Protein AF-A0A9D5T8J3-F1 (afdb_monomer_lite)

Foldseek 3Di:
DVVVVVVCVVLVQLCLLLCLLVVLLVVQLPDPDLADLLLVLLQCAACVLHQAASRPNNNVQCVVDQQQESVNLSVVLVVLLSLLSNLLSVLLSLLLVLFDVLLSVLLSLVSSLLSLFLLHSSVCSVVSSALCSLLSSLLSVCSVQLVPPVSNVCNLVSLLVNCNSPLCSCLLAVLLVLLSLLVCCVPVVDPSSVVSNVSNVVSNPVSSVVNVVRLAPADPVSLVVVLVSSCVSNVHDRPPSSVSSCVRSVHVVVLCVVQVLVPPDPPDPPVVSLQVSLLVVLCVLDPPVNLVVLCVSLVVLLVLLLLLLVQLLVPDPDPSSNVSSVSLNCSLVSLVSVLSRHNCNSNSSNSSSHSNSSSLSSCSSVHPVRSSVSSSVVSVVCVVPVPVSVVSSVVSNVVSVVD

Radius of gyration: 21.91 Å; chains: 1; bounding box: 50×47×66 Å

Structure (mmCIF, N/CA/C/O backbone):
data_AF-A0A9D5T8J3-F1
#
_entry.id   AF-A0A9D5T8J3-F1
#
loop_
_atom_site.group_PDB
_atom_site.id
_atom_site.type_symbol
_atom_site.label_atom_id
_atom_site.label_alt_id
_atom_site.label_comp_id
_atom_site.label_asym_id
_atom_site.label_entity_id
_atom_site.label_seq_id
_atom_site.pdbx_PDB_ins_code
_atom_site.Cartn_x
_atom_site.Cartn_y
_atom_site.Cartn_z
_atom_site.occupancy
_atom_site.B_iso_or_equiv
_atom_site.auth_seq_id
_atom_site.auth_comp_id
_atom_site.auth_asym_id
_atom_site.auth_atom_id
_atom_site.pdbx_PDB_model_num
ATOM 1 N N . MET A 1 1 ? 23.165 8.565 28.671 1.00 72.12 1 MET A N 1
ATOM 2 C CA . MET A 1 1 ? 22.387 7.313 28.497 1.00 72.12 1 MET A CA 1
ATOM 3 C C . MET A 1 1 ? 20.866 7.487 28.605 1.00 72.12 1 MET A C 1
ATOM 5 O O . MET A 1 1 ? 20.177 6.900 27.782 1.00 72.12 1 MET A O 1
ATOM 9 N N . ASN A 1 2 ? 20.316 8.305 29.517 1.00 90.31 2 ASN A N 1
ATOM 10 C CA . ASN A 1 2 ? 18.851 8.394 29.718 1.00 90.31 2 ASN A CA 1
ATOM 11 C C . ASN A 1 2 ? 18.044 8.853 28.480 1.00 90.31 2 ASN A C 1
ATOM 13 O O . ASN A 1 2 ? 17.049 8.216 28.146 1.00 90.31 2 ASN A O 1
ATOM 17 N N . LYS A 1 3 ? 18.527 9.848 27.718 1.00 94.50 3 LYS A N 1
ATOM 18 C CA . LYS A 1 3 ? 17.825 10.368 26.522 1.00 94.50 3 LYS A CA 1
ATOM 19 C C . LYS A 1 3 ? 17.627 9.334 25.400 1.00 94.50 3 LYS A C 1
ATOM 21 O O . LYS A 1 3 ? 16.586 9.325 24.755 1.00 94.50 3 LYS A O 1
ATOM 26 N N . ILE A 1 4 ? 18.601 8.445 25.165 1.00 93.88 4 ILE A N 1
ATOM 27 C CA . ILE A 1 4 ? 18.484 7.406 24.121 1.00 93.88 4 ILE A CA 1
ATOM 28 C C . ILE A 1 4 ? 17.400 6.400 24.511 1.00 93.88 4 ILE A C 1
ATOM 30 O O . ILE A 1 4 ? 16.544 6.068 23.697 1.00 93.88 4 ILE A O 1
ATOM 34 N N . LYS A 1 5 ? 17.389 5.963 25.776 1.00 94.75 5 LYS A N 1
ATOM 35 C CA . LYS A 1 5 ? 16.359 5.059 26.299 1.00 94.75 5 LYS A CA 1
ATOM 36 C C . LYS A 1 5 ? 14.962 5.676 26.187 1.00 94.75 5 LYS A C 1
ATOM 38 O O . LYS A 1 5 ? 14.032 4.985 25.786 1.00 94.75 5 LYS A O 1
ATOM 43 N N . GLU A 1 6 ? 14.819 6.966 26.486 1.00 94.81 6 GLU A N 1
ATOM 44 C CA . GLU A 1 6 ? 13.557 7.699 26.318 1.00 94.81 6 GLU A CA 1
ATOM 45 C C . GLU A 1 6 ? 13.093 7.733 24.856 1.00 94.81 6 GLU A C 1
ATOM 47 O O . GLU A 1 6 ? 11.924 7.464 24.586 1.00 94.81 6 GLU A O 1
ATOM 52 N N . ILE A 1 7 ? 13.997 7.988 23.902 1.00 93.88 7 ILE A N 1
ATOM 53 C CA . ILE A 1 7 ? 13.679 7.960 22.465 1.00 93.88 7 ILE A CA 1
ATOM 54 C C . ILE A 1 7 ? 13.261 6.550 22.025 1.00 93.88 7 ILE A C 1
ATOM 56 O O . ILE 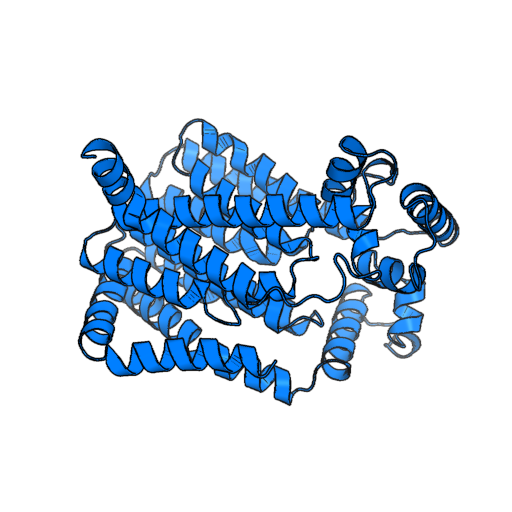A 1 7 ? 12.225 6.398 21.378 1.00 93.88 7 ILE A O 1
ATOM 60 N N . LEU A 1 8 ? 14.009 5.514 22.415 1.00 94.25 8 LEU A N 1
ATOM 61 C CA . LEU A 1 8 ? 13.683 4.123 22.079 1.00 94.25 8 LEU A CA 1
ATOM 62 C C . LEU A 1 8 ? 12.321 3.708 22.647 1.00 94.25 8 LEU A C 1
ATOM 64 O O . LEU A 1 8 ? 11.520 3.100 21.944 1.00 94.25 8 LEU A O 1
ATOM 68 N N . LEU A 1 9 ? 12.012 4.085 23.891 1.00 92.81 9 LEU A N 1
ATOM 69 C CA . LEU A 1 9 ? 10.702 3.830 24.495 1.00 92.81 9 LEU A CA 1
ATOM 70 C C . LEU A 1 9 ? 9.590 4.617 23.797 1.00 92.81 9 LEU A C 1
ATOM 72 O O . LEU A 1 9 ? 8.503 4.076 23.578 1.00 92.81 9 LEU A O 1
ATOM 76 N N . LYS A 1 10 ? 9.868 5.867 23.407 1.00 95.12 10 LYS A N 1
ATOM 77 C CA . LYS A 1 10 ? 8.928 6.716 22.674 1.00 95.12 10 LYS A CA 1
ATOM 78 C C . LYS A 1 10 ? 8.579 6.125 21.316 1.00 95.12 10 LYS A C 1
ATOM 80 O O . LYS A 1 10 ? 7.425 6.253 20.930 1.00 95.12 10 LYS A O 1
ATOM 85 N N . PHE A 1 11 ? 9.514 5.485 20.613 1.00 96.56 11 PHE A N 1
ATOM 86 C CA . PHE A 1 11 ? 9.318 4.920 19.268 1.00 96.56 11 PHE A CA 1
ATOM 87 C C . PHE A 1 11 ? 9.298 3.387 19.229 1.00 96.56 11 PHE A C 1
ATOM 89 O O . PHE A 1 11 ? 9.499 2.798 18.173 1.00 96.56 11 PHE A O 1
ATOM 96 N N . LYS A 1 12 ? 9.050 2.718 20.362 1.00 97.00 12 LYS A N 1
ATOM 97 C CA . LYS A 1 12 ? 9.192 1.257 20.457 1.00 97.00 12 LYS A CA 1
ATOM 98 C C . LYS A 1 12 ? 8.382 0.484 19.409 1.00 97.00 12 LYS A C 1
ATOM 100 O O . LYS A 1 12 ? 8.895 -0.470 18.845 1.00 97.00 12 LYS A O 1
ATOM 105 N N . TYR A 1 13 ? 7.149 0.903 19.115 1.00 97.56 13 TYR A N 1
ATOM 106 C CA . TYR A 1 13 ? 6.292 0.196 18.157 1.00 97.56 13 TYR A CA 1
ATOM 107 C C . TYR A 1 13 ? 6.744 0.428 16.715 1.00 97.56 13 TYR A C 1
ATOM 109 O O . TYR A 1 13 ? 6.839 -0.526 15.951 1.00 97.56 13 TYR A O 1
ATOM 117 N N . GLU A 1 14 ? 7.068 1.674 16.362 1.00 97.94 14 GLU A N 1
ATOM 118 C CA . GLU A 1 14 ? 7.614 2.021 15.051 1.00 97.94 14 GLU A CA 1
ATOM 119 C C . GLU A 1 14 ? 8.929 1.279 14.803 1.00 97.94 14 GLU A C 1
ATOM 121 O O . GLU A 1 14 ? 9.086 0.637 13.772 1.00 97.94 14 GLU A O 1
ATOM 126 N N . LEU A 1 15 ? 9.851 1.302 15.770 1.00 97.56 15 LEU A N 1
ATOM 127 C CA . LEU A 1 15 ? 11.144 0.632 15.656 1.00 97.56 15 LEU A CA 1
ATOM 128 C C . LEU A 1 15 ? 10.991 -0.884 15.532 1.00 97.56 15 LEU A C 1
ATOM 130 O O . LEU A 1 15 ? 11.675 -1.478 14.709 1.00 97.56 15 LEU A O 1
ATOM 134 N N . SER A 1 16 ? 10.088 -1.515 16.290 1.00 96.38 16 SER A N 1
ATOM 135 C CA . SER A 1 16 ? 9.843 -2.957 16.169 1.00 96.38 16 SER A CA 1
ATOM 136 C C . SER A 1 16 ? 9.266 -3.346 14.808 1.00 96.38 16 SER A C 1
ATOM 138 O O . SER A 1 16 ? 9.713 -4.329 14.226 1.00 96.38 16 SER A O 1
ATOM 140 N N . ILE A 1 17 ? 8.301 -2.583 14.283 1.00 97.06 17 ILE A N 1
ATOM 141 C CA . ILE A 1 17 ? 7.708 -2.861 12.966 1.00 97.06 17 ILE A CA 1
ATOM 142 C C . ILE A 1 17 ? 8.738 -2.612 11.860 1.00 97.06 17 ILE A C 1
ATOM 144 O O . ILE A 1 17 ? 8.910 -3.456 10.986 1.00 97.06 17 ILE A O 1
ATOM 148 N N . PHE A 1 18 ? 9.462 -1.492 11.923 1.00 97.31 18 PHE A N 1
ATOM 149 C CA . PHE A 1 18 ? 10.529 -1.181 10.974 1.00 97.31 18 PHE A CA 1
ATOM 150 C C . PHE A 1 18 ? 11.629 -2.247 10.991 1.00 97.31 18 PHE A C 1
ATOM 152 O O . PHE A 1 18 ? 12.057 -2.696 9.931 1.00 97.31 18 PHE A O 1
ATOM 159 N N . ALA A 1 19 ? 12.052 -2.689 12.179 1.00 95.94 19 ALA A N 1
ATOM 160 C CA . ALA A 1 19 ? 13.041 -3.748 12.329 1.00 95.94 19 ALA A CA 1
ATOM 161 C C . ALA A 1 19 ? 12.546 -5.075 11.745 1.00 95.94 19 ALA A C 1
ATOM 163 O O . ALA A 1 19 ? 13.308 -5.721 11.040 1.00 95.94 19 ALA A O 1
ATOM 164 N N . ALA A 1 20 ? 11.284 -5.456 11.972 1.00 93.75 20 ALA A N 1
ATOM 165 C CA . ALA A 1 20 ? 10.712 -6.666 11.380 1.00 93.75 20 ALA A CA 1
ATOM 166 C C . ALA A 1 20 ? 10.712 -6.601 9.843 1.00 93.75 20 ALA A C 1
ATOM 168 O O . ALA A 1 20 ? 11.208 -7.516 9.193 1.00 93.75 20 ALA A O 1
ATOM 169 N N . LEU A 1 21 ? 10.234 -5.495 9.263 1.00 94.69 21 LEU A N 1
ATOM 170 C CA . LEU A 1 21 ? 10.232 -5.286 7.809 1.00 94.69 21 LEU A CA 1
ATOM 171 C C . LEU A 1 21 ? 11.652 -5.308 7.223 1.00 94.69 21 LEU A C 1
ATOM 173 O O . LEU A 1 21 ? 11.903 -5.980 6.226 1.00 94.69 21 LEU A O 1
ATOM 177 N N . SER A 1 22 ? 12.591 -4.618 7.875 1.00 95.12 22 SER A N 1
ATOM 178 C CA . SER A 1 22 ? 13.988 -4.534 7.435 1.00 95.12 22 SER A CA 1
ATOM 179 C C . SER A 1 22 ? 14.709 -5.871 7.567 1.00 95.12 22 SER A C 1
ATOM 181 O O . SER A 1 22 ? 15.465 -6.246 6.681 1.00 95.12 22 SER A O 1
ATOM 183 N N . MET A 1 23 ? 14.466 -6.609 8.651 1.00 91.88 23 MET A N 1
ATOM 184 C CA . MET A 1 23 ? 15.039 -7.935 8.859 1.00 91.88 23 MET A CA 1
ATOM 185 C C . MET A 1 23 ? 14.534 -8.912 7.801 1.00 91.88 23 MET A C 1
ATOM 187 O O . MET A 1 23 ? 15.346 -9.627 7.231 1.00 91.88 23 MET A O 1
ATOM 191 N N . ASN A 1 24 ? 13.238 -8.897 7.476 1.00 88.12 24 ASN A N 1
ATOM 192 C CA . ASN A 1 24 ? 12.727 -9.705 6.369 1.00 88.12 24 ASN A CA 1
ATOM 193 C C . ASN A 1 24 ? 13.406 -9.330 5.055 1.00 88.12 24 ASN A C 1
ATOM 195 O O . ASN A 1 24 ? 13.863 -10.215 4.343 1.00 88.12 24 ASN A O 1
ATOM 199 N N . PHE A 1 25 ? 13.519 -8.033 4.751 1.00 90.44 25 PHE A N 1
ATOM 200 C CA . PHE A 1 25 ? 14.207 -7.586 3.543 1.00 90.44 25 PHE A CA 1
ATOM 201 C C . PHE A 1 25 ? 15.643 -8.114 3.493 1.00 90.44 25 PHE A C 1
ATOM 203 O O . PHE A 1 25 ? 16.025 -8.722 2.508 1.00 90.44 25 PHE A O 1
ATOM 210 N N . LEU A 1 26 ? 16.414 -7.977 4.571 1.00 90.62 26 LEU A N 1
ATOM 211 C CA . LEU A 1 26 ? 17.798 -8.454 4.617 1.00 90.62 26 LEU A CA 1
ATOM 212 C C . LEU A 1 26 ? 17.930 -9.982 4.539 1.00 90.62 26 LEU A C 1
ATOM 214 O O . LEU A 1 26 ? 18.909 -10.468 3.987 1.00 90.62 26 LEU A O 1
ATOM 218 N N . LEU A 1 27 ? 16.985 -10.734 5.108 1.00 86.19 27 LEU A N 1
ATOM 219 C CA . LEU A 1 27 ? 17.029 -12.199 5.111 1.00 86.19 27 LEU A CA 1
ATOM 220 C C . LEU A 1 27 ? 16.619 -12.812 3.772 1.00 86.19 27 LEU A C 1
ATOM 222 O O . LEU A 1 27 ? 17.117 -13.877 3.421 1.00 86.19 27 LEU A O 1
ATOM 226 N N . PHE A 1 28 ? 15.696 -12.168 3.060 1.00 82.19 28 PHE A N 1
ATOM 227 C CA . PHE A 1 28 ? 15.038 -12.754 1.890 1.00 82.19 28 PHE A CA 1
ATOM 228 C C . PHE A 1 28 ? 15.349 -12.034 0.585 1.00 82.19 28 PHE A C 1
ATOM 230 O O . PHE A 1 28 ? 14.952 -12.489 -0.483 1.00 82.19 28 PHE A O 1
ATOM 237 N N . PHE A 1 29 ? 16.089 -10.931 0.640 1.00 84.75 29 PHE A N 1
ATOM 238 C CA . PHE A 1 29 ? 16.682 -10.353 -0.551 1.00 84.75 29 PHE A CA 1
ATOM 239 C C . PHE A 1 29 ? 17.868 -11.226 -0.994 1.00 84.75 29 PHE A C 1
ATOM 241 O O . PHE A 1 29 ? 19.005 -11.015 -0.581 1.00 84.75 29 PHE A O 1
ATOM 248 N N . THR A 1 30 ? 17.589 -12.244 -1.808 1.00 73.25 30 THR A N 1
ATOM 249 C CA . THR A 1 30 ? 18.565 -13.252 -2.266 1.00 73.25 30 THR A CA 1
ATOM 250 C C . THR A 1 30 ? 18.954 -13.092 -3.735 1.00 73.25 30 THR A C 1
ATOM 252 O O . THR A 1 30 ? 19.405 -14.044 -4.367 1.00 73.25 30 THR A O 1
ATOM 255 N N . LYS A 1 31 ? 18.776 -11.902 -4.318 1.00 71.06 31 LYS A N 1
ATOM 256 C CA . LYS A 1 31 ? 18.977 -11.738 -5.759 1.00 71.06 31 LYS A CA 1
ATOM 257 C C . LYS A 1 31 ? 20.450 -11.819 -6.161 1.00 71.06 31 LYS A C 1
ATOM 259 O O . LYS A 1 31 ? 21.279 -11.063 -5.661 1.00 71.06 31 LYS A O 1
ATOM 264 N N . GLU A 1 32 ? 20.727 -12.698 -7.123 1.00 74.12 32 GLU A N 1
ATOM 265 C CA . GLU A 1 32 ? 22.026 -12.807 -7.799 1.00 74.12 32 GLU A CA 1
ATOM 266 C C . GLU A 1 32 ? 22.303 -11.585 -8.691 1.00 74.12 32 GLU A C 1
ATOM 268 O O . GLU A 1 32 ? 23.443 -11.138 -8.801 1.00 74.12 32 GLU A O 1
ATOM 273 N N . GLU A 1 33 ? 21.251 -10.998 -9.272 1.00 80.25 33 GLU A N 1
ATOM 274 C CA . GLU A 1 33 ? 21.314 -9.769 -10.066 1.00 80.25 33 GLU A CA 1
ATOM 275 C C . GLU A 1 33 ? 20.697 -8.580 -9.318 1.00 80.25 33 GLU A C 1
ATOM 277 O O . GLU A 1 33 ? 19.653 -8.700 -8.678 1.00 80.25 33 GLU A O 1
ATOM 282 N N . LEU A 1 34 ? 21.299 -7.393 -9.448 1.00 86.12 34 LEU A N 1
ATOM 283 C CA . LEU A 1 34 ? 20.780 -6.166 -8.824 1.00 86.12 34 LEU A CA 1
ATOM 284 C C . LEU A 1 34 ? 19.407 -5.754 -9.378 1.00 86.12 34 LEU A C 1
ATOM 286 O O . LEU A 1 34 ? 18.571 -5.235 -8.643 1.00 86.12 34 LEU A O 1
ATOM 290 N N . MET A 1 35 ? 19.184 -5.955 -10.676 1.00 88.69 35 MET A N 1
ATOM 291 C CA . MET A 1 35 ? 17.928 -5.641 -11.350 1.00 88.69 35 MET A CA 1
ATOM 292 C C . MET A 1 35 ? 17.762 -6.550 -12.565 1.00 88.69 35 MET A C 1
ATOM 294 O O . MET A 1 35 ? 18.627 -6.571 -13.445 1.00 88.69 35 MET A O 1
ATOM 298 N N . SER A 1 36 ? 16.630 -7.238 -12.643 1.00 88.06 36 SER A N 1
ATOM 299 C CA . SER A 1 36 ? 16.273 -8.056 -13.794 1.00 88.06 36 SER A CA 1
ATOM 300 C C . SER A 1 36 ? 16.195 -7.225 -15.077 1.00 88.06 36 SER A C 1
ATOM 302 O O . SER A 1 36 ? 15.555 -6.168 -15.107 1.00 88.06 36 SER A O 1
ATOM 304 N N . ASP A 1 37 ? 16.743 -7.757 -16.174 1.00 86.00 37 ASP A N 1
ATOM 305 C CA . ASP A 1 37 ? 16.554 -7.212 -17.532 1.00 86.00 37 ASP A CA 1
ATOM 306 C C . ASP A 1 37 ? 15.081 -7.063 -17.921 1.00 86.00 37 ASP A C 1
ATOM 308 O O . ASP A 1 37 ? 14.721 -6.228 -18.749 1.00 86.00 37 ASP A O 1
ATOM 312 N N . ILE A 1 38 ? 14.219 -7.859 -17.290 1.00 84.19 38 ILE A N 1
ATOM 313 C CA . ILE A 1 38 ? 12.781 -7.883 -17.527 1.00 84.19 38 ILE A CA 1
ATOM 314 C C . ILE A 1 38 ? 12.103 -6.619 -17.003 1.00 84.19 38 ILE A C 1
ATOM 316 O O . ILE A 1 38 ? 11.243 -6.035 -17.666 1.00 84.19 38 ILE A O 1
ATOM 320 N N . LEU A 1 39 ? 12.465 -6.213 -15.787 1.00 88.38 39 LEU A N 1
ATOM 321 C CA . LEU A 1 39 ? 11.768 -5.162 -15.050 1.00 88.38 39 LEU A CA 1
ATOM 322 C C . LEU A 1 39 ? 12.490 -3.820 -15.124 1.00 88.38 39 LEU A C 1
ATOM 324 O O . LEU A 1 39 ? 11.842 -2.782 -14.993 1.00 88.38 39 LEU A O 1
ATOM 328 N N . TYR A 1 40 ? 13.786 -3.823 -15.431 1.00 91.81 40 TYR A N 1
ATOM 329 C CA . TYR A 1 40 ? 14.581 -2.618 -15.639 1.00 91.81 40 TYR A CA 1
ATOM 330 C C . TYR A 1 40 ? 13.943 -1.606 -16.618 1.00 91.81 40 TYR A C 1
ATOM 332 O O . TYR A 1 40 ? 13.809 -0.442 -16.227 1.00 91.81 40 TYR A O 1
ATOM 340 N N . PRO A 1 41 ? 13.427 -1.996 -17.808 1.00 91.06 41 PRO A N 1
ATOM 341 C CA . PRO A 1 41 ? 12.765 -1.065 -18.726 1.00 91.06 41 PRO A CA 1
ATOM 342 C C . PRO A 1 41 ? 11.617 -0.266 -18.106 1.00 91.06 41 PRO A C 1
ATOM 344 O O . PRO A 1 41 ? 11.414 0.890 -18.468 1.00 91.06 41 PRO A O 1
ATOM 347 N N . LEU A 1 42 ? 10.873 -0.837 -17.149 1.00 89.62 42 LEU A N 1
ATOM 348 C CA . LEU A 1 42 ? 9.737 -0.155 -16.513 1.00 89.62 42 LEU A CA 1
ATOM 349 C C . LEU A 1 42 ? 10.162 1.100 -15.741 1.00 89.62 42 LEU A C 1
ATOM 351 O O . LEU A 1 42 ? 9.359 2.015 -15.576 1.00 89.62 42 LEU A O 1
ATOM 355 N N . HIS A 1 43 ? 11.421 1.155 -15.304 1.00 94.19 43 HIS A N 1
ATOM 356 C CA . HIS A 1 43 ? 12.010 2.290 -14.591 1.00 94.19 43 HIS A CA 1
ATOM 357 C C . HIS A 1 43 ? 12.678 3.306 -15.518 1.00 94.19 43 HIS A C 1
ATOM 359 O O . HIS A 1 43 ? 13.174 4.329 -15.050 1.00 94.19 43 HIS A O 1
ATOM 365 N N . LEU A 1 44 ? 12.703 3.041 -16.825 1.00 93.94 44 LEU A N 1
ATOM 366 C CA . LEU A 1 44 ? 13.262 3.939 -17.836 1.00 93.94 44 LEU A CA 1
ATOM 367 C C . LEU A 1 44 ? 12.178 4.758 -18.535 1.00 93.94 44 LEU A C 1
ATOM 369 O O . LEU A 1 44 ? 12.447 5.853 -19.026 1.00 93.94 44 LEU A O 1
ATOM 373 N N . VAL A 1 45 ? 10.945 4.262 -18.553 1.00 91.69 45 VAL A N 1
ATOM 374 C CA . VAL A 1 45 ? 9.820 4.908 -19.230 1.00 91.69 45 VAL A CA 1
ATOM 375 C C . VAL A 1 45 ? 9.411 6.191 -18.504 1.00 91.69 45 VAL A C 1
ATOM 377 O O . VAL A 1 45 ? 9.044 6.150 -17.334 1.00 91.69 45 VAL A O 1
ATOM 380 N N . ASP A 1 46 ? 9.466 7.337 -19.190 1.00 93.94 46 ASP A N 1
ATOM 381 C CA . ASP A 1 46 ? 9.235 8.658 -18.591 1.00 93.94 46 ASP A CA 1
ATOM 382 C C . ASP A 1 46 ? 8.250 9.545 -19.361 1.00 93.94 46 ASP A C 1
ATOM 384 O O . ASP A 1 46 ? 7.718 9.161 -20.394 1.00 93.94 46 ASP A O 1
ATOM 388 N N . VAL A 1 47 ? 7.949 10.733 -18.834 1.00 93.94 47 VAL A N 1
ATOM 389 C CA . VAL A 1 47 ? 6.900 11.608 -19.378 1.00 93.94 47 VAL A CA 1
ATOM 390 C C . VAL A 1 47 ? 7.184 12.132 -20.795 1.00 93.94 47 VAL A C 1
ATOM 392 O O . VAL A 1 47 ? 6.265 12.636 -21.440 1.00 93.94 47 VAL A O 1
ATOM 395 N N . ARG A 1 48 ? 8.409 11.998 -21.328 1.00 90.75 48 ARG A N 1
ATOM 396 C CA . ARG A 1 48 ? 8.743 12.412 -22.706 1.00 90.75 48 ARG A CA 1
ATOM 397 C C . ARG A 1 48 ? 7.976 11.610 -23.754 1.00 90.75 48 ARG A C 1
ATOM 399 O O . ARG A 1 48 ? 7.711 12.127 -24.833 1.00 90.75 48 ARG A O 1
ATOM 406 N N . ILE A 1 49 ? 7.564 10.388 -23.417 1.00 86.81 49 ILE A N 1
ATOM 407 C CA . ILE A 1 49 ? 6.705 9.552 -24.270 1.00 86.81 49 ILE A CA 1
ATOM 408 C C . ILE A 1 49 ? 5.205 9.842 -24.074 1.00 86.81 49 ILE A C 1
ATOM 410 O O . ILE A 1 49 ? 4.355 9.189 -24.674 1.00 86.81 49 ILE A O 1
ATOM 414 N N . GLY A 1 50 ? 4.874 10.819 -23.226 1.00 89.44 50 GLY A N 1
ATOM 415 C CA . GLY A 1 50 ? 3.518 11.217 -22.876 1.00 89.44 50 GLY A CA 1
ATOM 416 C C . GLY A 1 50 ? 3.174 10.969 -21.407 1.00 89.44 50 GLY A C 1
ATOM 417 O O . GLY A 1 50 ? 3.821 10.210 -20.679 1.00 89.44 50 GLY A O 1
ATOM 418 N N . LEU A 1 51 ? 2.098 11.613 -20.957 1.00 91.56 51 LEU A N 1
ATOM 419 C CA . LEU A 1 51 ? 1.546 11.410 -19.621 1.00 91.56 51 LEU A CA 1
ATOM 420 C C . LEU A 1 51 ? 0.725 10.110 -19.587 1.00 91.56 51 LEU A C 1
ATOM 422 O O . LEU A 1 51 ? -0.500 10.122 -19.648 1.00 91.56 51 LEU A O 1
ATOM 426 N N . ILE A 1 52 ? 1.407 8.970 -19.524 1.00 90.62 52 ILE A N 1
ATOM 427 C CA . ILE A 1 52 ? 0.773 7.648 -19.451 1.00 90.62 52 ILE A CA 1
ATOM 428 C C . ILE A 1 52 ? 1.092 6.946 -18.129 1.00 90.62 52 ILE A C 1
ATOM 430 O O . ILE A 1 52 ? 1.921 7.391 -17.338 1.00 90.62 52 ILE A O 1
ATOM 434 N N . SER A 1 53 ? 0.404 5.839 -17.857 1.00 90.50 53 SER A N 1
ATOM 435 C CA . SER A 1 53 ? 0.659 5.055 -16.648 1.00 90.50 53 SER A CA 1
ATOM 436 C C . SER A 1 53 ? 2.089 4.501 -16.668 1.00 90.50 53 SER A C 1
ATOM 438 O O . SER A 1 53 ? 2.556 4.076 -17.724 1.00 90.50 53 SER A O 1
ATOM 440 N N . ARG A 1 54 ? 2.753 4.451 -15.505 1.00 91.31 54 ARG A N 1
ATOM 441 C CA . ARG A 1 54 ? 4.149 4.009 -15.288 1.00 91.31 54 ARG A CA 1
ATOM 442 C C . ARG A 1 54 ? 5.235 5.032 -15.611 1.00 91.31 54 ARG A C 1
ATOM 444 O O . ARG A 1 54 ? 6.371 4.816 -15.205 1.00 91.31 54 ARG A O 1
ATOM 451 N N . THR A 1 55 ? 4.913 6.174 -16.227 1.00 94.06 55 THR A N 1
ATOM 452 C CA . THR A 1 55 ? 5.955 7.159 -16.574 1.00 94.06 55 THR A CA 1
ATOM 453 C C . THR A 1 55 ? 6.492 7.958 -15.394 1.00 94.06 55 THR A C 1
ATOM 455 O O . THR A 1 55 ? 7.565 8.550 -15.499 1.00 94.06 55 THR A O 1
ATOM 458 N N . LEU A 1 56 ? 5.791 7.994 -14.255 1.00 96.75 56 LEU A N 1
ATOM 459 C CA . LEU A 1 56 ? 6.248 8.769 -13.099 1.00 96.75 56 LEU A CA 1
ATOM 460 C C . LEU A 1 56 ? 7.612 8.287 -12.590 1.00 96.75 56 LEU A C 1
ATOM 462 O O . LEU A 1 56 ? 8.506 9.099 -12.369 1.00 96.75 56 LEU A O 1
ATOM 466 N N . VAL A 1 57 ? 7.782 6.973 -12.428 1.00 96.50 57 VAL A N 1
ATOM 467 C CA . VAL A 1 57 ? 9.006 6.402 -11.847 1.00 96.50 57 VAL A CA 1
ATOM 468 C C . VAL A 1 57 ? 10.196 6.636 -12.770 1.00 96.50 57 VAL A C 1
ATOM 470 O O . VAL A 1 57 ? 11.225 7.129 -12.310 1.00 96.50 57 VAL A O 1
ATOM 473 N N . GLY A 1 58 ? 10.039 6.411 -14.078 1.00 95.69 58 GLY A N 1
ATOM 474 C CA . GLY A 1 58 ? 11.111 6.719 -15.021 1.00 95.69 58 GLY A CA 1
ATOM 475 C C . GLY A 1 58 ? 11.368 8.212 -15.234 1.00 95.69 58 GLY A C 1
ATOM 476 O O . GLY A 1 58 ? 12.469 8.587 -15.640 1.00 95.69 58 GLY A O 1
ATOM 477 N N . SER A 1 59 ? 10.399 9.083 -14.925 1.00 97.19 59 SER A N 1
ATOM 478 C CA . SER A 1 59 ? 10.632 10.536 -14.886 1.00 97.19 59 SER A CA 1
ATOM 479 C C . SER A 1 59 ? 11.478 10.935 -13.686 1.00 97.19 59 SER A C 1
ATOM 481 O O . SER A 1 59 ? 12.356 11.780 -13.819 1.00 97.19 59 SER A O 1
ATOM 483 N N . ILE A 1 60 ? 11.252 10.310 -12.527 1.00 97.31 60 ILE A N 1
ATOM 484 C CA . ILE A 1 60 ? 12.083 10.527 -11.340 1.00 97.31 60 ILE A CA 1
ATOM 485 C C . ILE A 1 60 ? 13.504 10.016 -11.602 1.00 97.31 60 ILE A C 1
ATOM 487 O O . ILE A 1 60 ? 14.460 10.749 -11.363 1.00 97.31 60 ILE A O 1
ATOM 491 N N . SER A 1 61 ? 13.657 8.803 -12.147 1.00 96.81 61 SER A N 1
ATOM 492 C CA . SER A 1 61 ? 14.984 8.261 -12.469 1.00 96.81 61 SER A CA 1
ATOM 493 C C . SER A 1 61 ? 15.701 9.102 -13.530 1.00 96.81 61 SER A C 1
ATOM 495 O O . SER A 1 61 ? 16.867 9.429 -13.349 1.00 96.81 61 SER A O 1
ATOM 497 N N . GLY A 1 62 ? 14.992 9.531 -14.580 1.00 95.31 62 GLY A N 1
ATOM 498 C CA . GLY A 1 62 ? 15.525 10.389 -15.642 1.00 95.31 62 GLY A CA 1
ATOM 499 C C . GLY A 1 62 ? 15.899 11.800 -15.178 1.00 95.31 62 GLY A C 1
ATOM 500 O O . GLY A 1 62 ? 16.745 12.444 -15.790 1.00 95.31 62 GLY A O 1
ATOM 501 N N . PHE A 1 63 ? 15.280 12.290 -14.101 1.00 96.88 63 PHE A N 1
ATOM 502 C CA . PHE A 1 63 ? 15.666 13.548 -13.461 1.00 96.88 63 PHE A CA 1
ATOM 503 C C . PHE A 1 63 ? 16.963 13.407 -12.653 1.00 96.88 63 PHE A C 1
ATOM 505 O O . PHE A 1 63 ? 17.758 14.341 -12.596 1.00 96.88 63 PHE A O 1
ATOM 512 N N . LEU A 1 64 ? 17.173 12.247 -12.023 1.00 97.19 64 LEU A N 1
ATOM 513 C CA . LEU A 1 64 ? 18.367 11.962 -11.225 1.00 97.19 64 LEU A CA 1
ATOM 514 C C . LEU A 1 64 ? 19.572 11.567 -12.091 1.00 97.19 64 LEU A C 1
ATOM 516 O O . LEU A 1 64 ? 20.704 11.899 -11.742 1.00 97.19 64 LEU A O 1
ATOM 520 N N . TRP A 1 65 ? 19.332 10.875 -13.207 1.00 96.75 65 TRP A N 1
ATOM 521 C CA . TRP A 1 65 ? 20.361 10.376 -14.114 1.00 96.75 65 TRP A CA 1
ATOM 522 C C . TRP A 1 65 ? 19.915 10.484 -15.571 1.00 96.75 65 TRP A C 1
ATOM 524 O O . TRP A 1 65 ? 18.816 10.064 -15.923 1.00 96.75 65 TRP A O 1
ATOM 534 N N . GLU A 1 66 ? 20.808 10.966 -16.434 1.00 93.00 66 GLU A N 1
ATOM 535 C CA . GLU A 1 66 ? 20.566 11.018 -17.881 1.00 93.00 66 GLU A CA 1
ATOM 536 C C . GLU A 1 66 ? 20.464 9.607 -18.485 1.00 93.00 66 GLU A C 1
ATOM 538 O O . GLU A 1 66 ? 19.501 9.301 -19.192 1.00 93.00 66 GLU A O 1
ATOM 543 N N . HIS A 1 67 ? 21.399 8.731 -18.097 1.00 95.19 67 HIS A N 1
ATOM 544 C CA . HIS A 1 67 ? 21.439 7.307 -18.439 1.00 95.19 67 HIS A CA 1
ATOM 545 C C . HIS A 1 67 ? 21.426 6.467 -17.150 1.00 95.19 67 HIS A C 1
ATOM 547 O O . HIS A 1 67 ? 22.484 6.100 -16.630 1.00 95.19 67 HIS A O 1
ATOM 553 N N . PRO A 1 68 ? 20.251 6.242 -16.535 1.00 95.06 68 PRO A N 1
ATOM 554 C CA . PRO A 1 68 ? 20.163 5.496 -15.282 1.00 95.06 68 PRO A CA 1
ATOM 555 C C . PRO A 1 68 ? 20.563 4.037 -15.514 1.00 95.06 68 PRO A C 1
ATOM 557 O O . PRO A 1 68 ? 19.892 3.371 -16.283 1.00 95.06 68 PRO A O 1
ATOM 560 N N . THR A 1 69 ? 21.604 3.538 -14.838 1.00 94.94 69 THR A N 1
ATOM 561 C CA . THR A 1 69 ? 22.025 2.127 -14.917 1.00 94.94 69 THR A CA 1
ATOM 562 C C . THR A 1 69 ? 21.162 1.217 -14.032 1.00 94.94 69 THR A C 1
ATOM 564 O O . THR A 1 69 ? 20.396 1.694 -13.188 1.00 94.94 69 THR A O 1
ATOM 567 N N . LYS A 1 70 ? 21.314 -0.109 -14.158 1.00 93.88 70 LYS A N 1
ATOM 568 C CA . LYS A 1 70 ? 20.660 -1.089 -13.269 1.00 93.88 70 LYS A CA 1
ATOM 569 C C . LYS A 1 70 ? 20.980 -0.839 -11.792 1.00 93.88 70 LYS A C 1
ATOM 571 O O . LYS A 1 70 ? 20.080 -0.911 -10.959 1.00 93.88 70 LYS A O 1
ATOM 576 N N . GLU A 1 71 ? 22.227 -0.492 -11.473 1.00 95.00 71 GLU A N 1
ATOM 577 C CA . GLU A 1 71 ? 22.673 -0.135 -10.121 1.00 95.00 71 GLU A CA 1
ATOM 578 C C . GLU A 1 71 ? 21.943 1.111 -9.610 1.00 95.00 71 GLU A C 1
ATOM 580 O O . GLU A 1 71 ? 21.445 1.118 -8.483 1.00 95.00 71 GLU A O 1
ATOM 585 N N . ASN A 1 72 ? 21.830 2.153 -10.441 1.00 95.81 72 ASN A N 1
ATOM 586 C CA . ASN A 1 72 ? 21.125 3.384 -10.074 1.00 95.81 72 ASN A CA 1
ATOM 587 C C . ASN A 1 72 ? 19.657 3.093 -9.733 1.00 95.81 72 ASN A C 1
ATOM 589 O O . ASN A 1 72 ? 19.159 3.531 -8.692 1.00 95.81 72 ASN A O 1
ATOM 593 N N . ILE A 1 73 ? 18.975 2.311 -10.579 1.00 96.00 73 ILE A N 1
ATOM 594 C CA . ILE A 1 73 ? 17.582 1.912 -10.343 1.00 96.00 73 ILE A CA 1
ATOM 595 C C . ILE A 1 73 ? 17.466 1.033 -9.094 1.00 96.00 73 ILE A C 1
ATOM 597 O O . ILE A 1 73 ? 16.561 1.249 -8.288 1.00 96.00 73 ILE A O 1
ATOM 601 N N . PHE A 1 74 ? 18.393 0.097 -8.879 1.00 95.06 74 PHE A N 1
ATOM 602 C CA . PHE A 1 74 ? 18.432 -0.727 -7.672 1.00 95.06 74 PHE A CA 1
ATOM 603 C C . PHE A 1 74 ? 18.511 0.126 -6.397 1.00 95.06 74 PHE A C 1
ATOM 605 O O . PHE A 1 74 ? 17.691 -0.037 -5.491 1.00 95.06 74 PHE A O 1
ATOM 612 N N . PHE A 1 75 ? 19.442 1.084 -6.330 1.00 95.69 75 PHE A N 1
ATOM 613 C CA . PHE A 1 75 ? 19.582 1.957 -5.160 1.00 95.69 75 PHE A CA 1
ATOM 614 C C . PHE A 1 75 ? 18.375 2.876 -4.960 1.00 95.69 75 PHE A C 1
ATOM 616 O O . PHE A 1 75 ? 17.943 3.075 -3.822 1.00 95.69 75 PHE A O 1
ATOM 623 N N . MET A 1 76 ? 17.791 3.396 -6.044 1.00 96.38 76 MET A N 1
ATOM 624 C CA . MET A 1 76 ? 16.539 4.153 -5.980 1.00 96.38 76 MET A CA 1
ATOM 625 C C . MET A 1 76 ? 15.419 3.298 -5.371 1.00 96.38 76 MET A C 1
ATOM 627 O O . MET A 1 76 ? 14.739 3.730 -4.440 1.00 96.38 76 MET A O 1
ATOM 631 N N . GLN A 1 77 ? 15.268 2.060 -5.839 1.00 95.12 77 GLN A N 1
ATOM 632 C CA . GLN A 1 77 ? 14.251 1.131 -5.361 1.00 95.12 77 GLN A CA 1
ATOM 633 C C . GLN A 1 77 ? 14.477 0.719 -3.898 1.00 95.12 77 GLN A C 1
ATOM 635 O O . GLN A 1 77 ? 13.523 0.632 -3.117 1.00 95.12 77 GLN A O 1
ATOM 640 N N . ALA A 1 78 ? 15.735 0.544 -3.487 1.00 95.06 78 ALA A N 1
ATOM 641 C CA . ALA A 1 78 ? 16.106 0.267 -2.102 1.00 95.06 78 ALA A CA 1
ATOM 642 C C . ALA A 1 78 ? 15.745 1.446 -1.189 1.00 95.06 78 ALA A C 1
ATOM 644 O O . ALA A 1 78 ? 15.150 1.252 -0.127 1.00 95.06 78 ALA A O 1
ATOM 645 N N . ALA A 1 79 ? 16.024 2.677 -1.630 1.00 96.56 79 ALA A N 1
ATOM 646 C CA . ALA A 1 79 ? 15.660 3.887 -0.903 1.00 96.56 79 ALA A CA 1
ATOM 647 C C . ALA A 1 79 ? 14.135 4.040 -0.764 1.00 96.56 79 ALA A C 1
ATOM 649 O O . ALA A 1 79 ? 13.641 4.322 0.329 1.00 96.56 79 ALA A O 1
ATOM 650 N N . VAL A 1 80 ? 13.377 3.795 -1.837 1.00 96.31 80 VAL A N 1
ATOM 651 C CA . VAL A 1 80 ? 11.903 3.823 -1.818 1.00 96.31 80 VAL A CA 1
ATOM 652 C C . VAL A 1 80 ? 11.340 2.737 -0.902 1.00 96.31 80 VAL A C 1
ATOM 654 O O . VAL A 1 80 ? 10.402 2.992 -0.145 1.00 96.31 80 VAL A O 1
ATOM 657 N N . THR A 1 81 ? 11.930 1.543 -0.905 1.00 95.31 81 THR A N 1
ATOM 658 C CA . THR A 1 81 ? 11.534 0.445 -0.012 1.00 95.31 81 THR A CA 1
ATOM 659 C C . THR A 1 81 ? 11.776 0.809 1.451 1.00 95.31 81 THR A C 1
ATOM 661 O O . THR A 1 81 ? 10.862 0.709 2.271 1.00 95.31 81 THR A O 1
ATOM 664 N N . ALA A 1 82 ? 12.961 1.333 1.779 1.00 96.19 82 ALA A N 1
ATOM 665 C CA . ALA A 1 82 ? 13.278 1.801 3.125 1.00 96.19 82 ALA A CA 1
ATOM 666 C C . ALA A 1 82 ? 12.325 2.920 3.578 1.00 96.19 82 ALA A C 1
ATOM 668 O O . ALA A 1 82 ? 11.795 2.876 4.690 1.00 96.19 82 ALA A O 1
ATOM 669 N N . LEU A 1 83 ? 12.042 3.891 2.703 1.00 97.31 83 LEU A N 1
ATOM 670 C CA . LEU A 1 83 ? 11.076 4.953 2.975 1.00 97.31 83 LEU A CA 1
ATOM 671 C C . LEU A 1 83 ? 9.671 4.385 3.214 1.00 97.31 83 LEU A C 1
ATOM 673 O O . LEU A 1 83 ? 8.996 4.785 4.161 1.00 97.31 83 LEU A O 1
ATOM 677 N N . THR A 1 84 ? 9.247 3.406 2.419 1.00 96.94 84 THR A N 1
ATOM 678 C CA . THR A 1 84 ? 7.956 2.725 2.585 1.00 96.94 84 THR A CA 1
ATOM 679 C C . THR A 1 84 ? 7.863 2.007 3.927 1.00 96.94 84 THR A C 1
ATOM 681 O O . THR A 1 84 ? 6.836 2.109 4.606 1.00 96.94 84 THR A O 1
ATOM 684 N N . PHE A 1 85 ? 8.934 1.337 4.360 1.00 97.06 85 PHE A N 1
ATOM 685 C CA . PHE A 1 85 ? 8.996 0.703 5.678 1.00 97.06 85 PHE A CA 1
ATOM 686 C C . PHE A 1 85 ? 8.912 1.728 6.803 1.00 97.06 85 PHE A C 1
ATOM 688 O O . PHE A 1 85 ? 8.154 1.522 7.750 1.00 97.06 85 PHE A O 1
ATOM 695 N N . ILE A 1 86 ? 9.624 2.853 6.688 1.00 97.94 86 ILE A N 1
ATOM 696 C CA . ILE A 1 86 ? 9.555 3.950 7.662 1.00 97.94 86 ILE A CA 1
ATOM 697 C C . ILE A 1 86 ? 8.124 4.487 7.750 1.00 97.94 86 ILE A C 1
ATOM 699 O O . ILE A 1 86 ? 7.574 4.582 8.844 1.00 97.94 86 ILE A O 1
ATOM 703 N N . LEU A 1 87 ? 7.493 4.809 6.620 1.00 98.06 87 LEU A N 1
ATOM 704 C CA . LEU A 1 87 ? 6.142 5.375 6.585 1.00 98.06 87 LEU A CA 1
ATOM 705 C C . LEU A 1 87 ? 5.095 4.400 7.132 1.00 98.06 87 LEU A C 1
ATOM 707 O O . LEU A 1 87 ? 4.250 4.790 7.938 1.00 98.06 87 LEU A O 1
ATOM 711 N N . THR A 1 88 ? 5.192 3.125 6.757 1.00 97.88 88 THR A N 1
ATOM 712 C CA . THR A 1 88 ? 4.335 2.051 7.273 1.00 97.88 88 THR A CA 1
ATOM 713 C C . THR A 1 88 ? 4.495 1.902 8.783 1.00 97.88 88 THR A C 1
ATOM 715 O O . THR A 1 88 ? 3.505 1.895 9.518 1.00 97.88 88 THR A O 1
ATOM 718 N N . ALA A 1 89 ? 5.736 1.835 9.268 1.00 98.19 89 ALA A N 1
ATOM 719 C CA . ALA A 1 89 ? 6.035 1.719 10.687 1.00 98.19 89 ALA A CA 1
ATOM 720 C C . ALA A 1 89 ? 5.537 2.937 11.475 1.00 98.19 89 ALA A C 1
ATOM 722 O O . ALA A 1 89 ? 4.916 2.765 12.521 1.00 98.19 89 ALA A O 1
ATOM 723 N N . LEU A 1 90 ? 5.745 4.154 10.956 1.00 98.19 90 LEU A N 1
ATOM 724 C CA . LEU A 1 90 ? 5.231 5.396 11.537 1.00 98.19 90 LEU A CA 1
ATOM 725 C C . LEU A 1 90 ? 3.703 5.386 11.619 1.00 98.19 90 LEU A C 1
ATOM 727 O O . LEU A 1 90 ? 3.148 5.744 12.657 1.00 98.19 90 LEU A O 1
ATOM 731 N N . PHE A 1 91 ? 3.019 4.979 10.549 1.00 98.31 91 PHE A N 1
ATOM 732 C CA . PHE A 1 91 ? 1.562 4.915 10.521 1.00 98.31 91 PHE A CA 1
ATOM 733 C C . PHE A 1 91 ? 1.028 3.904 11.542 1.00 98.31 91 PHE A C 1
ATOM 735 O O . PHE A 1 91 ? 0.250 4.272 12.427 1.00 98.31 91 PHE A O 1
ATOM 742 N N . LEU A 1 92 ? 1.483 2.651 11.474 1.00 98.44 92 LEU A N 1
ATOM 743 C CA . LEU A 1 92 ? 1.024 1.586 12.365 1.00 98.44 92 LEU A CA 1
ATOM 744 C C . LEU A 1 92 ? 1.393 1.874 13.826 1.00 98.44 92 LEU A C 1
ATOM 746 O O . LEU A 1 92 ? 0.550 1.734 14.710 1.00 98.44 92 LEU A O 1
ATOM 750 N N . GLY A 1 93 ? 2.610 2.355 14.091 1.00 98.12 93 GLY A N 1
ATOM 751 C CA . GLY A 1 93 ? 3.057 2.729 15.432 1.00 98.12 93 GLY A CA 1
ATOM 752 C C . GLY A 1 93 ? 2.221 3.851 16.052 1.00 98.12 93 GLY A C 1
ATOM 753 O O . GLY A 1 93 ? 1.823 3.742 17.215 1.00 98.12 93 GLY A O 1
ATOM 754 N N . ARG A 1 94 ? 1.854 4.881 15.273 1.00 97.38 94 ARG A N 1
ATOM 755 C CA . ARG A 1 94 ? 0.911 5.928 15.712 1.00 97.38 94 ARG A CA 1
ATOM 756 C C . ARG A 1 94 ? -0.473 5.357 16.015 1.00 97.38 94 ARG A C 1
ATOM 758 O O . ARG A 1 94 ? -1.050 5.700 17.046 1.00 97.38 94 ARG A O 1
ATOM 765 N N . CYS A 1 95 ? -0.987 4.467 15.165 1.00 97.75 95 CYS A N 1
ATOM 766 C CA . CYS A 1 95 ? -2.274 3.807 15.396 1.00 97.75 95 CYS A CA 1
ATOM 767 C C . CYS A 1 95 ? -2.268 2.996 16.699 1.00 97.75 95 CYS A C 1
ATOM 769 O O . CYS A 1 95 ? -3.190 3.120 17.499 1.00 97.75 95 CYS A O 1
ATOM 771 N N . ILE A 1 96 ? -1.199 2.233 16.950 1.00 97.75 96 ILE A N 1
ATOM 772 C CA . ILE A 1 96 ? -1.033 1.413 18.158 1.00 97.75 96 ILE A CA 1
ATOM 773 C C . ILE A 1 96 ? -0.952 2.280 19.420 1.00 97.75 96 ILE A C 1
ATOM 775 O O . ILE A 1 96 ? -1.580 1.950 20.422 1.00 97.75 96 ILE A O 1
ATOM 779 N N . LYS A 1 97 ? -0.211 3.396 19.394 1.00 96.81 97 LYS A N 1
ATOM 780 C CA . LYS A 1 97 ? -0.093 4.306 20.553 1.00 96.81 97 LYS A CA 1
ATOM 781 C C . LYS A 1 97 ? -1.399 4.998 20.915 1.00 96.81 97 LYS A C 1
ATOM 783 O O . LYS A 1 97 ? -1.634 5.260 22.089 1.00 96.81 97 LYS A O 1
ATOM 788 N N . ASN A 1 98 ? -2.220 5.306 19.915 1.00 95.94 98 ASN A N 1
ATOM 789 C CA . ASN A 1 98 ? -3.492 5.996 20.112 1.00 95.94 98 ASN A CA 1
ATOM 790 C C . ASN A 1 98 ? -4.638 5.044 20.500 1.00 95.94 98 ASN A C 1
ATOM 792 O O . ASN A 1 98 ? -5.713 5.510 20.884 1.00 95.94 98 ASN A O 1
ATOM 796 N N . ALA A 1 99 ? -4.414 3.733 20.405 1.00 95.75 99 ALA A N 1
ATOM 797 C CA . ALA A 1 99 ? -5.386 2.695 20.714 1.00 95.75 99 ALA A CA 1
ATOM 798 C C . ALA A 1 99 ? -5.583 2.480 22.224 1.00 95.75 99 ALA A C 1
ATOM 800 O O . ALA A 1 99 ? -4.728 2.807 23.046 1.00 95.75 99 ALA A O 1
ATOM 801 N N . GLU A 1 100 ? -6.691 1.833 22.588 1.00 93.06 100 GLU A N 1
ATOM 802 C CA . GLU A 1 100 ? -6.828 1.196 23.904 1.00 93.06 100 GLU A CA 1
ATOM 803 C C . GLU A 1 100 ? -5.798 0.071 24.070 1.00 93.06 100 GLU A C 1
ATOM 805 O O . GLU A 1 100 ? -5.483 -0.617 23.100 1.00 93.06 100 GLU A O 1
ATOM 810 N N . GLU A 1 101 ? -5.312 -0.177 25.292 1.00 92.06 101 GLU A N 1
ATOM 811 C CA . GLU A 1 101 ? -4.178 -1.086 25.538 1.00 92.06 101 GLU A CA 1
ATOM 812 C C . GLU A 1 101 ? -4.346 -2.466 24.879 1.00 92.06 101 GLU A C 1
ATOM 814 O O . GLU A 1 101 ? -3.452 -2.937 24.171 1.00 92.06 101 GLU A O 1
ATOM 819 N N . LYS A 1 102 ? -5.503 -3.114 25.071 1.00 92.75 102 LYS A N 1
ATOM 820 C CA . LYS A 1 102 ? -5.755 -4.461 24.536 1.00 92.75 102 LYS A CA 1
ATOM 821 C C . LYS A 1 102 ? -5.869 -4.479 23.010 1.00 92.75 102 LYS A C 1
ATOM 823 O O . LYS A 1 102 ? -5.324 -5.387 22.380 1.00 92.75 102 LYS A O 1
ATOM 828 N N . SER A 1 103 ? -6.541 -3.487 22.424 1.00 94.25 103 SER A N 1
ATOM 829 C CA . SER A 1 103 ? -6.691 -3.348 20.968 1.00 94.25 103 SER A CA 1
ATOM 830 C C . SER A 1 103 ? -5.366 -2.973 20.305 1.00 94.25 103 SER A C 1
ATOM 832 O O . SER A 1 103 ? -5.018 -3.525 19.266 1.00 94.25 103 SER A O 1
ATOM 834 N N . GLY A 1 104 ? -4.584 -2.094 20.938 1.00 95.56 104 GLY A N 1
ATOM 835 C CA . GLY A 1 104 ? -3.241 -1.719 20.504 1.00 95.56 104 GLY A CA 1
ATOM 836 C C . GLY A 1 104 ? -2.275 -2.900 20.551 1.00 95.56 104 GLY A C 1
ATOM 837 O O . GLY A 1 104 ? -1.518 -3.105 19.606 1.00 95.56 104 GLY A O 1
ATOM 838 N N . ARG A 1 105 ? -2.348 -3.737 21.596 1.00 94.62 105 ARG A N 1
ATOM 839 C CA . ARG A 1 105 ? -1.572 -4.984 21.684 1.00 94.62 105 ARG A CA 1
ATOM 840 C C . ARG A 1 105 ? -1.929 -5.958 20.559 1.00 94.62 105 ARG A C 1
ATOM 842 O O . ARG A 1 105 ? -1.019 -6.493 19.932 1.00 94.62 105 ARG A O 1
ATOM 849 N N . ALA A 1 106 ? -3.218 -6.165 20.276 1.00 94.25 106 ALA A N 1
ATOM 850 C CA . ALA A 1 106 ? -3.647 -7.000 19.151 1.00 94.25 106 ALA A CA 1
ATOM 851 C C . ALA A 1 106 ? -3.144 -6.452 17.812 1.00 94.25 106 ALA A C 1
ATOM 853 O O . ALA A 1 106 ? -2.568 -7.203 17.028 1.00 94.25 106 ALA A O 1
ATOM 854 N N . LEU A 1 107 ? -3.312 -5.142 17.581 1.00 96.75 107 LEU A N 1
ATOM 855 C CA . LEU A 1 107 ? -2.852 -4.476 16.364 1.00 96.75 107 LEU A CA 1
ATOM 856 C C . LEU A 1 107 ? -1.330 -4.595 16.191 1.00 96.75 107 LEU A C 1
ATOM 858 O O . LEU A 1 107 ? -0.850 -4.820 15.083 1.00 96.75 107 LEU A O 1
ATOM 862 N N . PHE A 1 108 ? -0.566 -4.487 17.277 1.00 96.00 108 PHE A N 1
ATOM 863 C CA . PHE A 1 108 ? 0.880 -4.678 17.244 1.00 96.00 108 PHE A CA 1
ATOM 864 C C . PHE A 1 108 ? 1.261 -6.105 16.841 1.00 96.00 108 PHE A C 1
ATOM 866 O O . PHE A 1 108 ? 2.055 -6.282 15.921 1.00 96.00 108 PHE A O 1
ATOM 873 N N . ILE A 1 109 ? 0.657 -7.117 17.474 1.00 93.00 109 ILE A N 1
ATOM 874 C CA . ILE A 1 109 ? 0.925 -8.529 17.165 1.00 93.00 109 ILE A CA 1
ATOM 875 C C . ILE A 1 109 ? 0.611 -8.830 15.698 1.00 93.00 109 ILE A C 1
ATOM 877 O O . ILE A 1 109 ? 1.448 -9.405 15.006 1.00 93.00 109 ILE A O 1
ATOM 881 N N . ILE A 1 110 ? -0.552 -8.405 15.194 1.00 94.38 110 ILE A N 1
ATOM 882 C CA . ILE A 1 110 ? -0.899 -8.662 13.793 1.00 94.38 110 ILE A CA 1
ATOM 883 C C . ILE A 1 110 ? -0.019 -7.885 12.814 1.00 94.38 110 ILE A C 1
ATOM 885 O O . ILE A 1 110 ? 0.312 -8.414 11.759 1.00 94.38 110 ILE A O 1
ATOM 889 N N . SER A 1 111 ? 0.418 -6.674 13.171 1.00 96.19 111 SER A N 1
ATOM 890 C CA . SER A 1 111 ? 1.364 -5.916 12.345 1.00 96.19 111 SER A CA 1
ATOM 891 C C . SER A 1 111 ? 2.688 -6.667 12.197 1.00 96.19 111 SER A C 1
ATOM 893 O O . SER A 1 111 ? 3.231 -6.724 11.100 1.00 96.19 111 SER A O 1
ATOM 895 N N . LEU A 1 112 ? 3.182 -7.291 13.274 1.00 93.25 112 LEU A N 1
ATOM 896 C CA . LEU A 1 112 ? 4.387 -8.123 13.219 1.00 93.25 112 LEU A CA 1
ATOM 897 C C . LEU A 1 112 ? 4.171 -9.402 12.406 1.00 93.25 112 LEU A C 1
ATOM 899 O O . LEU A 1 112 ? 5.030 -9.742 11.600 1.00 93.25 112 LEU A O 1
ATOM 903 N N . ILE A 1 113 ? 3.025 -10.076 12.570 1.00 91.12 113 ILE A N 1
ATOM 904 C CA . ILE A 1 113 ? 2.677 -11.258 11.764 1.00 91.12 113 ILE A CA 1
ATOM 905 C C . ILE A 1 113 ? 2.662 -10.889 10.280 1.00 91.12 113 ILE A C 1
ATOM 907 O O . ILE A 1 113 ? 3.332 -11.539 9.493 1.00 91.12 113 ILE A O 1
ATOM 911 N N . ILE A 1 114 ? 1.960 -9.821 9.893 1.00 93.56 114 ILE A N 1
ATOM 912 C CA . ILE A 1 114 ? 1.851 -9.394 8.490 1.00 93.56 114 ILE A CA 1
ATOM 913 C C . ILE A 1 114 ? 3.183 -8.859 7.946 1.00 93.56 114 ILE A C 1
ATOM 915 O O . ILE A 1 114 ? 3.434 -8.962 6.748 1.00 93.56 114 ILE A O 1
ATOM 919 N N . ALA A 1 115 ? 4.068 -8.329 8.792 1.00 92.44 115 ALA A N 1
ATOM 920 C CA . ALA A 1 115 ? 5.407 -7.944 8.357 1.00 92.44 115 ALA A CA 1
ATOM 921 C C . ALA A 1 115 ? 6.213 -9.152 7.847 1.00 92.44 115 ALA A C 1
ATOM 923 O O . ALA A 1 115 ? 6.928 -9.001 6.860 1.00 92.44 115 ALA A O 1
ATOM 924 N N . VAL A 1 116 ? 6.082 -10.321 8.495 1.00 88.25 116 VAL A N 1
ATOM 925 C CA . VAL A 1 116 ? 6.816 -11.570 8.176 1.00 88.25 116 VAL A CA 1
ATOM 926 C C . VAL A 1 116 ? 6.008 -12.581 7.356 1.00 88.25 116 VAL A C 1
ATOM 928 O O . VAL A 1 116 ? 6.521 -13.627 6.979 1.00 88.25 116 VAL A O 1
ATOM 931 N N . PHE A 1 117 ? 4.727 -12.314 7.116 1.00 90.12 117 PHE A N 1
ATOM 932 C CA . PHE A 1 117 ? 3.841 -13.224 6.403 1.00 90.12 117 PHE A CA 1
ATOM 933 C C . PHE A 1 117 ? 4.186 -13.246 4.901 1.00 90.12 117 PHE A C 1
ATOM 935 O O . PHE A 1 117 ? 4.311 -12.162 4.326 1.00 90.12 117 PHE A O 1
ATOM 942 N N . PRO A 1 118 ? 4.272 -14.421 4.237 1.00 88.38 118 PRO A N 1
ATOM 943 C CA . PRO A 1 118 ? 4.595 -14.522 2.810 1.00 88.38 118 PRO A CA 1
ATOM 944 C C . PRO A 1 118 ? 3.692 -13.700 1.888 1.00 88.38 118 PRO A C 1
ATOM 946 O O . PRO A 1 118 ? 4.189 -13.121 0.927 1.00 88.38 118 PRO A O 1
ATOM 949 N N . TYR A 1 119 ? 2.399 -13.574 2.219 1.00 89.88 119 TYR A N 1
ATOM 950 C CA . TYR A 1 119 ? 1.432 -12.692 1.539 1.00 89.88 119 TYR A CA 1
ATOM 951 C C . TYR A 1 119 ? 1.173 -11.407 2.338 1.00 89.88 119 TYR A C 1
ATOM 953 O O . TYR A 1 119 ? 0.074 -10.868 2.357 1.00 89.88 119 TYR A O 1
ATOM 961 N N . GLY A 1 120 ? 2.158 -10.955 3.101 1.00 90.50 120 GLY A N 1
ATOM 962 C CA . GLY A 1 120 ? 2.180 -9.658 3.760 1.00 90.50 120 GLY A CA 1
ATOM 963 C C . GLY A 1 120 ? 3.190 -8.747 3.073 1.00 90.50 120 GLY A C 1
ATOM 964 O O . GLY A 1 120 ? 3.350 -8.787 1.854 1.00 90.50 120 GLY A O 1
ATOM 965 N N . PHE A 1 121 ? 3.935 -7.956 3.844 1.00 87.56 121 PHE A N 1
ATOM 966 C CA . PHE A 1 121 ? 4.985 -7.092 3.276 1.00 87.56 121 PHE A CA 1
ATOM 967 C C . PHE A 1 121 ? 6.128 -7.870 2.625 1.00 87.56 121 PHE A C 1
ATOM 969 O O . PHE A 1 121 ? 6.880 -7.320 1.824 1.00 87.56 121 PHE A O 1
ATOM 976 N N . MET A 1 122 ? 6.227 -9.155 2.933 1.00 83.75 122 MET A N 1
ATOM 977 C CA . MET A 1 122 ? 7.246 -10.021 2.394 1.00 83.75 122 MET A CA 1
ATOM 978 C C . MET A 1 122 ? 7.170 -10.206 0.878 1.00 83.75 122 MET A C 1
ATOM 980 O O . MET A 1 122 ? 8.207 -10.237 0.221 1.00 83.75 122 MET A O 1
ATOM 984 N N . SER A 1 123 ? 5.965 -10.258 0.301 1.00 84.44 123 SER A N 1
ATOM 985 C CA . SER A 1 123 ? 5.816 -10.404 -1.152 1.00 84.44 123 SER A CA 1
ATOM 986 C C . SER A 1 123 ? 6.517 -9.277 -1.914 1.00 84.44 123 SER A C 1
ATOM 988 O O . SER A 1 123 ? 6.973 -9.492 -3.026 1.00 84.44 123 SER A O 1
ATOM 990 N N . TYR A 1 124 ? 6.667 -8.091 -1.314 1.00 79.88 124 TYR A N 1
ATOM 991 C CA . TYR A 1 124 ? 7.355 -6.953 -1.933 1.00 79.88 124 TYR A CA 1
ATOM 992 C C . TYR A 1 124 ? 8.871 -7.078 -1.927 1.00 79.88 124 TYR A C 1
ATOM 994 O O . TYR A 1 124 ? 9.526 -6.358 -2.666 1.00 79.88 124 TYR A O 1
ATOM 1002 N N . ILE A 1 125 ? 9.435 -7.972 -1.118 1.00 80.69 125 ILE A N 1
ATOM 1003 C CA . ILE A 1 125 ? 10.861 -8.300 -1.189 1.00 80.69 125 ILE A CA 1
ATOM 1004 C C . ILE A 1 125 ? 11.096 -9.138 -2.448 1.00 80.69 125 ILE A C 1
ATOM 1006 O O . ILE A 1 125 ? 11.959 -8.814 -3.258 1.00 80.69 125 ILE A O 1
ATOM 1010 N N . ASN A 1 126 ? 10.243 -10.138 -2.680 1.00 78.06 126 ASN A N 1
ATOM 1011 C CA . ASN A 1 126 ? 10.297 -10.963 -3.891 1.00 78.06 126 ASN A CA 1
ATOM 1012 C C . ASN A 1 126 ? 9.952 -10.147 -5.146 1.00 78.06 126 ASN A C 1
ATOM 1014 O O . ASN A 1 126 ? 10.509 -10.356 -6.220 1.00 78.06 126 ASN A O 1
ATOM 1018 N N . LEU A 1 127 ? 9.066 -9.163 -4.989 1.00 83.00 127 LEU A N 1
ATOM 1019 C CA . LEU A 1 127 ? 8.627 -8.244 -6.034 1.00 83.00 127 LEU A CA 1
ATOM 1020 C C . LEU A 1 127 ? 9.344 -6.890 -5.956 1.00 83.00 127 LEU A C 1
ATOM 1022 O O . LEU A 1 127 ? 8.793 -5.883 -6.397 1.00 83.00 127 LEU A O 1
ATOM 1026 N N . PHE A 1 128 ? 10.558 -6.858 -5.397 1.00 88.81 128 PHE A N 1
ATOM 1027 C CA . PHE A 1 128 ? 11.293 -5.623 -5.115 1.00 88.81 128 PHE A CA 1
ATOM 1028 C C . PHE A 1 128 ? 11.422 -4.708 -6.329 1.00 88.81 128 PHE A C 1
ATOM 1030 O O . PHE A 1 128 ? 11.374 -3.498 -6.182 1.00 88.81 128 PHE A O 1
ATOM 1037 N N . GLU A 1 129 ? 11.534 -5.263 -7.530 1.00 89.19 129 GLU A N 1
ATOM 1038 C CA . GLU A 1 129 ? 11.719 -4.508 -8.773 1.00 89.19 129 GLU A CA 1
ATOM 1039 C C . GLU A 1 129 ? 10.413 -3.945 -9.349 1.00 89.19 129 GLU A C 1
ATOM 1041 O O . GLU A 1 129 ? 10.447 -3.124 -10.268 1.00 89.19 129 GLU A O 1
ATOM 1046 N N . LEU A 1 130 ? 9.254 -4.371 -8.835 1.00 91.19 130 LEU A N 1
ATOM 1047 C CA . LEU A 1 130 ? 7.959 -3.877 -9.287 1.00 91.19 130 LEU A CA 1
ATOM 1048 C C . LEU A 1 130 ? 7.644 -2.494 -8.711 1.00 91.19 130 LEU A C 1
ATOM 1050 O O . LEU A 1 130 ? 8.118 -2.071 -7.655 1.00 91.19 130 LEU A O 1
ATOM 1054 N N . LEU A 1 131 ? 6.759 -1.786 -9.411 1.00 93.50 131 LEU A N 1
ATOM 1055 C CA . LEU A 1 131 ? 6.340 -0.435 -9.037 1.00 93.50 131 LEU A CA 1
ATOM 1056 C C . LEU A 1 131 ? 5.356 -0.404 -7.848 1.00 93.50 131 LEU A C 1
ATOM 1058 O O . LEU A 1 131 ? 4.948 0.664 -7.397 1.00 93.50 131 LEU A O 1
ATOM 1062 N N . ASP A 1 132 ? 4.976 -1.558 -7.312 1.00 93.50 132 ASP A N 1
ATOM 1063 C CA . ASP A 1 132 ? 3.947 -1.684 -6.279 1.00 93.50 132 ASP A CA 1
ATOM 1064 C C . ASP A 1 132 ? 4.376 -1.121 -4.933 1.00 93.50 132 ASP A C 1
ATOM 1066 O O . ASP A 1 132 ? 3.543 -0.642 -4.164 1.00 93.50 132 ASP A O 1
ATOM 1070 N N . ILE A 1 133 ? 5.679 -1.122 -4.643 1.00 94.81 133 ILE A N 1
ATOM 1071 C CA . ILE A 1 133 ? 6.183 -0.518 -3.411 1.00 94.81 133 ILE A CA 1
ATOM 1072 C C . ILE A 1 133 ? 5.845 0.979 -3.354 1.00 94.81 133 ILE A C 1
ATOM 1074 O O . ILE A 1 133 ? 5.510 1.500 -2.293 1.00 94.81 133 ILE A O 1
ATOM 1078 N N . TYR A 1 134 ? 5.803 1.659 -4.507 1.00 96.69 134 TYR A N 1
ATOM 1079 C CA . TYR A 1 134 ? 5.377 3.054 -4.593 1.00 96.69 134 TYR A CA 1
ATOM 1080 C C . TYR A 1 134 ? 3.879 3.205 -4.296 1.00 96.69 134 TYR A C 1
ATOM 1082 O O . TYR A 1 134 ? 3.463 4.245 -3.785 1.00 96.69 134 TYR A O 1
ATOM 1090 N N . TRP A 1 135 ? 3.053 2.188 -4.568 1.00 96.38 135 TRP A N 1
ATOM 1091 C CA . TRP A 1 135 ? 1.631 2.195 -4.209 1.00 96.38 135 TRP A CA 1
ATOM 1092 C C . TRP A 1 135 ? 1.463 2.128 -2.696 1.00 96.38 135 TRP A C 1
ATOM 1094 O O . TRP A 1 135 ? 0.733 2.937 -2.123 1.00 96.38 135 TRP A O 1
ATOM 1104 N N . VAL A 1 136 ? 2.193 1.212 -2.052 1.00 96.75 136 VAL A N 1
ATOM 1105 C CA . VAL A 1 136 ? 2.223 1.065 -0.591 1.00 96.75 136 VAL A CA 1
ATOM 1106 C C . VAL A 1 136 ? 2.747 2.345 0.066 1.00 96.75 136 VAL A C 1
ATOM 1108 O O . VAL A 1 136 ? 2.140 2.849 1.011 1.00 96.75 136 VAL A O 1
ATOM 1111 N N . MET A 1 137 ? 3.822 2.927 -0.475 1.00 97.62 137 MET A N 1
ATOM 1112 C CA . MET A 1 137 ? 4.347 4.226 -0.049 1.00 97.62 137 MET A CA 1
ATOM 1113 C C . MET A 1 137 ? 3.273 5.316 -0.127 1.00 97.62 137 MET A C 1
ATOM 1115 O O . MET A 1 137 ? 3.045 6.048 0.836 1.00 97.62 137 MET A O 1
ATOM 1119 N N . THR A 1 138 ? 2.591 5.404 -1.271 1.00 98.25 138 THR A N 1
ATOM 1120 C CA . THR A 1 138 ? 1.578 6.428 -1.541 1.00 98.25 138 THR A CA 1
ATOM 1121 C C . THR A 1 138 ? 0.388 6.301 -0.597 1.00 98.25 138 THR A C 1
ATOM 1123 O O . THR A 1 138 ? -0.027 7.296 -0.004 1.00 98.25 138 THR A O 1
ATOM 1126 N N . VAL A 1 139 ? -0.149 5.092 -0.395 1.00 98.38 139 VAL A N 1
ATOM 1127 C CA . VAL A 1 139 ? -1.262 4.902 0.546 1.00 98.38 139 VAL A CA 1
ATOM 1128 C C . VAL A 1 139 ? -0.816 5.163 1.988 1.00 98.38 139 VAL A C 1
ATOM 1130 O O . VAL A 1 139 ? -1.545 5.821 2.722 1.00 98.38 139 VAL A O 1
ATOM 1133 N N . ALA A 1 140 ? 0.395 4.766 2.395 1.00 98.19 140 ALA A N 1
ATOM 1134 C CA . ALA A 1 140 ? 0.915 5.077 3.728 1.00 98.19 140 ALA A CA 1
ATOM 1135 C C . ALA A 1 140 ? 1.026 6.596 3.957 1.00 98.19 140 ALA A C 1
ATOM 1137 O O . ALA A 1 140 ? 0.635 7.087 5.017 1.00 98.19 140 ALA A O 1
ATOM 1138 N N . LEU A 1 141 ? 1.478 7.358 2.951 1.00 98.38 141 LEU A N 1
ATOM 1139 C CA . LEU A 1 141 ? 1.469 8.824 2.988 1.00 98.38 141 LEU A CA 1
ATOM 1140 C C . LEU A 1 141 ? 0.051 9.378 3.135 1.00 98.38 141 LEU A C 1
ATOM 1142 O O . LEU A 1 141 ? -0.172 10.206 4.016 1.00 98.38 141 LEU A O 1
ATOM 1146 N N . ILE A 1 142 ? -0.911 8.894 2.339 1.00 98.31 142 ILE A N 1
ATOM 1147 C CA . ILE A 1 142 ? -2.325 9.302 2.428 1.00 98.31 142 ILE A CA 1
ATOM 1148 C C . ILE A 1 142 ? -2.867 9.091 3.849 1.00 98.31 142 ILE A C 1
ATOM 1150 O O . ILE A 1 142 ? -3.490 9.987 4.419 1.00 98.31 142 ILE A O 1
ATOM 1154 N N . LEU A 1 143 ? -2.586 7.935 4.450 1.00 98.12 143 LEU A N 1
ATOM 1155 C CA . LEU A 1 143 ? -3.043 7.580 5.796 1.00 98.12 143 LEU A CA 1
ATOM 1156 C C . LEU A 1 143 ? -2.370 8.411 6.901 1.00 98.12 143 LEU A C 1
ATOM 1158 O O . LEU A 1 143 ? -2.981 8.673 7.941 1.00 98.12 143 LEU A O 1
ATOM 1162 N N . LEU A 1 144 ? -1.123 8.840 6.690 1.00 97.38 144 LEU A N 1
ATOM 1163 C CA . LEU A 1 144 ? -0.394 9.718 7.608 1.00 97.38 144 LEU A CA 1
ATOM 1164 C C . LEU A 1 144 ? -0.883 11.167 7.543 1.00 97.38 144 LEU A C 1
ATOM 1166 O O . LEU A 1 144 ? -0.987 11.814 8.586 1.00 97.38 144 LEU A O 1
ATOM 1170 N N . VAL A 1 145 ? -1.187 11.682 6.346 1.00 97.12 145 VAL A N 1
ATOM 1171 C CA . VAL A 1 145 ? -1.693 13.057 6.179 1.00 97.12 145 VAL A CA 1
ATOM 1172 C C . VAL A 1 145 ? -3.180 13.179 6.495 1.00 97.12 145 VAL A C 1
ATOM 1174 O O . VAL A 1 145 ? -3.649 14.287 6.747 1.00 97.12 145 VAL A O 1
ATOM 1177 N N . SER A 1 146 ? -3.916 12.060 6.550 1.00 95.38 146 SER A N 1
ATOM 1178 C CA . SER A 1 146 ? -5.363 12.051 6.788 1.00 95.38 146 SER A CA 1
ATOM 1179 C C . SER A 1 146 ? -5.782 12.755 8.074 1.00 95.38 146 SER A C 1
ATOM 1181 O O . SER A 1 146 ? -6.917 13.204 8.175 1.00 95.38 146 SER A O 1
ATOM 1183 N N . ASP A 1 147 ? -4.906 12.815 9.076 1.00 89.69 147 ASP A N 1
ATOM 1184 C CA . ASP A 1 147 ? -5.223 13.382 10.393 1.00 89.69 147 ASP A CA 1
ATOM 1185 C C . ASP A 1 147 ? -5.002 14.895 10.466 1.00 89.69 147 ASP A C 1
ATOM 1187 O O . ASP A 1 147 ? -5.469 15.541 11.398 1.00 89.69 147 ASP A O 1
ATOM 1191 N N . SER A 1 148 ? -4.293 15.471 9.497 1.00 93.88 148 SER A N 1
ATOM 1192 C CA . SER A 1 148 ? -4.002 16.900 9.473 1.00 93.88 148 SER A CA 1
ATOM 1193 C C . SER A 1 148 ? -5.071 17.645 8.687 1.00 93.88 148 SER A C 1
ATOM 1195 O O . SER A 1 148 ? -5.246 17.389 7.501 1.00 93.88 148 SER A O 1
ATOM 1197 N N . GLU A 1 149 ? -5.728 18.626 9.307 1.00 89.62 149 GLU A N 1
ATOM 1198 C CA . GLU A 1 149 ? -6.702 19.494 8.625 1.00 89.62 149 GLU A CA 1
ATOM 1199 C C . GLU A 1 149 ? -6.106 20.215 7.408 1.00 89.62 149 GLU A C 1
ATOM 1201 O O . GLU A 1 149 ? -6.790 20.398 6.405 1.00 89.62 149 GLU A O 1
ATOM 1206 N N . ALA A 1 150 ? -4.824 20.585 7.478 1.00 92.81 150 ALA A N 1
ATOM 1207 C CA . ALA A 1 150 ? -4.124 21.241 6.382 1.00 92.81 150 ALA A CA 1
ATOM 1208 C C . ALA A 1 150 ? -3.621 20.234 5.340 1.00 92.81 150 ALA A C 1
ATOM 1210 O O . ALA A 1 150 ? -3.874 20.405 4.153 1.00 92.81 150 ALA A O 1
ATOM 1211 N N . ALA A 1 151 ? -2.929 19.167 5.755 1.00 96.25 151 ALA A N 1
ATOM 1212 C CA . ALA A 1 151 ? -2.295 18.248 4.805 1.00 96.25 151 ALA A CA 1
ATOM 1213 C C . ALA A 1 151 ? -3.290 17.308 4.102 1.00 96.25 151 ALA A C 1
ATOM 1215 O O . ALA A 1 151 ? -2.949 16.720 3.077 1.00 96.25 151 ALA A O 1
ATOM 1216 N N . VAL A 1 152 ? -4.529 17.193 4.593 1.00 93.44 152 VAL A N 1
ATOM 1217 C CA . VAL A 1 152 ? -5.582 16.385 3.959 1.00 93.44 152 VAL A CA 1
ATOM 1218 C C . VAL A 1 152 ? -5.891 16.827 2.521 1.00 93.44 152 VAL A C 1
ATOM 1220 O O . VAL A 1 152 ? -6.318 16.013 1.703 1.00 93.44 152 VAL A O 1
ATOM 1223 N N . ILE A 1 153 ? -5.602 18.088 2.174 1.00 92.88 153 ILE A N 1
ATOM 1224 C CA . ILE A 1 153 ? -5.741 18.609 0.805 1.00 92.88 153 ILE A CA 1
ATOM 1225 C C . ILE A 1 153 ? -4.787 17.933 -0.190 1.00 92.88 153 ILE A C 1
ATOM 1227 O O . ILE A 1 153 ? -5.008 18.020 -1.393 1.00 92.88 153 ILE A O 1
ATOM 1231 N N . LEU A 1 154 ? -3.737 17.254 0.290 1.00 96.50 154 LEU A N 1
ATOM 1232 C CA . LEU A 1 154 ? -2.789 16.522 -0.551 1.00 96.50 154 LEU A CA 1
ATOM 1233 C C . LEU A 1 154 ? -3.338 15.169 -1.021 1.00 96.50 154 LEU A C 1
ATOM 1235 O O . LEU A 1 154 ? -2.770 14.579 -1.935 1.00 96.50 154 LEU A O 1
ATOM 1239 N N . ILE A 1 155 ? -4.436 14.665 -0.441 1.00 96.38 155 ILE A N 1
ATOM 1240 C CA . ILE A 1 155 ? -4.979 13.338 -0.777 1.00 96.38 155 ILE A CA 1
ATOM 1241 C C . ILE A 1 155 ? -5.298 13.194 -2.277 1.00 96.38 155 ILE A C 1
ATOM 1243 O O . ILE A 1 155 ? -4.836 12.216 -2.862 1.00 96.38 155 ILE A O 1
ATOM 1247 N N . PRO A 1 156 ? -6.004 14.130 -2.947 1.00 95.12 156 PRO A N 1
ATOM 1248 C CA . PRO A 1 156 ? -6.257 14.023 -4.386 1.00 95.12 156 PRO A CA 1
ATOM 1249 C C . PRO A 1 156 ? -4.973 13.986 -5.224 1.00 95.12 156 PRO A C 1
ATOM 1251 O O . PRO A 1 156 ? -4.895 13.228 -6.189 1.00 95.12 156 PRO A O 1
ATOM 1254 N N . ILE A 1 157 ? -3.951 14.751 -4.824 1.00 96.19 157 ILE A N 1
ATOM 1255 C CA . ILE A 1 157 ? -2.642 14.760 -5.491 1.00 96.19 157 ILE A CA 1
ATOM 1256 C C . ILE A 1 157 ? -1.966 13.399 -5.317 1.00 96.19 157 ILE A C 1
ATOM 1258 O O . ILE A 1 157 ? -1.501 12.821 -6.289 1.00 96.19 157 ILE A O 1
ATOM 1262 N N . LEU A 1 158 ? -1.969 12.838 -4.107 1.00 97.56 158 LEU A N 1
ATOM 1263 C CA . LEU A 1 158 ? -1.388 11.521 -3.844 1.00 97.56 158 LEU A CA 1
ATOM 1264 C C . LEU A 1 158 ? -2.134 10.396 -4.578 1.00 97.56 158 LEU A C 1
ATOM 1266 O O . LEU A 1 158 ? -1.497 9.466 -5.059 1.00 97.56 158 LEU A O 1
ATOM 1270 N N . ILE A 1 159 ? -3.458 10.486 -4.734 1.00 96.94 159 ILE A N 1
ATOM 1271 C CA . ILE A 1 159 ? -4.236 9.544 -5.559 1.00 96.94 159 ILE A CA 1
ATOM 1272 C C . ILE A 1 159 ? -3.805 9.620 -7.023 1.00 96.94 159 ILE A C 1
ATOM 1274 O O . ILE A 1 159 ? -3.637 8.581 -7.670 1.00 96.94 159 ILE A O 1
ATOM 1278 N N . PHE A 1 160 ? -3.613 10.836 -7.541 1.00 96.69 160 PHE A N 1
ATOM 1279 C CA . PHE A 1 160 ? -3.080 11.038 -8.882 1.00 96.69 160 PHE A CA 1
ATOM 1280 C C . PHE A 1 160 ? -1.689 10.417 -9.013 1.00 96.69 160 PHE A C 1
ATOM 1282 O O . PHE A 1 160 ? -1.478 9.609 -9.911 1.00 96.69 160 PHE A O 1
ATOM 1289 N N . THR A 1 161 ? -0.785 10.700 -8.072 1.00 97.00 161 THR A N 1
ATOM 1290 C CA . THR A 1 161 ? 0.567 10.129 -8.020 1.00 97.00 161 THR A CA 1
ATOM 1291 C C . THR A 1 161 ? 0.539 8.601 -8.022 1.00 97.00 161 THR A C 1
ATOM 1293 O O . THR A 1 161 ? 1.194 7.984 -8.858 1.00 97.00 161 THR A O 1
ATOM 12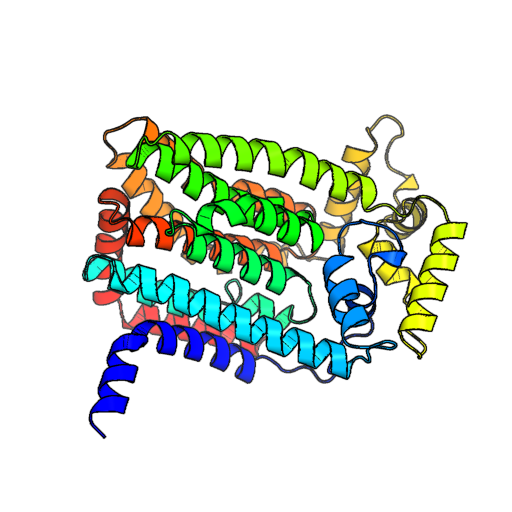96 N N . GLY A 1 162 ? -0.257 7.973 -7.151 1.00 97.19 162 GLY A N 1
ATOM 1297 C CA . GLY A 1 162 ? -0.378 6.513 -7.091 1.00 97.19 162 GLY A CA 1
ATOM 1298 C C . GLY A 1 162 ? -0.892 5.914 -8.402 1.00 97.19 162 GLY A C 1
ATOM 1299 O O . GLY A 1 162 ? -0.335 4.939 -8.903 1.00 97.19 162 GLY A O 1
ATOM 1300 N N . SER A 1 163 ? -1.896 6.549 -9.010 1.00 96.25 163 SER A N 1
ATOM 1301 C CA . SER A 1 163 ? -2.456 6.123 -10.301 1.00 96.25 163 SER A CA 1
ATOM 1302 C C . SER A 1 163 ? -1.487 6.343 -11.471 1.00 96.25 163 SER A C 1
ATOM 1304 O O . SER A 1 163 ? -1.490 5.575 -12.436 1.00 96.25 163 SER A O 1
ATOM 1306 N N . TRP A 1 164 ? -0.635 7.366 -11.378 1.00 96.06 164 TRP A N 1
ATOM 1307 C CA . TRP A 1 164 ? 0.394 7.667 -12.368 1.00 96.06 164 TRP A CA 1
ATOM 1308 C C . TRP A 1 164 ? 1.533 6.646 -12.323 1.00 96.06 164 TRP A C 1
ATOM 1310 O O . TRP A 1 164 ? 1.997 6.210 -13.378 1.00 96.06 164 TRP A O 1
ATOM 1320 N N . VAL A 1 165 ? 1.915 6.164 -11.132 1.00 96.38 165 VAL A N 1
ATOM 1321 C CA . VAL A 1 165 ? 2.783 4.979 -11.020 1.00 96.38 165 VAL A CA 1
ATOM 1322 C C . VAL A 1 165 ? 2.139 3.799 -11.741 1.00 96.38 165 VAL A C 1
ATOM 1324 O O . VAL A 1 165 ? 2.779 3.154 -12.564 1.00 96.38 165 VAL A O 1
ATOM 1327 N N . HIS A 1 166 ? 0.875 3.501 -11.442 1.00 94.06 166 HIS A N 1
ATOM 1328 C CA . HIS A 1 166 ? 0.114 2.488 -12.163 1.00 94.06 166 HIS A CA 1
ATOM 1329 C C . HIS A 1 166 ? -1.382 2.610 -11.865 1.00 94.06 166 HIS A C 1
ATOM 1331 O O . HIS A 1 166 ? -1.771 2.721 -10.704 1.00 94.06 166 HIS A O 1
ATOM 1337 N N . TYR A 1 167 ? -2.253 2.465 -12.866 1.00 92.56 167 TYR A N 1
ATOM 1338 C CA . TYR A 1 167 ? -3.708 2.551 -12.645 1.00 92.56 167 TYR A CA 1
ATOM 1339 C C . TYR A 1 167 ? -4.246 1.481 -11.673 1.00 92.56 167 TYR A C 1
ATOM 1341 O O . TYR A 1 167 ? -5.235 1.709 -10.983 1.00 92.56 167 TYR A O 1
ATOM 1349 N N . SER A 1 168 ? -3.581 0.324 -11.578 1.00 92.94 168 SER A N 1
ATOM 1350 C CA . SER A 1 168 ? -3.868 -0.741 -10.592 1.00 92.94 168 SER A CA 1
ATOM 1351 C C . SER A 1 168 ? -3.829 -0.280 -9.135 1.00 92.94 168 SER A C 1
ATOM 1353 O O . SER A 1 168 ? -4.473 -0.919 -8.302 1.00 92.94 168 SER A O 1
ATOM 1355 N N . PHE A 1 169 ? -3.166 0.843 -8.830 1.00 95.88 169 PHE A N 1
ATOM 1356 C CA . PHE A 1 169 ? -3.277 1.514 -7.533 1.00 95.88 169 PHE A CA 1
ATOM 1357 C C . PHE A 1 169 ? -4.742 1.699 -7.112 1.00 95.88 169 PHE A C 1
ATOM 1359 O O . PHE A 1 169 ? -5.077 1.547 -5.937 1.00 95.88 169 PHE A O 1
ATOM 1366 N N . PHE A 1 170 ? -5.631 1.958 -8.078 1.00 94.44 170 PHE A N 1
ATOM 1367 C CA . PHE A 1 170 ? -7.060 2.098 -7.833 1.00 94.44 170 PHE A CA 1
ATOM 1368 C C . PHE A 1 170 ? -7.676 0.834 -7.237 1.00 94.44 170 PHE A C 1
ATOM 1370 O O . PHE A 1 170 ? -8.291 0.889 -6.176 1.00 94.44 170 PHE A O 1
ATOM 1377 N N . LEU A 1 171 ? -7.473 -0.314 -7.885 1.00 93.06 171 LEU A N 1
ATOM 1378 C CA . LEU A 1 171 ? -8.011 -1.593 -7.415 1.00 93.06 171 LEU A CA 1
ATOM 1379 C C . LEU A 1 171 ? -7.388 -2.008 -6.079 1.00 93.06 171 LEU A C 1
ATOM 1381 O O . LEU A 1 171 ? -8.072 -2.575 -5.230 1.00 93.06 171 LEU A O 1
ATOM 1385 N N . ALA A 1 172 ? -6.106 -1.696 -5.886 1.00 95.38 172 ALA A N 1
ATOM 1386 C CA . ALA A 1 172 ? -5.381 -2.030 -4.674 1.00 95.38 172 ALA A CA 1
ATOM 1387 C C . ALA A 1 172 ? -5.835 -1.201 -3.463 1.00 95.38 172 ALA A C 1
ATOM 1389 O O . ALA A 1 172 ? -6.237 -1.774 -2.455 1.00 95.38 172 ALA A O 1
ATOM 1390 N N . PHE A 1 173 ? -5.788 0.133 -3.542 1.00 97.25 173 PHE A N 1
ATOM 1391 C CA . PHE A 1 173 ? -5.816 0.988 -2.348 1.00 97.25 173 PHE A CA 1
ATOM 1392 C C . PHE A 1 173 ? -6.928 2.036 -2.308 1.00 97.25 173 PHE A C 1
ATOM 1394 O O . PHE A 1 173 ? -7.188 2.587 -1.236 1.00 97.25 173 PHE A O 1
ATOM 1401 N N . MET A 1 174 ? -7.658 2.288 -3.397 1.00 96.38 174 MET A N 1
ATOM 1402 C CA . MET A 1 174 ? -8.803 3.208 -3.321 1.00 96.38 174 MET A CA 1
ATOM 1403 C C . MET A 1 174 ? -9.918 2.743 -2.386 1.00 96.38 174 MET A C 1
ATOM 1405 O O . MET A 1 174 ? -10.478 3.609 -1.715 1.00 96.38 174 MET A O 1
ATOM 1409 N N . PRO A 1 175 ? -10.206 1.435 -2.221 1.00 96.31 175 PRO A N 1
ATOM 1410 C CA . PRO A 1 175 ? -11.130 0.992 -1.182 1.00 96.31 175 PRO A CA 1
ATOM 1411 C C . PRO A 1 175 ? -10.724 1.460 0.225 1.00 96.31 175 PRO A C 1
ATOM 1413 O O . PRO A 1 175 ? -11.566 1.964 0.967 1.00 96.31 175 PRO A O 1
ATOM 1416 N N . VAL A 1 176 ? -9.429 1.392 0.568 1.00 97.88 176 VAL A N 1
ATOM 1417 C CA . VAL A 1 176 ? -8.894 1.886 1.853 1.00 97.88 176 VAL A CA 1
ATOM 1418 C C . VAL A 1 176 ? -9.162 3.386 2.004 1.00 97.88 176 VAL A C 1
ATOM 1420 O O . VAL A 1 176 ? -9.647 3.841 3.041 1.00 97.88 176 VAL A O 1
ATOM 1423 N N . ILE A 1 177 ? -8.888 4.153 0.949 1.00 97.75 177 ILE A N 1
ATOM 1424 C CA . ILE A 1 177 ? -9.037 5.612 0.929 1.00 97.75 177 ILE A CA 1
ATOM 1425 C C . ILE A 1 177 ? -10.516 6.013 1.020 1.00 97.75 177 ILE A C 1
ATOM 1427 O O . ILE A 1 177 ? -10.868 6.922 1.772 1.00 97.75 177 ILE A O 1
ATOM 1431 N N . TYR A 1 178 ? -11.406 5.317 0.313 1.00 96.88 178 TYR A N 1
ATOM 1432 C CA . TYR A 1 178 ? -12.845 5.560 0.385 1.00 96.88 178 TYR A CA 1
ATOM 1433 C C . TYR A 1 178 ? -13.417 5.223 1.759 1.00 96.88 178 TYR A C 1
ATOM 1435 O O . TYR A 1 178 ? -14.196 6.014 2.287 1.00 96.88 178 TYR A O 1
ATOM 1443 N N . ILE A 1 179 ? -13.003 4.111 2.374 1.00 97.38 179 ILE A N 1
ATOM 1444 C CA . ILE A 1 179 ? -13.405 3.755 3.743 1.00 97.38 179 ILE A CA 1
ATOM 1445 C C . ILE A 1 179 ? -12.949 4.826 4.732 1.00 97.38 179 ILE A C 1
ATOM 1447 O O . ILE A 1 179 ? -13.732 5.252 5.579 1.00 97.38 179 ILE A O 1
ATOM 1451 N N . MET A 1 180 ? -11.716 5.312 4.598 1.00 97.25 180 MET A N 1
ATOM 1452 C CA . MET A 1 180 ? -11.190 6.399 5.421 1.00 97.25 180 MET A CA 1
ATOM 1453 C C . MET A 1 180 ? -12.027 7.682 5.280 1.00 97.25 180 MET A C 1
ATOM 1455 O O . MET A 1 180 ? -12.471 8.244 6.283 1.00 97.25 180 MET A O 1
ATOM 1459 N N . CYS A 1 181 ? -12.270 8.139 4.049 1.00 96.25 181 CYS A N 1
ATOM 1460 C CA . CYS A 1 181 ? -13.039 9.354 3.767 1.00 96.25 181 CYS A CA 1
ATOM 1461 C C . CYS A 1 181 ? -14.505 9.234 4.223 1.00 96.25 181 CYS A C 1
ATOM 1463 O O . CYS A 1 181 ? -15.040 10.131 4.882 1.00 96.25 181 CYS A O 1
ATOM 1465 N N . PHE A 1 182 ? -15.145 8.095 3.950 1.00 96.44 182 PHE A N 1
ATOM 1466 C CA . PHE A 1 182 ? -16.524 7.840 4.357 1.00 96.44 182 PHE A CA 1
ATOM 1467 C C . PHE A 1 182 ? -16.659 7.713 5.881 1.00 96.44 182 PHE A C 1
ATOM 1469 O O . PHE A 1 182 ? -17.558 8.314 6.473 1.00 96.44 182 PHE A O 1
ATOM 1476 N N . GLY A 1 183 ? -15.719 7.028 6.538 1.00 96.50 183 GLY A N 1
ATOM 1477 C CA . GLY A 1 183 ? -15.647 6.948 7.996 1.00 96.50 183 GLY A CA 1
ATOM 1478 C C . GLY A 1 183 ? -15.510 8.325 8.652 1.00 96.50 183 GLY A C 1
ATOM 1479 O O . GLY A 1 183 ? -16.204 8.615 9.629 1.00 96.50 183 GLY A O 1
ATOM 1480 N N . LYS A 1 184 ? -14.701 9.223 8.071 1.00 95.00 184 LYS A N 1
ATOM 1481 C CA . LYS A 1 184 ? -14.622 10.624 8.512 1.00 95.00 184 LYS A CA 1
ATOM 1482 C C . LYS A 1 184 ? -15.946 11.367 8.370 1.00 95.00 184 LYS A C 1
ATOM 1484 O O . LYS A 1 184 ? -16.342 12.060 9.303 1.00 95.00 184 LYS A O 1
ATOM 1489 N N . CYS A 1 185 ? -16.660 11.203 7.256 1.00 96.12 185 CYS A N 1
ATOM 1490 C CA . CYS A 1 185 ? -17.979 11.822 7.079 1.00 96.12 185 CYS A CA 1
ATOM 1491 C C . CYS A 1 185 ? -18.973 11.395 8.165 1.00 96.12 185 CYS A C 1
ATOM 1493 O O . CYS A 1 185 ? -19.712 12.231 8.684 1.00 96.12 185 CYS A O 1
ATOM 1495 N N . ILE A 1 186 ? -18.975 10.109 8.529 1.00 95.94 186 ILE A N 1
ATOM 1496 C CA . ILE A 1 186 ? -19.858 9.574 9.574 1.00 95.94 186 ILE A CA 1
ATOM 1497 C C . ILE A 1 186 ? -19.494 10.155 10.948 1.00 95.94 186 ILE A C 1
ATOM 1499 O O . ILE A 1 186 ? -20.387 10.595 11.677 1.00 95.94 186 ILE A O 1
ATOM 1503 N N . LYS A 1 187 ? -18.197 10.179 11.285 1.00 94.00 187 LYS A N 1
ATOM 1504 C CA . LYS A 1 187 ? -17.703 10.559 12.615 1.00 94.00 187 LYS A CA 1
ATOM 1505 C C . LYS A 1 187 ? -17.668 12.071 12.844 1.00 94.00 187 LYS A C 1
ATOM 1507 O O . LYS A 1 187 ? -18.169 12.547 13.856 1.00 94.00 187 LYS A O 1
ATOM 1512 N N . GLU A 1 188 ? -17.058 12.818 11.929 1.00 93.56 188 GLU A N 1
ATOM 1513 C CA . GLU A 1 188 ? -16.800 14.256 12.086 1.00 93.56 188 GLU A CA 1
ATOM 1514 C C . GLU A 1 188 ? -18.012 15.098 11.672 1.00 93.56 188 GLU A C 1
ATOM 1516 O O . GLU A 1 188 ? -18.212 16.188 12.201 1.00 93.56 188 GLU A O 1
ATOM 1521 N N . LYS A 1 189 ? -18.814 14.613 10.708 1.00 92.56 189 LYS A N 1
ATOM 1522 C CA . LYS A 1 189 ? -19.961 15.330 10.113 1.00 92.56 189 LYS A CA 1
ATOM 1523 C C . LYS A 1 189 ? -19.626 16.761 9.662 1.00 92.56 189 LYS A C 1
ATOM 1525 O O . LYS A 1 189 ? -20.514 17.606 9.561 1.00 92.56 189 LYS A O 1
ATOM 1530 N N . SER A 1 190 ? -18.353 17.036 9.379 1.00 94.12 190 SER A N 1
ATOM 1531 C CA . SER A 1 190 ? -17.879 18.364 9.008 1.00 94.12 190 SER A CA 1
ATOM 1532 C C . SER A 1 190 ? -18.030 18.599 7.504 1.00 94.12 190 SER A C 1
ATOM 1534 O O . SER A 1 190 ? -17.927 17.671 6.695 1.00 94.12 190 SER A O 1
ATOM 1536 N N . ARG A 1 191 ? -18.226 19.863 7.106 1.00 94.19 191 ARG A N 1
ATOM 1537 C CA . ARG A 1 191 ? -18.277 20.257 5.688 1.00 94.19 191 ARG A CA 1
ATOM 1538 C C . ARG A 1 191 ? -17.000 19.854 4.945 1.00 94.19 191 ARG A C 1
ATOM 1540 O O . ARG A 1 191 ? -17.085 19.403 3.806 1.00 94.19 191 ARG A O 1
ATOM 1547 N N . LEU A 1 192 ? -15.841 19.985 5.593 1.00 91.06 192 LEU A N 1
ATOM 1548 C CA . LEU A 1 192 ? -14.552 19.626 5.008 1.00 91.06 192 LEU A CA 1
ATOM 1549 C C . LEU A 1 192 ? -14.477 18.128 4.690 1.00 91.06 192 LEU A C 1
ATOM 1551 O O . LEU A 1 192 ? -14.058 17.771 3.595 1.00 91.06 192 LEU A O 1
ATOM 1555 N N . SER A 1 193 ? -14.943 17.256 5.589 1.00 92.19 193 SER A N 1
ATOM 1556 C CA . SER A 1 193 ? -14.918 15.799 5.385 1.00 92.19 193 SER A CA 1
ATOM 1557 C C . SER A 1 193 ? -15.799 15.383 4.197 1.00 92.19 193 SER A C 1
ATOM 1559 O O . SER A 1 193 ? -15.385 14.555 3.381 1.00 92.19 193 SER A O 1
ATOM 1561 N N . TYR A 1 194 ? -16.979 15.999 4.046 1.00 95.00 194 TYR A N 1
ATOM 1562 C CA . TYR A 1 194 ? -17.853 15.770 2.888 1.00 95.00 194 TYR A CA 1
ATOM 1563 C C . TYR A 1 194 ? -17.233 16.274 1.581 1.00 95.00 194 TYR A C 1
ATOM 1565 O O . TYR A 1 194 ? -17.242 15.543 0.593 1.00 95.00 194 TYR A O 1
ATOM 1573 N N . ILE A 1 195 ? -16.663 17.487 1.576 1.00 94.44 195 ILE A N 1
ATOM 1574 C CA . ILE A 1 195 ? -15.976 18.045 0.399 1.00 94.44 195 ILE A CA 1
ATOM 1575 C C . ILE A 1 195 ? -14.810 17.147 -0.001 1.00 94.44 195 ILE A C 1
ATOM 1577 O O . ILE A 1 195 ? -14.718 16.754 -1.158 1.00 94.44 195 ILE A O 1
ATOM 1581 N N . LEU A 1 196 ? -13.950 16.780 0.950 1.00 92.31 196 LEU A N 1
ATOM 1582 C CA . LEU A 1 196 ? -12.812 15.903 0.704 1.00 92.31 196 LEU A CA 1
ATOM 1583 C C . LEU A 1 196 ? -13.258 14.576 0.091 1.00 92.31 196 LEU A C 1
ATOM 1585 O O . LEU A 1 196 ? -12.654 14.118 -0.875 1.00 92.31 196 LEU A O 1
ATOM 1589 N N . THR A 1 197 ? -14.314 13.969 0.631 1.00 93.62 197 THR A N 1
ATOM 1590 C CA . THR A 1 197 ? -14.853 12.704 0.118 1.00 93.62 197 THR A CA 1
ATOM 1591 C C . THR A 1 197 ? -15.377 12.870 -1.304 1.00 93.62 197 THR A C 1
ATOM 1593 O O . THR A 1 197 ? -15.022 12.082 -2.177 1.00 93.62 197 THR A O 1
ATOM 1596 N N . ALA A 1 198 ? -16.159 13.922 -1.561 1.00 95.25 198 ALA A N 1
ATOM 1597 C CA . ALA A 1 198 ? -16.683 14.215 -2.889 1.00 95.25 198 ALA A CA 1
ATOM 1598 C C . ALA A 1 198 ? -15.553 14.455 -3.902 1.00 95.25 198 ALA A C 1
ATOM 1600 O O . ALA A 1 198 ? -15.552 13.839 -4.965 1.00 95.25 198 ALA A O 1
ATOM 1601 N N . VAL A 1 199 ? -14.558 15.280 -3.561 1.00 94.38 199 VAL A N 1
ATOM 1602 C CA . VAL A 1 199 ? -13.378 15.549 -4.401 1.00 94.38 199 VAL A CA 1
ATOM 1603 C C . VAL A 1 199 ? -12.575 14.273 -4.641 1.00 94.38 199 VAL A C 1
ATOM 1605 O O . VAL A 1 199 ? -12.242 13.977 -5.781 1.00 94.38 199 VAL A O 1
ATOM 1608 N N . THR A 1 200 ? -12.314 13.480 -3.601 1.00 93.69 200 THR A N 1
ATOM 1609 C CA . THR A 1 200 ? -11.585 12.206 -3.702 1.00 93.69 200 THR A CA 1
ATOM 1610 C C . THR A 1 200 ? -12.249 11.258 -4.699 1.00 93.69 200 THR A C 1
ATOM 1612 O O . THR A 1 200 ? -11.588 10.755 -5.606 1.00 93.69 200 THR A O 1
ATOM 1615 N N . VAL A 1 201 ? -13.564 11.051 -4.576 1.00 91.75 201 VAL A N 1
ATOM 1616 C CA . VAL A 1 201 ? -14.332 10.207 -5.501 1.00 91.75 201 VAL A CA 1
ATOM 1617 C C . VAL A 1 201 ? -14.309 10.798 -6.912 1.00 91.75 201 VAL A C 1
ATOM 1619 O O . VAL A 1 201 ? -13.946 10.103 -7.860 1.00 91.75 201 VAL A O 1
ATOM 1622 N N . THR A 1 202 ? -14.604 12.093 -7.042 1.00 93.19 202 THR A N 1
ATOM 1623 C CA . THR A 1 202 ? -14.725 12.782 -8.336 1.00 93.19 202 THR A CA 1
ATOM 1624 C C . THR A 1 202 ? -13.407 12.831 -9.102 1.00 93.19 202 THR A C 1
ATOM 1626 O O . THR A 1 202 ? -13.422 12.696 -10.316 1.00 93.19 202 THR A O 1
ATOM 1629 N N . VAL A 1 203 ? -12.268 12.995 -8.424 1.00 91.94 203 VAL A N 1
ATOM 1630 C CA . VAL A 1 203 ? -10.937 13.031 -9.053 1.00 91.94 203 VAL A CA 1
ATOM 1631 C C . VAL A 1 203 ? -10.452 11.627 -9.404 1.00 91.94 203 VAL A C 1
ATOM 1633 O O . VAL A 1 203 ? -9.885 11.420 -10.472 1.00 91.94 203 VAL A O 1
ATOM 1636 N N . SER A 1 204 ? -10.687 10.643 -8.533 1.00 94.00 204 SER A N 1
ATOM 1637 C CA . SER A 1 204 ? -10.147 9.292 -8.732 1.00 94.00 204 SER A CA 1
ATOM 1638 C C . SER A 1 204 ? -10.651 8.603 -10.007 1.00 94.00 204 SER A C 1
ATOM 1640 O O . SER A 1 204 ? -9.862 7.960 -10.695 1.00 94.00 204 SER A O 1
ATOM 1642 N N . VAL A 1 205 ? -11.931 8.767 -10.365 1.00 92.81 205 VAL A N 1
ATOM 1643 C CA . VAL A 1 205 ? -12.524 8.077 -11.524 1.00 92.81 205 VAL A CA 1
ATOM 1644 C C . VAL A 1 205 ? -11.949 8.580 -12.860 1.00 92.81 205 VAL A C 1
ATOM 1646 O O . VAL A 1 205 ? -11.425 7.751 -13.605 1.00 92.81 205 VAL A O 1
ATOM 1649 N N . PRO A 1 206 ? -11.956 9.891 -13.182 1.00 94.25 206 PRO A N 1
ATOM 1650 C CA . PRO A 1 206 ? -11.363 10.401 -14.417 1.00 94.25 206 PRO A CA 1
ATOM 1651 C C . PRO A 1 206 ? -9.868 10.117 -14.525 1.00 94.25 206 PRO A C 1
ATOM 1653 O O . PRO A 1 206 ? -9.399 9.788 -15.608 1.00 94.25 206 PRO A O 1
ATOM 1656 N N . VAL A 1 207 ? -9.122 10.202 -13.418 1.00 93.94 207 VAL A N 1
ATOM 1657 C CA . VAL A 1 207 ? -7.678 9.922 -13.407 1.00 93.94 207 VAL A CA 1
ATOM 1658 C C . VAL A 1 207 ? -7.396 8.474 -13.795 1.00 93.94 207 VAL A C 1
ATOM 1660 O O . VAL A 1 207 ? -6.522 8.203 -14.616 1.00 93.94 207 VAL A O 1
ATOM 1663 N N . VAL A 1 208 ? -8.156 7.530 -13.246 1.00 92.44 208 VAL A N 1
ATOM 1664 C CA . VAL A 1 208 ? -7.980 6.111 -13.567 1.00 92.44 208 VAL A CA 1
ATOM 1665 C C . VAL A 1 208 ? -8.446 5.802 -14.972 1.00 92.44 208 VAL A C 1
ATOM 1667 O O . VAL A 1 208 ? -7.738 5.104 -15.689 1.00 92.44 208 VAL A O 1
ATOM 1670 N N . LEU A 1 209 ? -9.587 6.349 -15.397 1.00 90.94 209 LEU A N 1
ATOM 1671 C CA . LEU A 1 209 ? -10.048 6.206 -16.775 1.00 90.94 209 LEU A CA 1
ATOM 1672 C C . LEU A 1 209 ? -9.010 6.750 -17.755 1.00 90.94 209 LEU A C 1
ATOM 1674 O O . LEU A 1 209 ? -8.685 6.067 -18.720 1.00 90.94 209 LEU A O 1
ATOM 1678 N N . TYR A 1 210 ? -8.431 7.917 -17.472 1.00 93.06 210 TYR A N 1
ATOM 1679 C CA . TYR A 1 210 ? -7.348 8.483 -18.263 1.00 93.06 210 TYR A CA 1
ATOM 1680 C C . TYR A 1 210 ? -6.178 7.502 -18.375 1.00 93.06 210 TYR A C 1
ATOM 1682 O O . TYR A 1 210 ? -5.869 7.070 -19.479 1.00 93.06 210 TYR A O 1
ATOM 1690 N N . PHE A 1 211 ? -5.592 7.059 -17.257 1.00 91.38 211 PHE A N 1
ATOM 1691 C CA . PHE A 1 211 ? -4.436 6.155 -17.292 1.00 91.38 211 PHE A CA 1
ATOM 1692 C C . PHE A 1 211 ? -4.745 4.769 -17.873 1.00 91.38 211 PHE A C 1
ATOM 1694 O O . PHE A 1 211 ? -3.871 4.156 -18.482 1.00 91.38 211 PHE A O 1
ATOM 1701 N N . VAL A 1 212 ? -5.972 4.263 -17.724 1.00 86.75 212 VAL A N 1
ATOM 1702 C CA . VAL A 1 212 ? -6.411 3.007 -18.351 1.00 86.75 212 VAL A CA 1
ATOM 1703 C C . VAL A 1 212 ? -6.547 3.164 -19.864 1.00 86.75 212 VAL A C 1
ATOM 1705 O O . VAL A 1 212 ? -6.199 2.236 -20.595 1.00 86.75 212 VAL A O 1
ATOM 1708 N N . LEU A 1 213 ? -7.038 4.305 -20.347 1.00 84.25 213 LEU A N 1
ATOM 1709 C CA . LEU A 1 213 ? -7.214 4.564 -21.777 1.00 84.25 213 LEU A CA 1
ATOM 1710 C C . LEU A 1 213 ? -5.891 4.922 -22.465 1.00 84.25 213 LEU A C 1
ATOM 1712 O O . LEU A 1 213 ? -5.666 4.498 -23.595 1.00 84.25 213 LEU A O 1
ATOM 1716 N N . THR A 1 214 ? -4.995 5.636 -21.780 1.00 83.44 214 THR A N 1
ATOM 1717 C CA . THR A 1 214 ? -3.704 6.079 -22.331 1.00 83.44 214 THR A CA 1
ATOM 1718 C C . THR A 1 214 ? -2.567 5.077 -22.145 1.00 83.44 214 THR A C 1
ATOM 1720 O O . THR A 1 214 ? -1.473 5.308 -22.645 1.00 83.44 214 THR A O 1
ATOM 1723 N N . GLN A 1 215 ? -2.790 3.934 -21.483 1.00 78.06 215 GLN A N 1
ATOM 1724 C CA . GLN A 1 215 ? -1.746 2.907 -21.324 1.00 78.06 215 GLN A CA 1
ATOM 1725 C C . GLN A 1 215 ? -1.307 2.252 -22.645 1.00 78.06 215 GLN A C 1
ATOM 1727 O O . GLN A 1 215 ? -0.281 1.577 -22.659 1.00 78.06 215 GLN A O 1
ATOM 1732 N N . ARG A 1 216 ? -2.111 2.372 -23.711 1.00 70.31 216 ARG A N 1
ATOM 1733 C CA . ARG A 1 216 ? -1.856 1.728 -25.004 1.00 70.31 216 ARG A CA 1
ATOM 1734 C C . ARG A 1 216 ? -0.931 2.600 -25.842 1.00 70.31 216 ARG A C 1
ATOM 1736 O O . ARG A 1 216 ? -1.252 3.757 -26.095 1.00 70.31 216 ARG A O 1
ATOM 1743 N N . ILE A 1 217 ? 0.155 2.012 -26.334 1.00 67.00 217 ILE A N 1
ATOM 1744 C CA . ILE A 1 217 ? 0.961 2.601 -27.409 1.00 67.00 217 ILE A CA 1
ATOM 1745 C C . ILE A 1 217 ? 0.265 2.225 -28.727 1.00 67.00 217 ILE A C 1
ATOM 1747 O O . ILE A 1 217 ? 0.249 1.038 -29.052 1.00 67.00 217 ILE A O 1
ATOM 1751 N N . PRO A 1 218 ? -0.401 3.162 -29.436 1.00 52.62 218 PRO A N 1
ATOM 1752 C CA . PRO A 1 218 ? -1.404 2.784 -30.436 1.00 52.62 218 PRO A CA 1
ATOM 1753 C C . PRO A 1 218 ? -0.852 2.309 -31.786 1.00 52.62 218 PRO A C 1
ATOM 1755 O O . PRO A 1 218 ? -1.590 1.639 -32.495 1.00 52.62 218 PRO A O 1
ATOM 1758 N N . ASP A 1 219 ? 0.404 2.616 -32.132 1.00 64.25 219 ASP A N 1
ATOM 1759 C CA . ASP A 1 219 ? 0.970 2.333 -33.462 1.00 64.25 219 ASP A CA 1
ATOM 1760 C C . ASP A 1 219 ? 2.295 1.565 -33.370 1.00 64.25 219 ASP A C 1
ATOM 1762 O O . ASP A 1 219 ? 3.110 1.832 -32.484 1.00 64.25 219 ASP A O 1
ATOM 1766 N N . THR A 1 220 ? 2.539 0.661 -34.321 1.00 61.25 220 THR A N 1
ATOM 1767 C CA . THR A 1 220 ? 3.798 -0.093 -34.476 1.00 61.25 220 THR A CA 1
ATOM 1768 C C . THR A 1 220 ? 5.001 0.824 -34.703 1.00 61.25 220 THR A C 1
ATOM 1770 O O . THR A 1 220 ? 6.015 0.678 -34.032 1.00 61.25 220 THR A O 1
ATOM 1773 N N . GLU A 1 221 ? 4.867 1.864 -35.530 1.00 64.38 221 GLU A N 1
ATOM 1774 C CA . GLU A 1 221 ? 5.932 2.861 -35.749 1.00 64.38 221 GLU A CA 1
ATOM 1775 C C . GLU A 1 221 ? 6.277 3.643 -34.464 1.00 64.38 221 GLU A C 1
ATOM 1777 O O . GLU A 1 221 ? 7.441 3.945 -34.169 1.00 64.38 221 GLU A O 1
ATOM 1782 N N . LYS A 1 222 ? 5.261 3.918 -33.634 1.00 76.38 222 LYS A N 1
ATOM 1783 C CA . LYS A 1 222 ? 5.454 4.506 -32.301 1.00 76.38 222 LYS A CA 1
ATOM 1784 C C . LYS A 1 222 ? 6.067 3.504 -31.326 1.00 76.38 222 LYS A C 1
ATOM 1786 O O . LYS A 1 222 ? 6.799 3.922 -30.434 1.00 76.38 222 LYS A O 1
ATOM 1791 N N . PHE A 1 223 ? 5.794 2.210 -31.488 1.00 80.44 223 PHE A N 1
ATOM 1792 C CA . PHE A 1 223 ? 6.379 1.148 -30.676 1.00 80.44 223 PHE A CA 1
ATOM 1793 C C . PHE A 1 223 ? 7.881 1.004 -30.939 1.00 80.44 223 PHE A C 1
ATOM 1795 O O . PHE A 1 223 ? 8.649 1.020 -29.985 1.00 80.44 223 PHE A O 1
ATOM 1802 N N . ASP A 1 224 ? 8.323 0.960 -32.195 1.00 83.06 224 ASP A N 1
ATOM 1803 C CA . ASP A 1 224 ? 9.754 0.839 -32.518 1.00 83.06 224 ASP A CA 1
ATOM 1804 C C . ASP A 1 224 ? 10.540 2.074 -32.074 1.00 83.06 224 ASP A C 1
ATOM 1806 O O . ASP A 1 224 ? 11.605 1.965 -31.461 1.00 83.06 224 ASP A O 1
ATOM 1810 N N . SER A 1 225 ? 9.970 3.264 -32.292 1.00 86.75 225 SER A N 1
ATOM 1811 C CA . SER A 1 225 ? 10.521 4.520 -31.771 1.00 86.75 225 SER A CA 1
ATOM 1812 C C . SER A 1 225 ? 10.618 4.505 -30.243 1.00 86.75 225 SER A C 1
ATOM 1814 O O . SER A 1 225 ? 11.592 4.996 -29.674 1.00 86.75 225 SER A O 1
ATOM 1816 N N . PHE A 1 226 ? 9.632 3.909 -29.570 1.00 86.00 226 PHE A N 1
ATOM 1817 C CA . PHE A 1 226 ? 9.626 3.760 -28.121 1.00 86.00 226 PHE A CA 1
ATOM 1818 C C . PHE A 1 226 ? 10.686 2.772 -27.624 1.00 86.00 226 PHE A C 1
ATOM 1820 O O . PHE A 1 226 ? 11.406 3.084 -26.677 1.00 86.00 226 PHE A O 1
ATOM 1827 N N . ILE A 1 227 ? 10.835 1.617 -28.276 1.00 87.75 227 ILE A N 1
ATOM 1828 C CA . ILE A 1 227 ? 11.900 0.654 -27.972 1.00 87.75 227 ILE A CA 1
ATOM 1829 C C . ILE A 1 227 ? 13.268 1.308 -28.149 1.00 87.75 227 ILE A C 1
ATOM 1831 O O . ILE A 1 227 ? 14.092 1.255 -27.236 1.00 87.75 227 ILE A O 1
ATOM 1835 N N . LYS A 1 228 ? 13.486 1.990 -29.280 1.00 89.75 228 LYS A N 1
ATOM 1836 C CA . LYS A 1 228 ? 14.727 2.717 -29.558 1.00 89.75 228 LYS A CA 1
ATOM 1837 C C . LYS A 1 228 ? 15.030 3.747 -28.472 1.00 89.75 228 LYS A C 1
ATOM 1839 O O . LYS A 1 228 ? 16.151 3.791 -27.980 1.00 89.75 228 LYS A O 1
ATOM 1844 N N . TYR A 1 229 ? 14.024 4.518 -28.064 1.00 90.69 229 TYR A N 1
ATOM 1845 C CA . TYR A 1 229 ? 14.146 5.485 -26.978 1.00 90.69 229 TYR A CA 1
ATOM 1846 C C . TYR A 1 229 ? 14.578 4.831 -25.653 1.00 90.69 229 TYR A C 1
ATOM 1848 O O . TYR A 1 229 ? 15.462 5.354 -24.975 1.00 90.69 229 TYR A O 1
ATOM 1856 N N . ILE A 1 230 ? 13.997 3.684 -25.275 1.00 90.94 230 ILE A N 1
ATOM 1857 C CA . ILE A 1 230 ? 14.391 2.993 -24.038 1.00 90.94 230 ILE A CA 1
ATOM 1858 C C . ILE A 1 230 ? 15.828 2.471 -24.136 1.00 90.94 230 ILE A C 1
ATOM 1860 O O . ILE A 1 230 ? 16.577 2.627 -23.175 1.00 90.94 230 ILE A O 1
ATOM 1864 N N . ILE A 1 231 ? 16.223 1.882 -25.269 1.00 91.56 231 ILE A N 1
ATOM 1865 C CA . ILE A 1 231 ? 17.591 1.377 -25.483 1.00 91.56 231 ILE A CA 1
ATOM 1866 C C . ILE A 1 231 ? 18.607 2.523 -25.393 1.00 91.56 231 ILE A C 1
ATOM 1868 O O . ILE A 1 231 ? 19.608 2.413 -24.689 1.00 91.56 231 ILE A O 1
ATOM 1872 N N . GLU A 1 232 ? 18.328 3.652 -26.049 1.00 92.06 232 GLU A N 1
ATOM 1873 C CA . GLU A 1 232 ? 19.174 4.848 -25.986 1.00 92.06 232 GLU A CA 1
ATOM 1874 C C . GLU A 1 232 ? 19.298 5.372 -24.549 1.00 92.06 232 GLU A C 1
ATOM 1876 O O . GLU A 1 232 ? 20.397 5.666 -24.077 1.00 92.06 232 GLU A O 1
ATOM 1881 N N . LYS A 1 233 ? 18.183 5.421 -23.812 1.00 91.00 233 LYS A N 1
ATOM 1882 C CA . LYS A 1 233 ? 18.183 5.859 -22.413 1.00 91.00 233 LYS A CA 1
ATOM 1883 C C . LYS A 1 233 ? 18.933 4.892 -21.496 1.00 91.00 233 LYS A C 1
ATOM 1885 O O . LYS A 1 233 ? 19.619 5.343 -20.584 1.00 91.00 233 LYS A O 1
ATOM 1890 N N . ALA A 1 234 ? 18.823 3.588 -21.737 1.00 90.56 234 ALA A N 1
ATOM 1891 C CA . ALA A 1 234 ? 19.539 2.567 -20.981 1.00 90.56 234 ALA A CA 1
ATOM 1892 C C . ALA A 1 234 ? 21.060 2.659 -21.161 1.00 90.56 234 ALA A C 1
ATOM 1894 O O . ALA A 1 234 ? 21.799 2.255 -20.265 1.00 90.56 234 ALA A O 1
ATOM 1895 N N . GLY A 1 235 ? 21.521 3.166 -22.312 1.00 87.56 235 GLY A N 1
ATOM 1896 C CA . GLY A 1 235 ? 22.942 3.236 -22.661 1.00 87.56 235 GLY A CA 1
ATOM 1897 C C . GLY A 1 235 ? 23.591 1.865 -22.898 1.00 87.56 235 GLY A C 1
ATOM 1898 O O . GLY A 1 235 ? 24.813 1.778 -23.004 1.00 87.56 235 GLY A O 1
ATOM 1899 N N . SER A 1 236 ? 22.796 0.793 -22.959 1.00 84.50 236 SER A N 1
ATOM 1900 C CA . SER A 1 236 ? 23.234 -0.592 -23.146 1.00 84.50 236 SER A CA 1
ATOM 1901 C C . SER A 1 236 ? 22.132 -1.438 -23.792 1.00 84.50 236 SER A C 1
ATOM 1903 O O . SER A 1 236 ? 20.958 -1.057 -23.802 1.00 84.50 236 SER A O 1
ATOM 1905 N N . GLU A 1 237 ? 22.510 -2.587 -24.361 1.00 82.31 237 GLU A N 1
ATOM 1906 C CA . GLU A 1 237 ? 21.539 -3.537 -24.907 1.00 82.31 237 GLU A CA 1
ATOM 1907 C C . GLU A 1 237 ? 20.693 -4.160 -23.789 1.00 82.31 237 GLU A C 1
ATOM 1909 O O . GLU A 1 237 ? 21.217 -4.616 -22.772 1.00 82.31 237 GLU A O 1
ATOM 1914 N N . ILE A 1 238 ? 19.373 -4.204 -24.000 1.00 85.06 238 ILE A N 1
ATOM 1915 C CA . ILE A 1 238 ? 18.421 -4.877 -23.112 1.00 85.06 238 ILE A CA 1
ATOM 1916 C C . ILE A 1 238 ? 17.838 -6.076 -23.852 1.00 85.06 238 ILE A C 1
ATOM 1918 O O . ILE A 1 238 ? 17.051 -5.934 -24.794 1.00 85.06 238 ILE A O 1
ATOM 1922 N N . THR A 1 239 ? 18.186 -7.272 -23.393 1.00 83.38 239 THR A N 1
ATOM 1923 C CA . THR A 1 239 ? 17.690 -8.521 -23.972 1.00 83.38 239 THR A CA 1
ATOM 1924 C C . THR A 1 239 ? 16.170 -8.631 -23.806 1.00 83.38 239 THR A C 1
ATOM 1926 O O . THR A 1 239 ? 15.632 -8.412 -22.722 1.00 83.38 239 THR A O 1
ATOM 1929 N N . ASN A 1 240 ? 15.456 -9.025 -24.867 1.00 78.75 240 ASN A N 1
ATOM 1930 C CA . ASN A 1 240 ? 14.001 -9.261 -24.867 1.00 78.75 240 ASN A CA 1
ATOM 1931 C C . ASN A 1 240 ? 13.117 -8.035 -24.542 1.00 78.75 240 ASN A C 1
ATOM 1933 O O . ASN A 1 240 ? 11.946 -8.205 -24.186 1.00 78.75 240 ASN A O 1
ATOM 1937 N N . ILE A 1 241 ? 13.623 -6.807 -24.705 1.00 82.06 241 ILE A N 1
ATOM 1938 C CA . ILE A 1 241 ? 12.885 -5.565 -24.406 1.00 82.06 241 ILE A CA 1
ATOM 1939 C C . ILE A 1 241 ? 11.489 -5.512 -25.048 1.00 82.06 241 ILE A C 1
ATOM 1941 O O . ILE A 1 241 ? 10.517 -5.095 -24.418 1.00 82.06 241 ILE A O 1
ATOM 1945 N N . GLU A 1 242 ? 11.362 -6.014 -26.273 1.00 76.88 242 GLU A N 1
ATOM 1946 C CA . GLU A 1 242 ? 10.111 -6.050 -27.021 1.00 76.88 242 GLU A CA 1
ATOM 1947 C C . GLU A 1 242 ? 9.005 -6.854 -26.339 1.00 76.88 242 GLU A C 1
ATOM 1949 O O . GLU A 1 242 ? 7.841 -6.443 -26.356 1.00 76.88 242 GLU A O 1
ATOM 1954 N N . ARG A 1 243 ? 9.360 -7.995 -25.738 1.00 71.50 243 ARG A N 1
ATOM 1955 C CA . ARG A 1 243 ? 8.414 -8.851 -25.019 1.00 71.50 243 ARG A CA 1
ATOM 1956 C C . ARG A 1 243 ? 7.891 -8.119 -23.787 1.00 71.50 243 ARG A C 1
ATOM 1958 O O . ARG A 1 243 ? 6.692 -8.131 -23.522 1.00 71.50 243 ARG A O 1
ATOM 1965 N N . TYR A 1 244 ? 8.768 -7.433 -23.060 1.00 72.62 244 TYR A N 1
ATOM 1966 C CA . TYR A 1 244 ? 8.424 -6.776 -21.797 1.00 72.62 244 TYR A CA 1
ATOM 1967 C C . TYR A 1 244 ? 7.657 -5.485 -21.988 1.00 72.62 244 TYR A C 1
ATOM 1969 O O . TYR A 1 244 ? 6.638 -5.260 -21.335 1.00 72.62 244 TYR A O 1
ATOM 1977 N N . VAL A 1 245 ? 8.087 -4.674 -22.945 1.00 72.19 245 VAL A N 1
ATOM 1978 C CA . VAL A 1 245 ? 7.355 -3.481 -23.341 1.00 72.19 245 VAL A CA 1
ATOM 1979 C C . VAL A 1 245 ? 5.995 -3.863 -23.937 1.00 72.19 245 VAL A C 1
ATOM 1981 O O . VAL A 1 245 ? 4.984 -3.244 -23.601 1.00 72.19 245 VAL A O 1
ATOM 1984 N N . GLY A 1 246 ? 5.931 -4.946 -24.720 1.00 66.56 246 GLY A N 1
ATOM 1985 C CA . GLY A 1 246 ? 4.683 -5.515 -25.230 1.00 66.56 246 GLY A CA 1
ATOM 1986 C C . GLY A 1 246 ? 3.697 -5.915 -24.125 1.00 66.56 246 GLY A C 1
ATOM 1987 O O . GLY A 1 246 ? 2.531 -5.519 -24.184 1.00 66.56 246 GLY A O 1
ATOM 1988 N N . MET A 1 247 ? 4.162 -6.628 -23.090 1.00 66.06 247 MET A N 1
ATOM 1989 C CA . MET A 1 247 ? 3.333 -7.050 -21.948 1.00 66.06 247 MET A CA 1
ATOM 1990 C C . MET A 1 247 ? 2.939 -5.877 -21.033 1.00 66.06 247 MET A C 1
ATOM 1992 O O . MET A 1 247 ? 1.782 -5.766 -20.623 1.00 66.06 247 MET A O 1
ATOM 1996 N N . GLY A 1 248 ? 3.873 -4.969 -20.732 1.00 66.81 248 GLY A N 1
ATOM 1997 C CA . GLY A 1 248 ? 3.648 -3.836 -19.829 1.00 66.81 248 GLY A CA 1
ATOM 1998 C C . GLY A 1 248 ? 2.738 -2.750 -20.413 1.00 66.81 248 GLY A C 1
ATOM 1999 O O . GLY A 1 248 ? 1.892 -2.201 -19.701 1.00 66.81 248 GLY A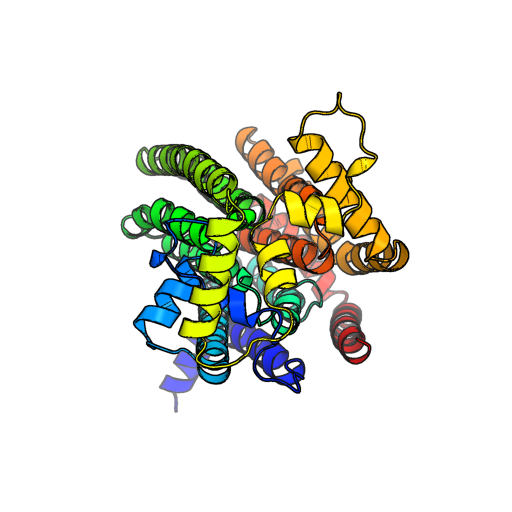 O 1
ATOM 2000 N N . PHE A 1 249 ? 2.862 -2.467 -21.713 1.00 65.31 249 PHE A N 1
ATOM 2001 C CA . PHE A 1 249 ? 2.131 -1.395 -22.407 1.00 65.31 249 PHE A CA 1
ATOM 2002 C C . PHE A 1 249 ? 1.028 -1.907 -23.342 1.00 65.31 249 PHE A C 1
ATOM 2004 O O . PHE A 1 249 ? 0.417 -1.125 -24.071 1.00 65.31 249 PHE A O 1
ATOM 2011 N N . ARG A 1 250 ? 0.720 -3.212 -23.272 1.00 62.16 250 ARG A N 1
ATOM 2012 C CA . ARG A 1 250 ? -0.415 -3.859 -23.950 1.00 62.16 250 ARG A CA 1
ATOM 2013 C C . ARG A 1 250 ? -0.515 -3.469 -25.427 1.00 62.16 250 ARG A C 1
ATOM 2015 O O . ARG A 1 250 ? -1.569 -3.005 -25.870 1.00 62.16 250 ARG A O 1
ATOM 2022 N N . SER A 1 251 ? 0.565 -3.657 -26.188 1.00 60.41 251 SER A N 1
ATOM 2023 C CA . SER A 1 251 ? 0.470 -3.569 -27.651 1.00 60.41 251 SER A CA 1
ATOM 2024 C C . SER A 1 251 ? -0.570 -4.590 -28.116 1.00 60.41 251 SER A C 1
ATOM 2026 O O . SER A 1 251 ? -0.409 -5.784 -27.879 1.00 60.41 251 SER A O 1
ATOM 2028 N N . ALA A 1 252 ? -1.677 -4.127 -28.700 1.00 57.72 252 ALA A N 1
ATOM 2029 C CA . ALA A 1 252 ? -2.817 -4.986 -29.022 1.00 57.72 252 ALA A CA 1
ATOM 2030 C C . ALA A 1 252 ? -2.444 -6.090 -30.023 1.00 57.72 252 ALA A C 1
ATOM 2032 O O . ALA A 1 252 ? -2.974 -7.193 -29.947 1.00 57.72 252 ALA A O 1
ATOM 2033 N N . GLU A 1 253 ? -1.513 -5.803 -30.929 1.00 62.31 253 GLU A N 1
ATOM 2034 C CA . GLU A 1 253 ? -1.035 -6.733 -31.950 1.00 62.31 253 GLU A CA 1
ATOM 2035 C C . GLU A 1 253 ? -0.131 -7.812 -31.344 1.00 62.31 253 GLU A C 1
ATOM 2037 O O . GLU A 1 253 ? -0.413 -9.000 -31.491 1.00 62.31 253 GLU A O 1
ATOM 2042 N N . LYS A 1 254 ? 0.843 -7.416 -30.513 1.00 64.31 254 LYS A N 1
ATOM 2043 C CA . LYS A 1 254 ? 1.676 -8.369 -29.763 1.00 64.31 254 LYS A CA 1
ATOM 2044 C C . LYS A 1 254 ? 0.881 -9.153 -28.723 1.00 64.31 254 LYS A C 1
ATOM 2046 O O . LYS A 1 254 ? 1.173 -10.315 -28.496 1.00 64.31 254 LYS A O 1
ATOM 2051 N N . MET A 1 255 ? -0.148 -8.571 -28.105 1.00 62.34 255 MET A N 1
ATOM 2052 C CA . MET A 1 255 ? -1.055 -9.313 -27.219 1.00 62.34 255 MET A CA 1
ATOM 2053 C C . MET A 1 255 ? -1.884 -10.336 -28.006 1.00 62.34 255 MET A C 1
ATOM 2055 O O . MET A 1 255 ? -2.104 -11.433 -27.515 1.00 62.34 255 MET A O 1
ATOM 2059 N N . LYS A 1 256 ? -2.327 -10.028 -29.231 1.00 65.50 256 LYS A N 1
ATOM 2060 C CA . LYS A 1 256 ? -3.013 -11.018 -30.078 1.00 65.50 256 LYS A CA 1
ATOM 2061 C C . LYS A 1 256 ? -2.100 -12.184 -30.445 1.00 65.50 256 LYS A C 1
ATOM 2063 O O . LYS A 1 256 ? -2.560 -13.318 -30.397 1.00 65.50 256 LYS A O 1
ATOM 2068 N N . GLU A 1 257 ? -0.837 -11.900 -30.754 1.00 67.75 257 GLU A N 1
ATOM 2069 C CA . GLU A 1 257 ? 0.190 -12.907 -31.044 1.00 67.75 257 GLU A CA 1
ATOM 2070 C C . GLU A 1 257 ? 0.549 -13.742 -29.801 1.00 67.75 257 GLU A C 1
ATOM 2072 O O . GLU A 1 257 ? 0.523 -14.967 -29.843 1.00 67.75 257 GLU A O 1
ATOM 2077 N N . LEU A 1 258 ? 0.812 -13.091 -28.663 1.00 64.19 258 LEU A N 1
ATOM 2078 C CA . LEU A 1 258 ? 1.234 -13.746 -27.419 1.00 64.19 258 LEU A CA 1
ATOM 2079 C C . LEU A 1 258 ? 0.135 -14.605 -26.778 1.00 64.19 258 LEU A C 1
ATOM 2081 O O . LEU A 1 258 ? 0.443 -15.600 -26.124 1.00 64.19 258 LEU A O 1
ATOM 2085 N N . TYR A 1 259 ? -1.131 -14.209 -26.923 1.00 63.00 259 TYR A N 1
ATOM 2086 C CA . TYR A 1 259 ? -2.266 -14.850 -26.248 1.00 63.00 259 TYR A CA 1
ATOM 2087 C C . TYR A 1 259 ? -3.130 -15.696 -27.190 1.00 63.00 259 TYR A C 1
ATOM 2089 O O . TYR A 1 259 ? -4.176 -16.181 -26.758 1.00 63.00 259 TYR A O 1
ATOM 2097 N N . ASP A 1 260 ? -2.719 -15.851 -28.452 1.00 65.06 260 ASP A N 1
ATOM 2098 C CA . ASP A 1 260 ? -3.460 -16.591 -29.481 1.00 65.06 260 ASP A CA 1
ATOM 2099 C C . ASP A 1 260 ? -4.943 -16.166 -29.556 1.00 65.06 260 ASP A C 1
ATOM 2101 O O . ASP A 1 260 ? -5.881 -16.962 -29.625 1.00 65.06 260 ASP A O 1
ATOM 2105 N N . LEU A 1 261 ? -5.193 -14.852 -29.463 1.00 64.19 261 LEU A N 1
ATOM 2106 C CA . LEU A 1 261 ? -6.558 -14.304 -29.380 1.00 64.19 261 LEU A CA 1
ATOM 2107 C C . LEU A 1 261 ? -7.294 -14.341 -30.726 1.00 64.19 261 LEU A C 1
ATOM 2109 O O . LEU A 1 261 ? -8.424 -13.851 -30.806 1.00 64.19 261 LEU A O 1
ATOM 2113 N N . GLN A 1 262 ? -6.676 -14.896 -31.774 1.00 62.31 262 GLN A N 1
ATOM 2114 C CA . GLN A 1 262 ? -7.281 -15.023 -33.100 1.00 62.31 262 GLN A CA 1
ATOM 2115 C C . GLN A 1 262 ? -8.545 -15.900 -33.073 1.00 62.31 262 GLN A C 1
ATOM 2117 O O . GLN A 1 262 ? -9.441 -15.694 -33.887 1.00 62.31 262 GLN A O 1
ATOM 2122 N N . GLU A 1 263 ? -8.676 -16.796 -32.089 1.00 61.19 263 GLU A N 1
ATOM 2123 C CA . GLU A 1 263 ? -9.822 -17.707 -31.962 1.00 61.19 263 GLU A CA 1
ATOM 2124 C C . GLU A 1 263 ? -11.019 -17.153 -31.160 1.00 61.19 263 GLU A C 1
ATOM 2126 O O . GLU A 1 263 ? -12.054 -17.818 -31.050 1.00 61.19 263 GLU A O 1
ATOM 2131 N N . ILE A 1 264 ? -10.937 -15.955 -30.562 1.00 64.38 264 ILE A N 1
ATOM 2132 C CA . ILE A 1 264 ? -12.054 -15.431 -29.756 1.00 64.38 264 ILE A CA 1
ATOM 2133 C C . ILE A 1 264 ? -13.104 -14.770 -30.660 1.00 64.38 264 ILE A C 1
ATOM 2135 O O . ILE A 1 264 ? -12.844 -13.723 -31.256 1.00 64.38 264 ILE A O 1
ATOM 2139 N N . ASN A 1 265 ? -14.308 -15.361 -30.687 1.00 72.31 265 ASN A N 1
ATOM 2140 C CA . ASN A 1 265 ? -15.481 -14.944 -31.472 1.00 72.31 265 ASN A CA 1
ATOM 2141 C C . ASN A 1 265 ? -15.592 -13.413 -31.651 1.00 72.31 265 ASN A C 1
ATOM 2143 O O . ASN A 1 265 ? -15.554 -12.659 -30.670 1.00 72.31 265 ASN A O 1
ATOM 2147 N N . SER A 1 266 ? -15.759 -12.961 -32.902 1.00 72.25 266 SER A N 1
ATOM 2148 C CA . SER A 1 266 ? -15.866 -11.552 -33.298 1.00 72.25 266 SER A CA 1
ATOM 2149 C C . SER A 1 266 ? -16.896 -10.770 -32.487 1.00 72.25 266 SER A C 1
ATOM 2151 O O . SER A 1 266 ? -16.637 -9.605 -32.192 1.00 72.25 266 SER A O 1
ATOM 2153 N N . ASP A 1 267 ? -17.972 -11.424 -32.050 1.00 83.88 267 ASP A N 1
ATOM 2154 C CA . ASP A 1 267 ? -19.136 -10.791 -31.418 1.00 83.88 267 ASP A CA 1
ATOM 2155 C C . ASP A 1 267 ? -18.917 -10.392 -29.949 1.00 83.88 267 ASP A C 1
ATOM 2157 O O . ASP A 1 267 ? -19.715 -9.657 -29.365 1.00 83.88 267 ASP A O 1
ATOM 2161 N N . ILE A 1 268 ? -17.831 -10.858 -29.324 1.00 77.50 268 ILE A N 1
ATOM 2162 C CA . ILE A 1 268 ? -17.499 -10.489 -27.945 1.00 77.50 268 ILE A CA 1
ATOM 2163 C C . ILE A 1 268 ? -16.888 -9.076 -27.937 1.00 77.50 268 ILE A C 1
ATOM 2165 O O . ILE A 1 268 ? -15.922 -8.832 -28.665 1.00 77.50 268 ILE A O 1
ATOM 2169 N N . PRO A 1 269 ? -17.365 -8.140 -27.092 1.00 81.75 269 PRO A N 1
ATOM 2170 C CA . PRO A 1 269 ? -16.751 -6.819 -27.004 1.00 81.75 269 PRO A CA 1
ATOM 2171 C C . PRO A 1 269 ? -15.271 -6.912 -26.604 1.00 81.75 269 PRO A C 1
ATOM 2173 O O . PRO A 1 269 ? -14.901 -7.709 -25.741 1.00 81.75 269 PRO A O 1
ATOM 2176 N N . GLU A 1 270 ? -14.426 -6.057 -27.181 1.00 71.38 270 GLU A N 1
ATOM 2177 C CA . GLU A 1 270 ? -12.958 -6.110 -27.044 1.00 71.38 270 GLU A CA 1
ATOM 2178 C C . GLU A 1 270 ? -12.469 -6.154 -25.584 1.00 71.38 270 GLU A C 1
ATOM 2180 O O . GLU A 1 270 ? -11.512 -6.853 -25.252 1.00 71.38 270 GLU A O 1
ATOM 2185 N N . LEU A 1 271 ? -13.160 -5.450 -24.679 1.00 70.50 271 LEU A N 1
ATOM 2186 C CA . LEU A 1 271 ? -12.860 -5.483 -23.245 1.00 70.50 271 LEU A CA 1
ATOM 2187 C C . LEU A 1 271 ? -12.997 -6.897 -22.660 1.00 70.50 271 LEU A C 1
ATOM 2189 O O . LEU A 1 271 ? -12.136 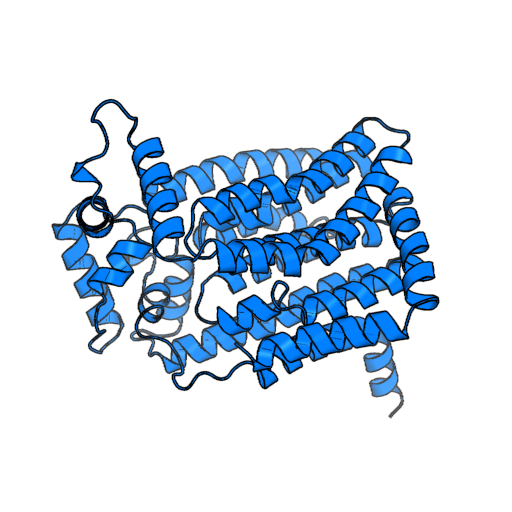-7.334 -21.901 1.00 70.50 271 LEU A O 1
ATOM 2193 N N . PHE A 1 272 ? -14.059 -7.619 -23.020 1.00 76.81 272 PHE A N 1
ATOM 2194 C CA . PHE A 1 272 ? -14.285 -8.985 -22.553 1.00 76.81 272 PHE A CA 1
ATOM 2195 C C . PHE A 1 272 ? -13.294 -9.963 -23.181 1.00 76.81 272 PHE A C 1
ATOM 2197 O O . PHE A 1 272 ? -12.820 -10.850 -22.477 1.00 76.81 272 PHE A O 1
ATOM 2204 N N . LYS A 1 273 ? -12.910 -9.771 -24.451 1.00 75.50 273 LYS A N 1
ATOM 2205 C CA . LYS A 1 273 ? -11.835 -10.563 -25.073 1.00 75.50 273 LYS A CA 1
ATOM 2206 C C . LYS A 1 273 ? -10.529 -10.435 -24.294 1.00 75.50 273 LYS A C 1
ATOM 2208 O O . LYS A 1 273 ? -9.894 -11.442 -24.007 1.00 75.50 273 LYS A O 1
ATOM 2213 N N . LEU A 1 274 ? -10.176 -9.216 -23.884 1.00 71.31 274 LEU A N 1
ATOM 2214 C CA . LEU A 1 274 ? -8.978 -8.957 -23.086 1.00 71.31 274 LEU A CA 1
ATOM 2215 C C . LEU A 1 274 ? -9.061 -9.582 -21.684 1.00 71.31 274 LEU A C 1
ATOM 2217 O O . LEU A 1 274 ? -8.085 -10.159 -21.216 1.00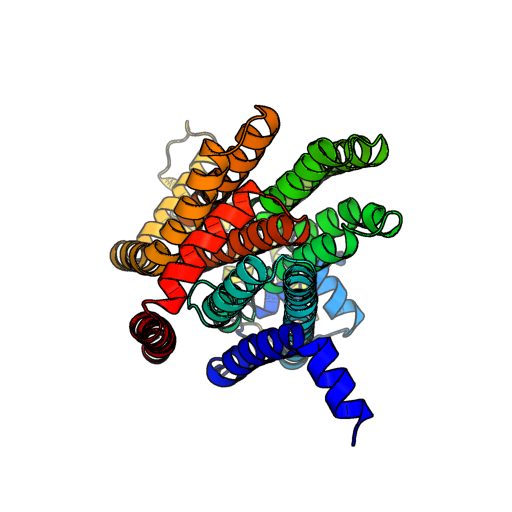 71.31 274 LEU A O 1
ATOM 2221 N N . LEU A 1 275 ? -10.223 -9.514 -21.026 1.00 74.62 275 LEU A N 1
ATOM 2222 C CA . LEU A 1 275 ? -10.431 -10.168 -19.728 1.00 74.62 275 LEU A CA 1
ATOM 2223 C C . LEU A 1 275 ? -10.327 -11.696 -19.830 1.00 74.62 275 LEU A C 1
ATOM 2225 O O . LEU A 1 275 ? -9.650 -12.312 -19.010 1.00 74.62 275 LEU A O 1
ATOM 2229 N N . ILE A 1 276 ? -10.952 -12.300 -20.845 1.00 78.69 276 ILE A N 1
ATOM 2230 C CA . ILE A 1 276 ? -10.887 -13.746 -21.102 1.00 78.69 276 ILE A CA 1
ATOM 2231 C C . ILE A 1 276 ? -9.458 -14.163 -21.456 1.00 78.69 276 ILE A C 1
ATOM 2233 O O . ILE A 1 276 ? -8.980 -15.169 -20.940 1.00 78.69 276 ILE A O 1
ATOM 2237 N N . GLY A 1 277 ? -8.774 -13.393 -22.304 1.00 75.31 277 GLY A N 1
ATOM 2238 C CA . GLY A 1 277 ? -7.381 -13.627 -22.679 1.00 75.31 277 GLY A CA 1
ATOM 2239 C C . GLY A 1 277 ? -6.458 -13.643 -21.465 1.00 75.31 277 GLY A C 1
ATOM 2240 O O . GLY A 1 277 ? -5.735 -14.614 -21.260 1.00 75.31 277 GLY A O 1
ATOM 2241 N N . ASN A 1 278 ? -6.558 -12.626 -20.604 1.00 73.94 278 ASN A N 1
ATOM 2242 C CA . ASN A 1 278 ? -5.789 -12.573 -19.362 1.00 73.94 278 ASN A CA 1
ATOM 2243 C C . ASN A 1 278 ? -6.123 -13.744 -18.431 1.00 73.94 278 ASN A C 1
ATOM 2245 O O . ASN A 1 278 ? -5.218 -14.361 -17.889 1.00 73.94 278 ASN A O 1
ATOM 2249 N N . PHE A 1 279 ? -7.405 -14.086 -18.275 1.00 77.50 279 PHE A N 1
ATOM 2250 C CA . PHE A 1 279 ? -7.818 -15.216 -17.440 1.00 77.50 279 PHE A CA 1
ATOM 2251 C C . PHE A 1 279 ? -7.254 -16.550 -17.956 1.00 77.50 279 PHE A C 1
ATOM 2253 O O . PHE A 1 279 ? -6.721 -17.342 -17.183 1.00 77.50 279 PHE A O 1
ATOM 2260 N N . ARG A 1 280 ? -7.323 -16.792 -19.274 1.00 78.38 280 ARG A N 1
ATOM 2261 C CA . ARG A 1 280 ? -6.740 -17.984 -19.913 1.00 78.38 280 ARG A CA 1
ATOM 2262 C C . ARG A 1 280 ? -5.230 -18.044 -19.720 1.00 78.38 280 ARG A C 1
ATOM 2264 O O . ARG A 1 280 ? -4.704 -19.113 -19.431 1.00 78.38 280 ARG A O 1
ATOM 2271 N N . PHE A 1 281 ? -4.552 -16.910 -19.855 1.00 72.69 281 PHE A N 1
ATOM 2272 C CA . PHE A 1 281 ? -3.116 -16.809 -19.629 1.00 72.69 281 PHE A CA 1
ATOM 2273 C C . PHE A 1 281 ? -2.740 -17.117 -18.183 1.00 72.69 281 PHE A C 1
ATOM 2275 O O . PHE A 1 281 ? -1.882 -17.961 -17.954 1.00 72.69 281 PHE A O 1
ATOM 2282 N N . THR A 1 282 ? -3.446 -16.539 -17.208 1.00 72.62 282 THR A N 1
ATOM 2283 C CA . THR A 1 282 ? -3.254 -16.862 -15.789 1.00 72.62 282 THR A CA 1
ATOM 2284 C C . THR A 1 282 ? -3.424 -18.357 -15.527 1.00 72.62 282 THR A C 1
ATOM 2286 O O . THR A 1 282 ? -2.590 -18.951 -14.855 1.00 72.62 282 THR A O 1
ATOM 2289 N N . LEU A 1 283 ? -4.459 -18.993 -16.086 1.00 76.38 283 LEU A N 1
ATOM 2290 C CA . LEU A 1 283 ? -4.675 -20.436 -15.922 1.00 76.38 283 LEU A CA 1
ATOM 2291 C C . LEU A 1 283 ? -3.621 -21.306 -16.623 1.00 76.38 283 LEU A C 1
ATOM 2293 O O . LEU A 1 283 ? -3.425 -22.452 -16.222 1.00 76.38 283 LEU A O 1
ATOM 2297 N N . ARG A 1 284 ? -2.976 -20.796 -17.678 1.00 77.88 284 ARG A N 1
ATOM 2298 C CA . ARG A 1 284 ? -1.901 -21.491 -18.396 1.00 77.88 284 ARG A CA 1
ATOM 2299 C C . ARG A 1 284 ? -0.579 -21.406 -17.637 1.00 77.88 284 ARG A C 1
ATOM 2301 O O . ARG A 1 284 ? 0.098 -22.420 -17.497 1.00 77.88 284 ARG A O 1
ATOM 2308 N N . ASP A 1 285 ? -0.234 -20.213 -17.165 1.00 73.19 285 ASP A N 1
ATOM 2309 C CA . ASP A 1 285 ? 1.073 -19.929 -16.569 1.00 73.19 285 ASP A CA 1
ATOM 2310 C C . ASP A 1 285 ? 1.107 -20.214 -15.065 1.00 73.19 285 ASP A C 1
ATOM 2312 O O . ASP A 1 285 ? 2.167 -20.482 -14.503 1.00 73.19 285 ASP A O 1
ATOM 2316 N N . THR A 1 286 ? -0.048 -20.197 -14.397 1.00 79.00 286 THR A N 1
ATOM 2317 C CA . THR A 1 286 ? -0.163 -20.528 -12.976 1.00 79.00 286 THR A CA 1
ATOM 2318 C C . THR A 1 286 ? -0.940 -21.823 -12.796 1.00 79.00 286 THR A C 1
ATOM 2320 O O . THR A 1 286 ? -2.118 -21.927 -13.137 1.00 79.00 286 THR A O 1
ATOM 2323 N N . SER A 1 287 ? -0.290 -22.820 -12.194 1.00 84.62 287 SER A N 1
ATOM 2324 C CA . SER A 1 287 ? -0.960 -24.059 -11.802 1.00 84.62 287 SER A CA 1
ATOM 2325 C C . SER A 1 287 ? -2.137 -23.757 -10.870 1.00 84.62 287 SER A C 1
ATOM 2327 O O . SER A 1 287 ? -1.974 -23.079 -9.855 1.00 84.62 287 SER A O 1
ATOM 2329 N N . ILE A 1 288 ? -3.312 -24.324 -11.160 1.00 85.38 288 ILE A N 1
ATOM 2330 C CA . ILE A 1 288 ? -4.487 -24.261 -10.272 1.00 85.38 288 ILE A CA 1
ATOM 2331 C C . ILE A 1 288 ? -4.119 -24.717 -8.852 1.00 85.38 288 ILE A C 1
ATOM 2333 O O . ILE A 1 288 ? -4.598 -24.146 -7.875 1.00 85.38 288 ILE A O 1
ATOM 2337 N N . THR A 1 289 ? -3.222 -25.700 -8.726 1.00 87.19 289 THR A N 1
ATOM 2338 C CA . THR A 1 289 ? -2.711 -26.161 -7.431 1.00 87.19 289 THR A CA 1
ATOM 2339 C C . THR A 1 289 ? -1.989 -25.044 -6.679 1.00 87.19 289 THR A C 1
ATOM 2341 O O . THR A 1 289 ? -2.216 -24.892 -5.484 1.00 87.19 289 THR A O 1
ATOM 2344 N N . ALA A 1 290 ? -1.172 -24.233 -7.361 1.00 85.69 290 ALA A N 1
ATOM 2345 C CA . ALA A 1 290 ? -0.488 -23.097 -6.743 1.00 85.69 290 ALA A CA 1
ATOM 2346 C C . ALA A 1 290 ? -1.494 -22.043 -6.256 1.00 85.69 290 ALA A C 1
ATOM 2348 O O . ALA A 1 290 ? -1.418 -21.619 -5.109 1.00 85.69 290 ALA A O 1
ATOM 2349 N N . ILE A 1 291 ? -2.507 -21.720 -7.070 1.00 86.56 291 ILE A N 1
ATOM 2350 C CA . ILE A 1 291 ? -3.587 -20.800 -6.678 1.00 86.56 291 ILE A CA 1
ATOM 2351 C C . ILE A 1 291 ? -4.317 -21.320 -5.430 1.00 86.56 291 ILE A C 1
ATOM 2353 O O . ILE A 1 291 ? -4.536 -20.576 -4.477 1.00 86.56 291 ILE A O 1
ATOM 2357 N N . ILE A 1 292 ? -4.683 -22.606 -5.400 1.00 90.19 292 ILE A N 1
ATOM 2358 C CA . ILE A 1 292 ? -5.346 -23.219 -4.240 1.00 90.19 292 ILE A CA 1
ATOM 2359 C C . ILE A 1 292 ? -4.448 -23.144 -2.999 1.00 90.19 292 ILE A C 1
ATOM 2361 O O . ILE A 1 292 ? -4.928 -22.769 -1.927 1.00 90.19 292 ILE A O 1
ATOM 2365 N N . CYS A 1 293 ? -3.158 -23.462 -3.134 1.00 89.25 293 CYS A N 1
ATOM 2366 C CA . CYS A 1 293 ? -2.189 -23.348 -2.046 1.00 89.25 293 CYS A CA 1
ATOM 2367 C C . CYS A 1 293 ? -2.097 -21.911 -1.519 1.00 89.25 293 CYS A C 1
ATOM 2369 O O . CYS A 1 293 ? -2.167 -21.717 -0.305 1.00 89.25 293 CYS A O 1
ATOM 2371 N N . ASP A 1 294 ? -2.035 -20.912 -2.402 1.00 89.69 294 ASP A N 1
ATOM 2372 C CA . ASP A 1 294 ? -2.016 -19.498 -2.027 1.00 89.69 294 ASP A CA 1
ATOM 2373 C C . ASP A 1 294 ? -3.240 -19.119 -1.177 1.00 89.69 294 ASP A C 1
ATOM 2375 O O . ASP A 1 294 ? -3.111 -18.516 -0.106 1.00 89.69 294 ASP A O 1
ATOM 2379 N N . PHE A 1 295 ? -4.439 -19.528 -1.603 1.00 91.44 295 PHE A N 1
ATOM 2380 C CA . PHE A 1 295 ? -5.669 -19.277 -0.848 1.00 91.44 295 PHE A CA 1
ATOM 2381 C C . PHE A 1 295 ? -5.699 -20.003 0.498 1.00 91.44 295 PHE A C 1
ATOM 2383 O O . PHE A 1 295 ? -6.141 -19.419 1.491 1.00 91.44 295 PHE A O 1
ATOM 2390 N N . ILE A 1 296 ? -5.217 -21.247 0.566 1.00 90.38 296 ILE A N 1
ATOM 2391 C CA . ILE A 1 296 ? -5.111 -21.994 1.826 1.00 90.38 296 ILE A CA 1
ATOM 2392 C C . ILE A 1 296 ? -4.178 -21.262 2.792 1.00 90.38 296 ILE A C 1
ATOM 2394 O O . ILE A 1 296 ? -4.549 -21.065 3.951 1.00 90.38 296 ILE A O 1
ATOM 2398 N N . LEU A 1 297 ? -3.016 -20.806 2.322 1.00 89.19 297 LEU A N 1
ATOM 2399 C CA . LEU A 1 297 ? -2.029 -20.097 3.139 1.00 89.19 297 LEU A CA 1
ATOM 2400 C C . LEU A 1 297 ? -2.534 -18.733 3.633 1.00 89.19 297 LEU A C 1
ATOM 2402 O O . LEU A 1 297 ? -2.247 -18.345 4.763 1.00 89.19 297 LEU A O 1
ATOM 2406 N N . VAL A 1 298 ? -3.323 -18.020 2.827 1.00 91.88 298 VAL A N 1
ATOM 2407 C CA . VAL A 1 298 ? -3.945 -16.736 3.201 1.00 91.88 298 VAL A CA 1
ATOM 2408 C C . VAL A 1 298 ? -5.187 -16.888 4.077 1.00 91.88 298 VAL A C 1
ATOM 2410 O O . VAL A 1 298 ? -5.515 -15.978 4.848 1.00 91.88 298 VAL A O 1
ATOM 2413 N N . SER A 1 299 ? -5.864 -18.035 4.017 1.00 92.12 299 SER A N 1
ATOM 2414 C CA . SER A 1 299 ? -7.143 -18.252 4.697 1.00 92.12 299 SER A CA 1
ATOM 2415 C C . SER A 1 299 ? -7.151 -17.919 6.200 1.00 92.12 299 SER A C 1
ATOM 2417 O O . SER A 1 299 ? -8.119 -17.285 6.627 1.00 92.12 299 SER A O 1
ATOM 2419 N N . PRO A 1 300 ? -6.115 -18.205 7.026 1.00 89.88 300 PRO A N 1
ATOM 2420 C CA . PRO A 1 300 ? -6.165 -17.883 8.453 1.00 89.88 300 PRO A CA 1
ATOM 2421 C C . PRO A 1 300 ? -6.212 -16.372 8.710 1.00 89.88 300 PRO A C 1
ATOM 2423 O O . PRO A 1 300 ? -6.913 -15.909 9.611 1.00 89.88 300 PRO A O 1
ATOM 2426 N N . VAL A 1 301 ? -5.495 -15.592 7.895 1.00 91.62 301 VAL A N 1
ATOM 2427 C CA . VAL A 1 301 ? -5.479 -14.125 7.979 1.00 91.62 301 VAL A CA 1
ATOM 2428 C C . VAL A 1 301 ? -6.818 -13.551 7.509 1.00 91.62 301 VAL A C 1
ATOM 2430 O O . VAL A 1 301 ? -7.355 -12.636 8.134 1.00 91.62 301 VAL A O 1
ATOM 2433 N N . VAL A 1 302 ? -7.416 -14.126 6.463 1.00 93.12 302 VAL A N 1
ATOM 2434 C CA . VAL A 1 302 ? -8.759 -13.736 5.998 1.00 93.12 302 VAL A CA 1
ATOM 2435 C C . VAL A 1 302 ? -9.816 -14.024 7.063 1.00 93.12 302 VAL A C 1
ATOM 2437 O O . VAL A 1 302 ? -10.604 -13.138 7.386 1.00 93.12 302 VAL A O 1
ATOM 2440 N N . VAL A 1 303 ? -9.800 -15.218 7.664 1.00 92.75 303 VAL A N 1
ATOM 2441 C CA . VAL A 1 303 ? -10.716 -15.599 8.754 1.00 92.75 303 VAL A CA 1
ATOM 2442 C C . VAL A 1 303 ? -10.554 -14.669 9.956 1.00 92.75 303 VAL A C 1
ATOM 2444 O O . VAL A 1 303 ? -11.550 -14.278 10.572 1.00 92.75 303 VAL A O 1
ATOM 2447 N N . PHE A 1 304 ? -9.320 -14.263 10.275 1.00 93.62 304 PHE A N 1
ATOM 2448 C CA . PHE A 1 304 ? -9.064 -13.261 11.308 1.00 93.62 304 PHE A CA 1
ATOM 2449 C C . PHE A 1 304 ? -9.806 -11.949 11.010 1.00 93.62 304 PHE A C 1
ATOM 2451 O O . PHE A 1 304 ? -10.580 -11.483 11.850 1.00 93.62 304 PHE A O 1
ATOM 2458 N N . PHE A 1 305 ? -9.606 -11.363 9.824 1.00 96.56 305 PHE A N 1
ATOM 2459 C CA . PHE A 1 305 ? -10.240 -10.090 9.470 1.00 96.56 305 PHE A CA 1
ATOM 2460 C C . PHE A 1 305 ? -11.762 -10.226 9.419 1.00 96.56 305 PHE A C 1
ATOM 2462 O O . PHE A 1 305 ? -12.480 -9.410 9.995 1.00 96.56 305 PHE A O 1
ATOM 2469 N N . GLU A 1 306 ? -12.266 -11.302 8.815 1.00 95.69 306 GLU A N 1
ATOM 2470 C CA . GLU A 1 306 ? -13.697 -11.578 8.727 1.00 95.69 306 GLU A CA 1
ATOM 2471 C C . GLU A 1 306 ? -14.346 -11.678 10.118 1.00 95.69 306 GLU A C 1
ATOM 2473 O O . GLU A 1 306 ? -15.429 -11.135 10.336 1.00 95.69 306 GLU A O 1
ATOM 2478 N N . SER A 1 307 ? -13.676 -12.306 11.089 1.00 96.12 307 SER A N 1
ATOM 2479 C CA . SER A 1 307 ? -14.143 -12.388 12.478 1.00 96.12 307 SER A CA 1
ATOM 2480 C C . SER A 1 307 ? -14.265 -11.008 13.141 1.00 96.12 307 SER A C 1
ATOM 2482 O O . SER A 1 307 ? -15.284 -10.710 13.783 1.00 96.12 307 SER A O 1
ATOM 2484 N N . VAL A 1 308 ? -13.269 -10.133 12.942 1.00 97.50 308 VAL A N 1
ATOM 2485 C CA . VAL A 1 308 ? -13.303 -8.746 13.437 1.00 97.50 308 VAL A CA 1
ATOM 2486 C C . VAL A 1 308 ? -14.475 -7.991 12.815 1.00 97.50 308 VAL A C 1
ATOM 2488 O O . VAL A 1 308 ? -15.292 -7.419 13.541 1.00 97.50 308 VAL A O 1
ATOM 2491 N N . TRP A 1 309 ? -14.615 -8.038 11.488 1.00 98.25 309 TRP A N 1
ATOM 2492 C CA . TRP A 1 309 ? -15.654 -7.287 10.784 1.00 98.25 309 TRP A CA 1
ATOM 2493 C C . TRP A 1 309 ? -17.058 -7.817 11.062 1.00 98.25 309 TRP A C 1
ATOM 2495 O O . TRP A 1 309 ? -17.959 -7.024 11.327 1.00 98.25 309 TRP A O 1
ATOM 2505 N N . LYS A 1 310 ? -17.258 -9.140 11.117 1.00 97.69 310 LYS A N 1
ATOM 2506 C CA . LYS A 1 310 ? -18.532 -9.749 11.540 1.00 97.69 310 LYS A CA 1
ATOM 2507 C C . LYS A 1 310 ? -18.926 -9.298 12.944 1.00 97.69 310 LYS A C 1
ATOM 2509 O O . LYS A 1 310 ? -20.102 -9.026 13.185 1.00 97.69 310 LYS A O 1
ATOM 2514 N N . THR A 1 311 ? -17.964 -9.211 13.863 1.00 97.44 311 THR A N 1
ATOM 2515 C CA . THR A 1 311 ? -18.218 -8.713 15.221 1.00 97.44 311 THR A CA 1
ATOM 2516 C C . THR A 1 311 ? -18.630 -7.244 15.193 1.00 97.44 311 THR A C 1
ATOM 2518 O O . THR A 1 311 ? -19.646 -6.899 15.796 1.00 97.44 311 THR A O 1
ATOM 2521 N N . ALA A 1 312 ? -17.908 -6.402 14.449 1.00 98.06 312 ALA A N 1
ATOM 2522 C CA . ALA A 1 312 ? -18.219 -4.981 14.332 1.00 98.06 312 ALA A CA 1
ATOM 2523 C C . ALA A 1 312 ? -19.605 -4.734 13.704 1.00 98.06 312 ALA A C 1
ATOM 2525 O O . ALA A 1 312 ? -20.411 -4.003 14.273 1.00 98.06 312 ALA A O 1
ATOM 2526 N N . ILE A 1 313 ? -19.937 -5.419 12.601 1.00 98.38 313 ILE A N 1
ATOM 2527 C CA . ILE A 1 313 ? -21.243 -5.324 11.918 1.00 98.38 313 ILE A CA 1
ATOM 2528 C C . ILE A 1 313 ? -22.396 -5.710 12.852 1.00 98.38 313 ILE A C 1
ATOM 2530 O O . ILE A 1 313 ? -23.430 -5.040 12.873 1.00 98.38 313 ILE A O 1
ATOM 2534 N N . LYS A 1 314 ? -22.240 -6.799 13.619 1.00 97.94 314 LYS A N 1
ATOM 2535 C CA . LYS A 1 314 ? -23.276 -7.268 14.551 1.00 97.94 314 LYS A CA 1
ATOM 2536 C C . LYS A 1 314 ? -23.454 -6.331 15.744 1.00 97.94 314 LYS A C 1
ATOM 2538 O O . LYS A 1 314 ? -24.580 -6.169 16.203 1.00 97.94 314 LYS A O 1
ATOM 2543 N N . ALA A 1 315 ? -22.362 -5.755 16.245 1.00 97.38 315 ALA A N 1
ATOM 2544 C CA . ALA A 1 315 ? -22.377 -4.901 17.428 1.00 97.38 315 ALA A CA 1
ATOM 2545 C C . ALA A 1 315 ? -22.813 -3.458 17.130 1.00 97.38 315 ALA A C 1
ATOM 2547 O O . ALA A 1 315 ? -23.357 -2.800 18.013 1.00 97.38 315 ALA A O 1
ATOM 2548 N N . ALA A 1 316 ? -22.587 -2.973 15.906 1.00 97.69 316 ALA A N 1
ATOM 2549 C CA . ALA A 1 316 ? -22.983 -1.639 15.478 1.00 97.69 316 ALA A CA 1
ATOM 2550 C C . ALA A 1 316 ? -24.484 -1.391 15.685 1.00 97.69 316 ALA A C 1
ATOM 2552 O O . ALA A 1 316 ? -25.319 -2.244 15.377 1.00 97.69 316 ALA A O 1
ATOM 2553 N N . GLU A 1 317 ? -24.838 -0.207 16.172 1.00 97.06 317 GLU A N 1
ATOM 2554 C CA . GLU A 1 317 ? -26.238 0.197 16.354 1.00 97.06 317 GLU A CA 1
ATOM 2555 C C . GLU A 1 317 ? -26.726 0.989 15.134 1.00 97.06 317 GLU A C 1
ATOM 2557 O O . GLU A 1 317 ? -27.817 0.733 14.617 1.00 97.06 317 GLU A O 1
ATOM 2562 N N . ASP A 1 318 ? -25.885 1.890 14.617 1.00 97.25 318 ASP A N 1
ATOM 2563 C CA . ASP A 1 318 ? -26.217 2.754 13.488 1.00 97.25 318 ASP A CA 1
ATOM 2564 C C . ASP A 1 318 ? -26.107 2.038 12.129 1.00 97.25 318 ASP A C 1
ATOM 2566 O O . ASP A 1 318 ? -25.191 1.254 11.859 1.00 97.25 318 ASP A O 1
ATOM 2570 N N . LYS A 1 319 ? -27.044 2.341 11.221 1.00 97.81 319 LYS A N 1
ATOM 2571 C CA . LYS A 1 319 ? -27.077 1.737 9.879 1.00 97.81 319 LYS A CA 1
ATOM 2572 C C . LYS A 1 319 ? -25.892 2.170 9.012 1.00 97.81 319 LYS A C 1
ATOM 2574 O O . LYS A 1 319 ? -25.437 1.370 8.195 1.00 97.81 319 LYS A O 1
ATOM 2579 N N . LYS A 1 320 ? -25.394 3.404 9.160 1.00 97.38 320 LYS A N 1
ATOM 2580 C CA . LYS A 1 320 ? -24.259 3.896 8.363 1.00 97.38 320 LYS A CA 1
ATOM 2581 C C . LYS A 1 320 ? -22.961 3.246 8.822 1.00 97.38 320 LYS A C 1
ATOM 2583 O O . LYS A 1 320 ? -22.168 2.852 7.975 1.00 97.38 320 LYS A O 1
ATOM 2588 N N . GLU A 1 321 ? -22.780 3.061 10.128 1.00 97.31 321 GLU A N 1
ATOM 2589 C CA . GLU A 1 321 ? -21.650 2.300 10.680 1.00 97.31 321 GLU A CA 1
ATOM 2590 C C . GLU A 1 321 ? -21.676 0.837 10.217 1.00 97.31 321 GLU A C 1
ATOM 2592 O O . GLU A 1 321 ? -20.675 0.342 9.701 1.00 97.31 321 GLU A O 1
ATOM 2597 N N . LYS A 1 322 ? -22.837 0.163 10.277 1.00 98.25 322 LYS A N 1
ATOM 2598 C CA . LYS A 1 322 ? -22.996 -1.194 9.713 1.00 98.25 322 LYS A CA 1
ATOM 2599 C C . LYS A 1 322 ? -22.582 -1.263 8.253 1.00 98.25 322 LYS A C 1
ATOM 2601 O O . LYS A 1 322 ? -21.872 -2.185 7.858 1.00 98.25 322 LYS A O 1
ATOM 2606 N N . PHE A 1 323 ? -23.029 -0.293 7.459 1.00 98.38 323 PHE A N 1
ATOM 2607 C CA . PHE A 1 323 ? -22.684 -0.223 6.049 1.00 98.38 323 PHE A CA 1
ATOM 2608 C C . PHE A 1 323 ? -21.182 0.017 5.843 1.00 98.38 323 PHE A C 1
ATOM 2610 O O . PHE A 1 323 ? -20.573 -0.666 5.030 1.00 98.38 323 PHE A O 1
ATOM 2617 N N . LEU A 1 324 ? -20.554 0.900 6.624 1.00 98.19 324 LEU A N 1
ATOM 2618 C CA . LEU A 1 324 ? -19.107 1.133 6.594 1.00 98.19 324 LEU A CA 1
ATOM 2619 C C . LEU A 1 324 ? -18.304 -0.146 6.915 1.00 98.19 324 LEU A C 1
ATOM 2621 O O . LEU A 1 324 ? -17.346 -0.469 6.207 1.00 98.19 324 LEU A O 1
ATOM 2625 N N . TYR A 1 325 ? -18.698 -0.902 7.944 1.00 98.50 325 TYR A N 1
ATOM 2626 C CA . TYR A 1 325 ? -18.041 -2.172 8.277 1.00 98.50 325 TYR A CA 1
ATOM 2627 C C . TYR A 1 325 ? -18.293 -3.251 7.223 1.00 98.50 325 TYR A C 1
ATOM 2629 O O . TYR A 1 325 ? -17.393 -4.029 6.917 1.00 98.50 325 TYR A O 1
ATOM 2637 N N . PHE A 1 326 ? -19.484 -3.277 6.622 1.00 98.19 326 PHE A N 1
ATOM 2638 C CA . PHE A 1 326 ? -19.771 -4.150 5.488 1.00 98.19 326 PHE A CA 1
ATOM 2639 C C . PHE A 1 326 ? -18.865 -3.831 4.292 1.00 98.19 326 PHE A C 1
ATOM 2641 O O . PHE A 1 326 ? -18.215 -4.740 3.783 1.00 98.19 326 PHE A O 1
ATOM 2648 N N . LEU A 1 327 ? -18.738 -2.554 3.904 1.00 97.38 327 LEU A N 1
ATOM 2649 C CA . LEU A 1 327 ? -17.816 -2.111 2.847 1.00 97.38 327 LEU A CA 1
ATOM 2650 C C . LEU A 1 327 ? -16.369 -2.533 3.134 1.00 97.38 327 LEU A C 1
ATOM 2652 O O . LEU A 1 327 ? -15.651 -2.985 2.241 1.00 97.38 327 LEU A O 1
ATOM 2656 N N . THR A 1 328 ? -15.957 -2.438 4.397 1.00 97.56 328 THR A N 1
ATOM 2657 C CA . THR A 1 328 ? -14.639 -2.896 4.846 1.00 97.56 328 THR A CA 1
ATOM 2658 C C . THR A 1 328 ? -14.454 -4.401 4.655 1.00 97.56 328 THR A C 1
ATOM 2660 O O . THR A 1 328 ? -13.435 -4.831 4.112 1.00 97.56 328 THR A O 1
ATOM 2663 N N . ALA A 1 329 ? -15.456 -5.195 5.040 1.00 97.38 329 ALA A N 1
ATOM 2664 C CA . ALA A 1 329 ? -15.427 -6.648 4.920 1.00 97.38 329 ALA A CA 1
ATOM 2665 C C . ALA A 1 329 ? -15.394 -7.129 3.461 1.00 97.38 329 ALA A C 1
ATOM 2667 O O . ALA A 1 329 ? -14.753 -8.135 3.174 1.00 97.38 329 ALA A O 1
ATOM 2668 N N . ILE A 1 330 ? -16.059 -6.419 2.540 1.00 96.25 330 ILE A N 1
ATOM 2669 C CA . ILE A 1 330 ? -16.106 -6.789 1.114 1.00 96.25 330 ILE A CA 1
ATOM 2670 C C . ILE A 1 330 ? -14.983 -6.172 0.276 1.00 96.25 330 ILE A C 1
ATOM 2672 O O . ILE A 1 330 ? -14.834 -6.532 -0.887 1.00 96.25 330 ILE A O 1
ATOM 2676 N N . THR A 1 331 ? -14.180 -5.263 0.834 1.00 95.00 331 THR A N 1
ATOM 2677 C CA . THR A 1 331 ? -13.030 -4.658 0.136 1.00 95.00 331 THR A CA 1
ATOM 2678 C C . THR A 1 331 ? -12.124 -5.686 -0.564 1.00 95.00 331 THR A C 1
ATOM 2680 O O . THR A 1 331 ? -11.788 -5.456 -1.728 1.00 95.00 331 THR A O 1
ATOM 2683 N N . PRO A 1 332 ? -11.792 -6.840 0.055 1.00 95.19 332 PRO A N 1
ATOM 2684 C CA . PRO A 1 332 ? -11.019 -7.902 -0.588 1.00 95.19 332 PRO A CA 1
ATOM 2685 C C . PRO A 1 332 ? -11.586 -8.382 -1.928 1.00 95.19 332 PRO A C 1
ATOM 2687 O O . PRO A 1 332 ? -10.834 -8.747 -2.824 1.00 95.19 332 PRO A O 1
ATOM 2690 N N . VAL A 1 333 ? -12.910 -8.341 -2.110 1.00 93.38 333 VAL A N 1
ATOM 2691 C CA . VAL A 1 333 ? -13.578 -8.827 -3.326 1.00 93.38 333 VAL A CA 1
ATOM 2692 C C . VAL A 1 333 ? -13.144 -8.039 -4.564 1.00 93.38 333 VAL A C 1
ATOM 2694 O O . VAL A 1 333 ? -12.983 -8.623 -5.632 1.00 93.38 333 VAL A O 1
ATOM 2697 N N . ILE A 1 334 ? -12.887 -6.733 -4.427 1.00 90.12 334 ILE A N 1
ATOM 2698 C CA . ILE A 1 334 ? -12.404 -5.897 -5.539 1.00 90.12 334 ILE A CA 1
ATOM 2699 C C . ILE A 1 334 ? -11.009 -6.355 -5.987 1.00 90.12 334 ILE A C 1
ATOM 2701 O O . ILE A 1 334 ? -10.725 -6.410 -7.181 1.00 90.12 334 ILE A O 1
ATOM 2705 N N . GLN A 1 335 ? -10.153 -6.732 -5.037 1.00 92.44 335 GLN A N 1
ATOM 2706 C CA . GLN A 1 335 ? -8.798 -7.215 -5.312 1.00 92.44 335 GLN A CA 1
ATOM 2707 C C . GLN A 1 335 ? -8.808 -8.653 -5.845 1.00 92.44 335 GLN A C 1
ATOM 2709 O O . GLN A 1 335 ? -7.991 -8.980 -6.699 1.00 92.44 335 GLN A O 1
ATOM 2714 N N . LEU A 1 336 ? -9.776 -9.487 -5.441 1.00 90.38 336 LEU A N 1
ATOM 2715 C CA . LEU A 1 336 ? -9.950 -10.833 -6.003 1.00 90.38 336 LEU A CA 1
ATOM 2716 C C . LEU A 1 336 ? -10.210 -10.805 -7.511 1.00 90.38 336 LEU A C 1
ATOM 2718 O O . LEU A 1 336 ? -9.693 -11.657 -8.228 1.00 90.38 336 LEU A O 1
ATOM 2722 N N . ILE A 1 337 ? -10.941 -9.807 -8.018 1.00 87.44 337 ILE A N 1
ATOM 2723 C CA . ILE A 1 337 ? -11.113 -9.628 -9.471 1.00 87.44 337 ILE A CA 1
ATOM 2724 C C . ILE A 1 337 ? -9.744 -9.484 -10.150 1.00 87.44 337 ILE A C 1
ATOM 2726 O O . ILE A 1 337 ? -9.517 -10.053 -11.217 1.00 87.44 337 ILE A O 1
ATOM 2730 N N . ALA A 1 338 ? -8.811 -8.771 -9.519 1.00 87.44 338 ALA A N 1
ATOM 2731 C CA . ALA A 1 338 ? -7.456 -8.600 -10.024 1.00 87.44 338 ALA A CA 1
ATOM 2732 C C . ALA A 1 338 ? -6.604 -9.878 -9.884 1.00 87.44 338 ALA A C 1
ATOM 2734 O O . ALA A 1 338 ? -5.833 -10.185 -10.794 1.00 87.44 338 ALA A O 1
ATOM 2735 N N . CYS A 1 339 ? -6.808 -10.674 -8.824 1.00 86.38 339 CYS A N 1
ATOM 2736 C CA . CYS A 1 339 ? -6.176 -11.992 -8.673 1.00 86.38 339 CYS A CA 1
ATOM 2737 C C . CYS A 1 339 ? -6.483 -12.920 -9.856 1.00 86.38 339 CYS A C 1
ATOM 2739 O O . CYS A 1 339 ? -5.593 -13.622 -10.318 1.00 86.38 339 CYS A O 1
ATOM 2741 N N . PHE A 1 340 ? -7.726 -12.916 -10.351 1.00 82.38 340 PHE A N 1
ATOM 2742 C CA . PHE A 1 340 ? -8.140 -13.782 -11.464 1.00 82.38 340 PHE A CA 1
ATOM 2743 C C . PHE A 1 340 ? -7.840 -13.194 -12.847 1.00 82.38 340 PHE A C 1
ATOM 2745 O O . PHE A 1 340 ? -7.866 -13.914 -13.836 1.00 82.38 340 PHE A O 1
ATOM 2752 N N . THR A 1 341 ? -7.568 -11.893 -12.947 1.00 77.75 341 THR A N 1
ATOM 2753 C CA . THR A 1 341 ? -7.325 -11.215 -14.235 1.00 77.75 341 THR A CA 1
ATOM 2754 C C . THR A 1 341 ? -5.856 -10.866 -14.465 1.00 77.75 341 THR A C 1
ATOM 2756 O O . THR A 1 341 ? -5.533 -10.174 -15.432 1.00 77.75 341 THR A O 1
ATOM 2759 N N . SER A 1 342 ? -4.963 -11.334 -13.592 1.00 82.06 342 SER A N 1
ATOM 2760 C CA . SER A 1 342 ? -3.515 -11.163 -13.703 1.00 82.06 342 SER A CA 1
ATOM 2761 C C . SER A 1 342 ? -2.791 -12.475 -13.409 1.00 82.06 342 SER A C 1
ATOM 2763 O O . SER A 1 342 ? -3.351 -13.361 -12.768 1.00 82.06 342 SER A O 1
ATOM 2765 N N . SER A 1 343 ? -1.555 -12.606 -13.885 1.00 75.75 343 SER A N 1
ATOM 2766 C CA . SER A 1 343 ? -0.689 -13.767 -13.631 1.00 75.75 343 SER A CA 1
ATOM 2767 C C . SER A 1 343 ? -0.145 -13.821 -12.200 1.00 75.75 343 SER A C 1
ATOM 2769 O O . SER A 1 343 ? 0.368 -14.847 -11.772 1.00 75.75 343 SER A O 1
ATOM 2771 N N . ASP A 1 344 ? -0.256 -12.726 -11.445 1.00 83.00 344 ASP A N 1
ATOM 2772 C CA . ASP A 1 344 ? 0.461 -12.544 -10.184 1.00 83.00 344 ASP A CA 1
ATOM 2773 C C . ASP A 1 344 ? -0.499 -12.689 -8.992 1.00 83.00 344 ASP A C 1
ATOM 2775 O O . ASP A 1 344 ? -0.747 -11.736 -8.249 1.00 83.00 344 ASP A O 1
ATOM 2779 N N . THR A 1 345 ? -1.099 -13.867 -8.800 1.00 87.88 345 THR A N 1
ATOM 2780 C CA . THR A 1 345 ? -2.096 -14.077 -7.729 1.00 87.88 345 THR A CA 1
ATOM 2781 C C . THR A 1 345 ? -1.546 -13.723 -6.339 1.00 87.88 345 THR A C 1
ATOM 2783 O O . THR A 1 345 ? -2.193 -12.989 -5.587 1.00 87.88 345 THR A O 1
ATOM 2786 N N . SER A 1 346 ? -0.326 -14.159 -6.016 1.00 88.62 346 SER A N 1
ATOM 2787 C CA . SER A 1 346 ? 0.323 -13.909 -4.720 1.00 88.62 346 SER A CA 1
ATOM 2788 C C . SER A 1 346 ? 0.500 -12.415 -4.411 1.00 88.62 346 SER A C 1
ATOM 2790 O O . SER A 1 346 ? 0.239 -11.966 -3.291 1.00 88.62 346 SER A O 1
ATOM 2792 N N . ARG A 1 347 ? 0.850 -11.616 -5.426 1.00 90.56 347 ARG A N 1
ATOM 2793 C CA . ARG A 1 347 ? 0.979 -10.152 -5.359 1.00 90.56 347 ARG A CA 1
ATOM 2794 C C . ARG A 1 347 ? -0.330 -9.480 -4.945 1.00 90.56 347 ARG A C 1
ATOM 2796 O O . ARG A 1 347 ? -0.341 -8.633 -4.052 1.00 90.56 347 ARG A O 1
ATOM 2803 N N . TRP A 1 348 ? -1.449 -9.870 -5.553 1.00 93.38 348 TRP A N 1
ATOM 2804 C CA . TRP A 1 348 ? -2.758 -9.292 -5.235 1.00 93.38 348 TRP A CA 1
ATOM 2805 C C . TRP A 1 348 ? -3.303 -9.742 -3.884 1.00 93.38 348 TRP A C 1
ATOM 2807 O O . TRP A 1 348 ? -3.889 -8.931 -3.163 1.00 93.38 348 TRP A O 1
ATOM 2817 N N . LEU A 1 349 ? -3.051 -10.992 -3.493 1.00 94.25 349 LEU A N 1
ATOM 2818 C CA . LEU A 1 349 ? -3.356 -11.464 -2.143 1.00 94.25 349 LEU A CA 1
ATOM 2819 C C . LEU A 1 349 ? -2.581 -10.672 -1.080 1.00 94.25 349 LEU A C 1
ATOM 2821 O O . LEU A 1 349 ? -3.131 -10.351 -0.025 1.00 94.25 349 LEU A O 1
ATOM 2825 N N . SER A 1 350 ? -1.342 -10.279 -1.379 1.00 94.62 350 SER A N 1
ATOM 2826 C CA . SER A 1 350 ? -0.555 -9.416 -0.500 1.00 94.62 350 SER A CA 1
ATOM 2827 C C . SER A 1 350 ? -1.123 -8.005 -0.361 1.00 94.62 350 SER A C 1
ATOM 2829 O O . SER A 1 350 ? -1.342 -7.520 0.756 1.00 94.62 350 SER A O 1
ATOM 2831 N N . LEU A 1 351 ? -1.466 -7.363 -1.483 1.00 95.06 351 LEU A N 1
ATOM 2832 C CA . LEU A 1 351 ? -2.161 -6.068 -1.490 1.00 95.06 351 LEU A CA 1
ATOM 2833 C C . LEU A 1 351 ? -3.469 -6.120 -0.685 1.00 95.06 351 LEU A C 1
ATOM 2835 O O . LEU A 1 351 ? -3.799 -5.168 0.029 1.00 95.06 351 LEU A O 1
ATOM 2839 N N . MET A 1 352 ? -4.182 -7.245 -0.749 1.00 96.25 352 MET A N 1
ATOM 2840 C CA . MET A 1 352 ? -5.406 -7.486 0.009 1.00 96.25 352 MET A CA 1
ATOM 2841 C C . MET A 1 352 ? -5.171 -7.535 1.519 1.00 96.25 352 MET A C 1
ATOM 2843 O O . MET A 1 352 ? -5.847 -6.823 2.268 1.00 96.25 352 MET A O 1
ATOM 2847 N N . VAL A 1 353 ? -4.184 -8.307 1.976 1.00 96.69 353 VAL A N 1
ATOM 2848 C CA . VAL A 1 353 ? -3.828 -8.396 3.401 1.00 96.69 353 VAL A CA 1
ATOM 2849 C C . VAL A 1 353 ? -3.358 -7.044 3.947 1.00 96.69 353 VAL A C 1
ATOM 2851 O O . VAL A 1 353 ? -3.814 -6.617 5.011 1.00 96.69 353 VAL A O 1
ATOM 2854 N N . ILE A 1 354 ? -2.502 -6.328 3.212 1.00 97.06 354 ILE A N 1
ATOM 2855 C CA . ILE A 1 354 ? -1.998 -5.008 3.624 1.00 97.06 354 ILE A CA 1
ATOM 2856 C C . ILE A 1 354 ? -3.129 -3.980 3.694 1.00 97.06 354 ILE A C 1
ATOM 2858 O O . ILE A 1 354 ? -3.217 -3.221 4.660 1.00 97.06 354 ILE A O 1
ATOM 2862 N N . SER A 1 355 ? -4.033 -3.979 2.713 1.00 97.69 355 SER A N 1
ATOM 2863 C CA . SER A 1 355 ? -5.192 -3.080 2.710 1.00 97.69 355 SER A CA 1
ATOM 2864 C C . SER A 1 355 ? -6.077 -3.295 3.935 1.00 97.69 355 SER A C 1
ATOM 2866 O O . SER A 1 355 ? -6.471 -2.333 4.593 1.00 97.69 355 SER A O 1
ATOM 2868 N N . GL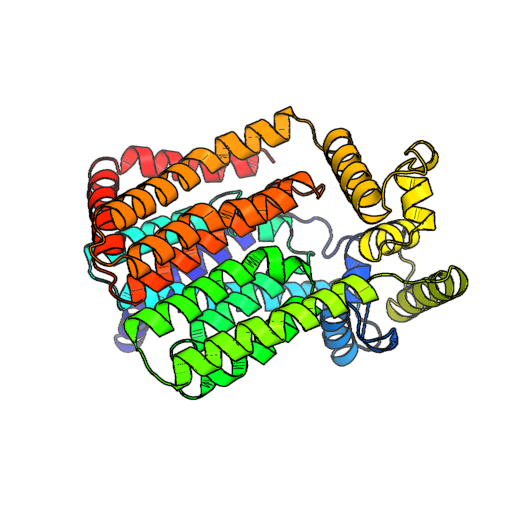N A 1 356 ? -6.347 -4.555 4.286 1.00 98.12 356 GLN A N 1
ATOM 2869 C CA . GLN A 1 356 ? -7.122 -4.897 5.478 1.00 98.12 356 GLN A CA 1
ATOM 2870 C C . GLN A 1 356 ? -6.410 -4.488 6.772 1.00 98.12 356 GLN A C 1
ATOM 2872 O O . GLN A 1 356 ? -7.055 -3.946 7.672 1.00 98.12 356 GLN A O 1
ATOM 2877 N N . LEU A 1 357 ? -5.084 -4.656 6.855 1.00 98.31 357 LEU A N 1
ATOM 2878 C CA . LEU A 1 357 ? -4.294 -4.163 7.985 1.00 98.31 357 LEU A CA 1
ATOM 2879 C C . LEU A 1 357 ? -4.395 -2.640 8.126 1.00 98.31 357 LEU A C 1
ATOM 2881 O O . LEU A 1 357 ? -4.599 -2.142 9.233 1.00 98.31 357 LEU A O 1
ATOM 2885 N N . PHE A 1 358 ? -4.281 -1.893 7.027 1.00 98.56 358 PHE A N 1
ATOM 2886 C CA . PHE A 1 358 ? -4.392 -0.436 7.059 1.00 98.56 358 PHE A CA 1
ATOM 2887 C C . PHE A 1 358 ? -5.782 0.034 7.475 1.00 98.56 358 PHE A C 1
ATOM 2889 O O . PHE A 1 358 ? -5.890 0.920 8.324 1.00 98.56 358 PHE A O 1
ATOM 2896 N N . ILE A 1 359 ? -6.843 -0.592 6.963 1.00 98.50 359 ILE A N 1
ATOM 2897 C CA . ILE A 1 359 ? -8.209 -0.275 7.388 1.00 98.50 359 ILE A CA 1
ATOM 2898 C C . ILE A 1 359 ? -8.404 -0.593 8.877 1.00 98.50 359 ILE A C 1
ATOM 2900 O O . ILE A 1 359 ? -8.924 0.236 9.626 1.00 98.50 359 ILE A O 1
ATOM 2904 N N . LEU A 1 360 ? -7.937 -1.753 9.343 1.00 98.44 360 LEU A N 1
ATOM 2905 C CA . LEU A 1 360 ? -7.991 -2.122 10.757 1.00 98.44 360 LEU A CA 1
ATOM 2906 C C . LEU A 1 360 ? -7.268 -1.094 11.637 1.00 98.44 360 LEU A C 1
ATOM 2908 O O . LEU A 1 360 ? -7.826 -0.627 12.632 1.00 98.44 360 LEU A O 1
ATOM 2912 N N . ALA A 1 361 ? -6.056 -0.697 11.247 1.00 98.31 361 ALA A N 1
ATOM 2913 C CA . ALA A 1 361 ? -5.270 0.304 11.954 1.00 98.31 361 ALA A CA 1
ATOM 2914 C C . ALA A 1 361 ? -5.994 1.660 12.028 1.00 98.31 361 ALA A C 1
ATOM 2916 O O . ALA A 1 361 ? -6.005 2.280 13.093 1.00 98.31 361 ALA A O 1
ATOM 2917 N N . LEU A 1 362 ? -6.664 2.085 10.948 1.00 97.69 362 LEU A N 1
ATOM 2918 C CA . LEU A 1 362 ? -7.474 3.308 10.921 1.00 97.69 362 LEU A CA 1
ATOM 2919 C C . LEU A 1 362 ? -8.606 3.286 11.956 1.00 97.69 362 LEU A C 1
ATOM 2921 O O . LEU A 1 362 ? -8.773 4.253 12.705 1.00 97.69 362 LEU A O 1
ATOM 2925 N N . PHE A 1 363 ? -9.378 2.199 12.026 1.00 98.00 363 PHE A N 1
ATOM 2926 C CA . PHE A 1 363 ? -10.469 2.075 12.999 1.00 98.00 363 PHE A CA 1
ATOM 2927 C C . PHE A 1 363 ? -9.955 2.049 14.439 1.00 98.00 363 PHE A C 1
ATOM 2929 O O . PHE A 1 363 ? -10.496 2.737 15.308 1.00 98.00 363 PHE A O 1
ATOM 2936 N N . VAL A 1 364 ? -8.866 1.318 14.684 1.00 97.00 364 VAL A N 1
ATOM 2937 C CA . VAL A 1 364 ? -8.224 1.245 16.002 1.00 97.00 364 VAL A CA 1
ATOM 2938 C C . VAL A 1 364 ? -7.693 2.609 16.442 1.00 97.00 364 VAL A C 1
ATOM 2940 O O . VAL A 1 364 ? -7.964 3.036 17.565 1.00 97.00 364 VAL A O 1
ATOM 2943 N N . ARG A 1 365 ? -7.008 3.338 15.550 1.00 95.69 365 ARG A N 1
ATOM 2944 C CA . ARG A 1 365 ? -6.544 4.715 15.790 1.00 95.69 365 ARG A CA 1
ATOM 2945 C C . ARG A 1 365 ? -7.697 5.634 16.178 1.00 95.69 365 ARG A C 1
ATOM 2947 O O . ARG A 1 365 ? -7.563 6.458 17.078 1.00 95.69 365 ARG A O 1
ATOM 2954 N N . ASN A 1 366 ? -8.835 5.476 15.506 1.00 95.56 366 ASN A N 1
ATOM 2955 C CA . ASN A 1 366 ? -10.040 6.266 15.732 1.00 95.56 366 ASN A CA 1
ATOM 2956 C C . ASN A 1 366 ? -10.829 5.860 16.984 1.00 95.56 366 ASN A C 1
ATOM 2958 O O . ASN A 1 366 ? -11.876 6.471 17.227 1.00 95.56 366 ASN A O 1
ATOM 2962 N N . LYS A 1 367 ? -10.324 4.892 17.765 1.00 96.25 367 LYS A N 1
ATOM 2963 C CA . LYS A 1 367 ? -10.965 4.322 18.958 1.00 96.25 367 LYS A CA 1
ATOM 2964 C C . LYS A 1 367 ? -12.374 3.812 18.667 1.00 96.25 367 LYS A C 1
ATOM 2966 O O . LYS A 1 367 ? -13.301 4.020 19.445 1.00 96.25 367 LYS A O 1
ATOM 2971 N N . ASP A 1 368 ? -12.539 3.169 17.515 1.00 97.44 368 ASP A N 1
ATOM 2972 C CA . ASP A 1 368 ? -13.802 2.544 17.152 1.00 97.44 368 ASP A CA 1
ATOM 2973 C C . ASP A 1 368 ? -14.132 1.422 18.149 1.00 97.44 368 ASP A C 1
ATOM 2975 O O . ASP A 1 368 ? -13.391 0.437 18.262 1.00 97.44 368 ASP A O 1
ATOM 2979 N N . ARG A 1 369 ? -15.226 1.592 18.905 1.00 96.69 369 ARG A N 1
ATOM 2980 C CA . ARG A 1 369 ? -15.600 0.689 20.005 1.00 96.69 369 ARG A CA 1
ATOM 2981 C C . ARG A 1 369 ? -15.913 -0.727 19.524 1.00 96.69 369 ARG A C 1
ATOM 2983 O O . ARG A 1 369 ? -15.594 -1.693 20.218 1.00 96.69 369 ARG A O 1
ATOM 2990 N N . TYR A 1 370 ? -16.505 -0.857 18.340 1.00 97.38 370 TYR A N 1
ATOM 2991 C CA . TYR A 1 370 ? -16.988 -2.127 17.808 1.00 97.38 370 TYR A CA 1
ATOM 2992 C C . TYR A 1 370 ? -15.846 -2.955 17.223 1.00 97.38 370 TYR A C 1
ATOM 2994 O O . TYR A 1 370 ? -15.730 -4.149 17.505 1.00 97.38 370 TYR A O 1
ATOM 3002 N N . VAL A 1 371 ? -14.943 -2.304 16.489 1.00 97.62 371 VAL A N 1
ATOM 3003 C CA . VAL A 1 371 ? -13.714 -2.936 15.990 1.00 97.62 371 VAL A CA 1
ATOM 3004 C C . VAL A 1 371 ? -12.780 -3.291 17.150 1.00 97.62 371 VAL A C 1
ATOM 3006 O O . VAL A 1 371 ? -12.235 -4.396 17.196 1.00 97.62 371 VAL A O 1
ATOM 3009 N N . SER A 1 372 ? -12.651 -2.402 18.140 1.00 96.50 372 SER A N 1
ATOM 3010 C CA . SER A 1 372 ? -11.854 -2.653 19.350 1.00 96.50 372 SER A CA 1
ATOM 3011 C C . SER A 1 372 ? -12.377 -3.839 20.161 1.00 96.50 372 SER A C 1
ATOM 3013 O O . SER A 1 372 ? -11.590 -4.607 20.704 1.00 96.50 372 SER A O 1
ATOM 3015 N N . GLU A 1 373 ? -13.694 -4.031 20.248 1.00 94.94 373 GLU A N 1
ATOM 3016 C CA . GLU A 1 373 ? -14.282 -5.222 20.875 1.00 94.94 373 GLU A CA 1
ATOM 3017 C C . GLU A 1 373 ? -13.928 -6.510 20.117 1.00 94.94 373 GLU A C 1
ATOM 3019 O O . GLU A 1 373 ? -13.524 -7.496 20.735 1.00 94.94 373 GLU A O 1
ATOM 3024 N N . GLY A 1 374 ? -14.002 -6.493 18.781 1.00 95.00 374 GLY A N 1
ATOM 3025 C CA . GLY A 1 374 ? -13.561 -7.616 17.948 1.00 95.00 374 GLY A CA 1
ATOM 3026 C C . GLY A 1 374 ? -12.098 -7.991 18.205 1.00 95.00 374 GLY A C 1
ATOM 3027 O O . GLY A 1 374 ? -11.784 -9.160 18.428 1.00 95.00 374 GLY A O 1
ATOM 3028 N N . LEU A 1 375 ? -11.211 -6.994 18.273 1.00 95.31 375 LEU A N 1
ATOM 3029 C CA . LEU A 1 375 ? -9.795 -7.215 18.569 1.00 95.31 375 LEU A CA 1
ATOM 3030 C C . LEU A 1 375 ? -9.541 -7.703 19.993 1.00 95.31 375 LEU A C 1
ATOM 3032 O O . LEU A 1 375 ? -8.720 -8.597 20.179 1.00 95.31 375 LEU A O 1
ATOM 3036 N N . ARG A 1 376 ? -10.254 -7.181 20.996 1.00 92.19 376 ARG A N 1
ATOM 3037 C CA . ARG A 1 376 ? -10.103 -7.610 22.397 1.00 92.19 376 ARG A CA 1
ATOM 3038 C C . ARG A 1 376 ? -10.390 -9.097 22.586 1.00 92.19 376 ARG A C 1
ATOM 3040 O O . ARG A 1 376 ? -9.661 -9.764 23.323 1.00 92.19 376 ARG A O 1
ATOM 3047 N N . LYS A 1 377 ? -11.406 -9.628 21.898 1.00 91.00 377 LYS A N 1
ATOM 3048 C CA . LYS A 1 377 ? -11.710 -11.070 21.900 1.00 91.00 377 LYS A CA 1
ATOM 3049 C C . LYS A 1 377 ? -10.548 -11.893 21.343 1.00 91.00 377 LYS A C 1
ATOM 3051 O O . LYS A 1 377 ? -10.223 -12.947 21.884 1.00 91.00 377 LYS A O 1
ATOM 3056 N N . LEU A 1 378 ? -9.884 -11.380 20.310 1.00 86.75 378 LEU A N 1
ATOM 3057 C CA . LEU A 1 378 ? -8.736 -12.027 19.677 1.00 86.75 378 LEU A CA 1
ATOM 3058 C C . LEU A 1 378 ? -7.469 -11.923 20.532 1.00 86.75 378 LEU A C 1
ATOM 3060 O O . LEU A 1 378 ? -6.721 -12.894 20.606 1.00 86.75 378 LEU A O 1
ATOM 3064 N N . THR A 1 379 ? -7.261 -10.821 21.263 1.00 87.88 379 THR A N 1
ATOM 3065 C CA . THR A 1 379 ? -6.163 -10.713 22.241 1.00 87.88 379 THR A CA 1
ATOM 3066 C C . THR A 1 379 ? -6.230 -11.840 23.266 1.00 87.88 379 THR A C 1
ATOM 3068 O O . THR A 1 379 ? -5.210 -12.458 23.553 1.00 87.88 379 THR A O 1
ATOM 3071 N N . GLY A 1 380 ? -7.428 -12.164 23.769 1.00 86.12 380 GLY A N 1
ATOM 3072 C CA . GLY A 1 380 ? -7.615 -13.287 24.692 1.00 86.12 380 GLY A CA 1
ATOM 3073 C C . GLY A 1 380 ? -7.203 -14.634 24.087 1.00 86.12 380 GLY A C 1
ATOM 3074 O O . GLY A 1 380 ? -6.604 -15.461 24.773 1.00 86.12 380 GLY A O 1
ATOM 3075 N N . ILE A 1 381 ? -7.451 -14.840 22.789 1.00 87.00 381 ILE A N 1
ATOM 3076 C CA . ILE A 1 381 ? -7.011 -16.038 22.057 1.00 87.00 381 ILE A CA 1
ATOM 3077 C C . ILE A 1 381 ? -5.484 -16.051 21.924 1.00 87.00 381 ILE A C 1
ATOM 3079 O O . ILE A 1 381 ? -4.866 -17.065 22.241 1.00 87.00 381 ILE A O 1
ATOM 3083 N N . PHE A 1 382 ? -4.859 -14.937 21.528 1.00 86.06 382 PHE A N 1
ATOM 3084 C CA . PHE A 1 382 ? -3.398 -14.840 21.419 1.00 86.06 382 PHE A CA 1
ATOM 3085 C C . PHE A 1 382 ? -2.695 -15.052 22.762 1.00 86.06 382 PHE A C 1
ATOM 3087 O O . PHE A 1 382 ? -1.664 -15.717 22.825 1.00 86.06 382 PHE A O 1
ATOM 3094 N N . GLU A 1 383 ? -3.261 -14.531 23.850 1.00 87.44 383 GLU A N 1
ATOM 3095 C CA . GLU A 1 383 ? -2.719 -14.704 25.198 1.00 87.44 383 GLU A CA 1
ATOM 3096 C C . GLU A 1 383 ? -2.860 -16.145 25.697 1.00 87.44 383 GLU A C 1
ATOM 3098 O O . GLU A 1 383 ? -1.941 -16.651 26.344 1.00 87.44 383 GLU A O 1
ATOM 3103 N N . LYS A 1 384 ? -3.965 -16.818 25.354 1.00 91.44 384 LYS A N 1
ATOM 3104 C CA . LYS A 1 384 ? -4.209 -18.225 25.693 1.00 91.44 384 LYS A CA 1
ATOM 3105 C C . LYS A 1 384 ? -3.380 -19.194 24.841 1.00 91.44 384 LYS A C 1
ATOM 3107 O O . LYS A 1 384 ? -2.976 -20.243 25.332 1.00 91.44 384 LYS A O 1
ATOM 3112 N N . HIS A 1 385 ? -3.104 -18.846 23.585 1.00 88.81 385 HIS A N 1
ATOM 3113 C CA . HIS A 1 385 ? -2.478 -19.720 22.588 1.00 88.81 385 HIS A CA 1
ATOM 3114 C C . HIS A 1 385 ? -1.156 -19.149 22.040 1.00 88.81 385 HIS A C 1
ATOM 3116 O O . HIS A 1 385 ? -0.888 -19.214 20.840 1.00 88.81 385 HIS A O 1
ATOM 3122 N N . LYS A 1 386 ? -0.296 -18.625 22.925 1.00 87.69 386 LYS A N 1
ATOM 3123 C CA . LYS A 1 386 ? 1.017 -18.055 22.555 1.00 87.69 386 LYS A CA 1
ATOM 3124 C C . LYS A 1 386 ? 1.896 -19.036 21.779 1.00 87.69 386 LYS A C 1
ATOM 3126 O O . LYS A 1 386 ? 2.506 -18.656 20.788 1.00 87.69 386 LYS A O 1
ATOM 3131 N N . THR A 1 387 ? 1.940 -20.295 22.214 1.00 83.25 387 THR A N 1
ATOM 3132 C CA . THR A 1 387 ? 2.777 -21.328 21.591 1.00 83.25 387 THR A CA 1
ATOM 3133 C C . THR A 1 387 ? 2.348 -21.619 20.146 1.00 83.25 387 THR A C 1
ATOM 3135 O O . THR A 1 387 ? 3.192 -21.478 19.264 1.00 83.25 387 THR A O 1
ATOM 3138 N N . PRO A 1 388 ? 1.063 -21.913 19.844 1.00 82.06 388 PRO A N 1
ATOM 3139 C CA . PRO A 1 388 ? 0.587 -21.990 18.461 1.00 82.06 388 PRO A CA 1
ATOM 3140 C C . PRO A 1 388 ? 0.897 -20.751 17.618 1.00 82.06 388 PRO A C 1
ATOM 3142 O O . PRO A 1 388 ? 1.269 -20.894 16.461 1.00 82.06 388 PRO A O 1
ATOM 3145 N N . LEU A 1 389 ? 0.793 -19.541 18.180 1.00 78.62 389 LEU A N 1
ATOM 3146 C CA . LEU A 1 389 ? 1.111 -18.311 17.450 1.00 78.62 389 LEU A CA 1
ATOM 3147 C C . LEU A 1 389 ? 2.589 -18.251 17.036 1.00 78.62 389 LEU A C 1
ATOM 3149 O O . LEU A 1 389 ? 2.897 -17.882 15.907 1.00 78.62 389 LEU A O 1
ATOM 3153 N N . ILE A 1 390 ? 3.495 -18.641 17.937 1.00 79.75 390 ILE A N 1
ATOM 3154 C CA . ILE A 1 390 ? 4.927 -18.752 17.637 1.00 79.75 390 ILE A CA 1
ATOM 3155 C C . ILE A 1 390 ? 5.154 -19.806 16.552 1.00 79.75 390 ILE A C 1
ATOM 3157 O O . ILE A 1 390 ? 5.894 -19.544 15.612 1.00 79.75 390 ILE A O 1
ATOM 3161 N N . PHE A 1 391 ? 4.485 -20.961 16.624 1.00 80.19 391 PHE A N 1
ATOM 3162 C CA . PHE A 1 391 ? 4.585 -21.978 15.575 1.00 80.19 391 PHE A CA 1
ATOM 3163 C C . PHE A 1 391 ? 4.065 -21.489 14.225 1.00 80.19 391 PHE A C 1
ATOM 3165 O O . PHE A 1 391 ? 4.696 -21.770 13.218 1.00 80.19 391 PHE A O 1
ATOM 3172 N N . ILE A 1 392 ? 2.973 -20.723 14.190 1.00 78.19 392 ILE A N 1
ATOM 3173 C CA . ILE A 1 392 ? 2.461 -20.108 12.959 1.00 78.19 392 ILE A CA 1
ATOM 3174 C C . ILE A 1 392 ? 3.486 -19.121 12.386 1.00 78.19 392 ILE A C 1
ATOM 3176 O O . ILE A 1 392 ? 3.755 -19.148 11.190 1.00 78.19 392 ILE A O 1
ATOM 3180 N N . LEU A 1 393 ? 4.092 -18.280 13.230 1.00 73.69 393 LEU A N 1
ATOM 3181 C CA . LEU A 1 393 ? 5.152 -17.357 12.813 1.00 73.69 393 LEU A CA 1
ATOM 3182 C C . LEU A 1 393 ? 6.366 -18.104 12.249 1.00 73.69 393 LEU A C 1
ATOM 3184 O O . LEU A 1 393 ? 6.847 -17.760 11.175 1.00 73.69 393 LEU A O 1
ATOM 3188 N N . LEU A 1 394 ? 6.835 -19.142 12.945 1.00 78.56 394 LEU A N 1
ATOM 3189 C CA . LEU A 1 394 ? 7.957 -19.967 12.497 1.00 78.56 394 LEU A CA 1
ATOM 3190 C C . LEU A 1 394 ? 7.627 -20.741 11.219 1.00 78.56 394 LEU A C 1
ATOM 3192 O O . LEU A 1 394 ? 8.477 -20.837 10.344 1.00 78.56 394 LEU A O 1
ATOM 3196 N N . PHE A 1 395 ? 6.401 -21.249 11.088 1.00 81.00 395 PHE A N 1
ATOM 3197 C CA . PHE A 1 395 ? 5.922 -21.931 9.889 1.00 81.00 395 PHE A CA 1
ATOM 3198 C C . PHE A 1 395 ? 5.889 -20.988 8.684 1.00 81.00 395 PHE A C 1
ATOM 3200 O O . PHE A 1 395 ? 6.364 -21.338 7.606 1.00 81.00 395 PHE A O 1
ATOM 3207 N N . TYR A 1 396 ? 5.388 -19.765 8.867 1.00 79.19 396 TYR A N 1
ATOM 3208 C CA . TYR A 1 396 ? 5.399 -18.767 7.803 1.00 79.19 396 TYR A CA 1
ATOM 3209 C C . TYR A 1 396 ? 6.810 -18.342 7.425 1.00 79.19 396 TYR A C 1
ATOM 3211 O O . TYR A 1 396 ? 7.085 -18.247 6.237 1.00 79.19 396 TYR A O 1
ATOM 3219 N N . LEU A 1 397 ? 7.710 -18.182 8.398 1.00 72.94 397 LEU A N 1
ATOM 3220 C CA . LEU A 1 397 ? 9.129 -17.958 8.124 1.00 72.94 397 LEU A CA 1
ATOM 3221 C C . LEU A 1 397 ? 9.772 -19.158 7.409 1.00 72.94 397 LEU A C 1
ATOM 3223 O O . LEU A 1 397 ? 10.615 -18.953 6.545 1.00 72.94 397 LEU A O 1
ATOM 3227 N N . SER A 1 398 ? 9.376 -20.399 7.723 1.00 76.06 398 SER A N 1
ATOM 3228 C CA . SER A 1 398 ? 9.949 -21.598 7.099 1.00 76.06 398 SER A CA 1
ATOM 3229 C C . SER A 1 398 ? 9.481 -21.823 5.669 1.00 76.06 398 SER A C 1
ATOM 3231 O O . SER A 1 398 ? 10.279 -22.277 4.860 1.00 76.06 398 SER A O 1
ATOM 3233 N N . ILE A 1 399 ? 8.219 -21.495 5.346 1.00 73.00 399 ILE A N 1
ATOM 3234 C CA . ILE A 1 399 ? 7.702 -21.583 3.967 1.00 73.00 399 ILE A CA 1
ATOM 3235 C C . ILE A 1 399 ? 8.594 -20.790 3.021 1.00 73.00 399 ILE A C 1
ATOM 3237 O O . ILE A 1 399 ? 8.811 -21.212 1.893 1.00 73.00 399 ILE A O 1
ATOM 3241 N N . VAL A 1 400 ? 9.150 -19.681 3.497 1.00 62.22 400 VAL A N 1
ATOM 3242 C CA . VAL A 1 400 ? 10.014 -18.850 2.676 1.00 62.22 400 VAL A CA 1
ATOM 3243 C C . VAL A 1 400 ? 11.258 -19.589 2.223 1.00 62.22 400 VAL A C 1
ATOM 3245 O O . VAL A 1 400 ? 11.603 -19.497 1.062 1.00 62.22 400 VAL A O 1
ATOM 3248 N N . PHE A 1 401 ? 11.930 -20.324 3.106 1.00 58.12 401 PHE A N 1
ATOM 3249 C CA . PHE A 1 401 ? 13.188 -20.989 2.753 1.00 58.12 401 PHE A CA 1
ATOM 3250 C C . PHE A 1 401 ? 13.011 -22.142 1.751 1.00 58.12 401 PHE A C 1
ATOM 3252 O O . PHE A 1 401 ? 13.998 -22.747 1.341 1.00 58.12 401 PHE A O 1
ATOM 3259 N N . VAL A 1 402 ? 11.767 -22.485 1.410 1.00 57.38 402 VAL A N 1
ATOM 3260 C CA . VAL A 1 402 ? 11.415 -23.542 0.454 1.00 57.38 402 VAL A CA 1
ATOM 3261 C C . VAL A 1 402 ? 11.061 -22.963 -0.927 1.00 57.38 402 VAL A C 1
ATOM 3263 O O . VAL A 1 402 ? 11.027 -23.718 -1.897 1.00 57.38 402 VAL A O 1
ATOM 3266 N N . TRP A 1 403 ? 10.812 -21.652 -1.013 1.00 50.47 403 TRP A N 1
ATOM 3267 C CA . TRP A 1 403 ? 10.596 -20.901 -2.254 1.00 50.47 403 TRP A CA 1
ATOM 3268 C C . TRP A 1 403 ? 11.886 -20.209 -2.686 1.00 50.47 403 TRP A C 1
ATOM 3270 O O . TRP A 1 403 ? 12.098 -20.134 -3.916 1.00 50.47 403 TRP A O 1
#

pLDDT: mean 89.01, std 10.14, range [50.47, 98.56]

Secondary structure (DSSP, 8-state):
-HHHHHHHHHTHHHHHHHHHHHHHHHHH---SSSS-TTTGGGGT--GGG-S-TTHHHHHHHHHH-SS--HHHHHHHHHHHHHHHHHHHHHHHHHHHHHS-HHHHHHHHHHHHHHHHSTTTTTHHHHTTTSTHHHHHHHHHHHHHHTT-TTGGGGHHHHHHHHHHH-TTHHHHHHHHHHHHHHHHHHHH--HHHHHHHHHHHHHHHHHHHHHHHHT----HHHHHHHHHHHHHHHTS--TTHHHHHHHHHT-HHHHHHHTTGGGS-TTS-HHHHHHHHHHHHHHHHS-HHHHHHHHHHHHHHHHHHHHHHHHHHHH--SHHHHHHHHHHHHHHHHHHHHHHHSS-HHHHHHHHHHHHHHHHHHHHHTT-HHHHHHHHHHHHHHHHTHHHHHHHHHHHHHHHTT-

Sequence (403 aa):
MNKIKEILLKFKYELSIFAALSMNFLLFFTKEELMSDILYPLHLVDVRIGLISRTLVGSISGFLWEHPTKENIFFMQAAVTALTFILTALFLGRCIKNAEEKSGRALFIISLIIAVFPYGFMSYINLFELLDIYWVMTVALILLVSDSEAAVILIPILIFTGSWVHYSFFLAFMPVIYIMCFGKCIKEKSRLSYILTAVTVTVSVPVVLYFVLTQRIPDTEKFDSFIKYIIEKAGSEITNIERYVGMGFRSAEKMKELYDLQEINSDIPELFKLLIGNFRFTLRDTSITAIICDFILVSPVVVFFESVWKTAIKAAEDKKEKFLYFLTAITPVIQLIACFTSSDTSRWLSLMVISQLFILALFVRNKDRYVSEGLRKLTGIFEKHKTPLIFILLFYLSIVFVW